Protein AF-A0A9E5K5B6-F1 (afdb_monomer_lite)

Foldseek 3Di:
DALCCQQVQPDADAPLPDACQQPAEQANPQAHDQVGARAHAHENCNYACQNYAYQARNRERHLHAYANLNYRQQNHQEHHNNHFYPDPPAFDQRYEQVSVLSNLLSHLPHNHAAAYEHERTLHAHWQWPRSVVSNVSNPPVRPYHYHYNYYDAAAFAEWADWDWDAAQQKIKIFTHDGPTRRPFDFFAKWKWKDWPPDDTDTQPPDTDPHRIDMRGRHDALTWMKMWMWTAGPNGTYDIDIDPGTDGHFAAAEEWADWEWDAEAQKTKIFTHGGPGRRNFDWFAKWKWKDFPVDDDIDTQPPDTDPHRIDMRHNHDAQTWMKMWMWTAGPNGTYDIYDIYDTDGHFHAFAEWADWDWDAAQQKIKTFTHGGPGRRNFDFFAKWKWKDFDPDDTDTQDDDTHPHRIDMRHRHDALTWMKMWMFTAGRNGTYDIYDIYPIDGHFAAFAAWADWEWDAEAQKTKIATHDGPGRRNFDFQAKWKWKDFPVDDDIDTQDDDGDPHRIDMRGRHDAQTWMKMWMWTAGPNGTYDIYDIYDIDGHWFKWKFKFQLQFDWDPEDDSQKAAFQADQPFAAFKKKDFQPRDIDTDGGSPDPVSMDGHPDGGMGMIIITDAGEAGADPDSHSLCGTQETQALINPEHDAPARRSAQSQRYEYNHQDAHADVVHPHHHRVCHNNNNHPDYHPNVPHHD

Structure (mmCIF, N/CA/C/O backbone):
data_AF-A0A9E5K5B6-F1
#
_entry.id   AF-A0A9E5K5B6-F1
#
loop_
_atom_site.group_PDB
_atom_site.id
_atom_site.type_symbol
_atom_site.label_atom_id
_atom_site.label_alt_id
_atom_site.label_comp_id
_atom_site.label_asym_id
_atom_site.label_entity_id
_atom_site.label_seq_id
_atom_site.pdbx_PDB_ins_code
_atom_site.Cartn_x
_atom_site.Cartn_y
_atom_site.Cartn_z
_atom_site.occupancy
_atom_site.B_iso_or_equiv
_atom_site.auth_seq_id
_atom_site.auth_comp_id
_atom_site.auth_asym_id
_atom_site.auth_atom_id
_atom_site.pdbx_PDB_model_num
ATOM 1 N N . MET A 1 1 ? 61.524 -23.166 -77.895 1.00 90.88 1 MET A N 1
ATOM 2 C CA . MET A 1 1 ? 60.607 -22.582 -78.893 1.00 90.88 1 MET A CA 1
ATOM 3 C C . MET A 1 1 ? 61.043 -21.149 -79.204 1.00 90.88 1 MET A C 1
ATOM 5 O O . MET A 1 1 ? 60.286 -20.213 -78.987 1.00 90.88 1 MET A O 1
ATOM 9 N N . VAL A 1 2 ? 62.275 -20.967 -79.693 1.00 94.12 2 VAL A N 1
ATOM 10 C CA . VAL A 1 2 ? 62.802 -19.634 -80.040 1.00 94.12 2 VAL A CA 1
ATOM 11 C C . VAL A 1 2 ? 62.200 -19.196 -81.372 1.00 94.12 2 VAL A C 1
ATOM 13 O O . VAL A 1 2 ? 62.172 -20.001 -82.299 1.00 94.12 2 VAL A O 1
ATOM 16 N N . ALA A 1 3 ? 61.709 -17.956 -81.452 1.00 92.81 3 ALA A N 1
ATOM 17 C CA . ALA A 1 3 ? 61.198 -17.317 -82.672 1.00 92.81 3 ALA A CA 1
ATOM 18 C C . ALA A 1 3 ? 60.108 -18.098 -83.448 1.00 92.81 3 ALA A C 1
ATOM 20 O O . ALA A 1 3 ? 59.886 -17.847 -84.629 1.00 92.81 3 ALA A O 1
ATOM 21 N N . MET A 1 4 ? 59.397 -19.031 -82.798 1.00 94.75 4 MET A N 1
ATOM 22 C CA . MET A 1 4 ? 58.500 -19.982 -83.478 1.00 94.75 4 MET A CA 1
ATOM 23 C C . MET A 1 4 ? 57.376 -19.313 -84.288 1.00 94.75 4 MET A C 1
ATOM 25 O O . MET A 1 4 ? 57.038 -19.790 -85.368 1.00 94.75 4 MET A O 1
ATOM 29 N N . PHE A 1 5 ? 56.812 -18.215 -83.782 1.00 94.50 5 PHE A N 1
ATOM 30 C CA . PHE A 1 5 ? 55.799 -17.401 -84.461 1.00 94.50 5 PHE A CA 1
ATOM 31 C C . PHE A 1 5 ? 56.280 -15.965 -84.682 1.00 94.50 5 PHE A C 1
ATOM 33 O O . PHE A 1 5 ? 55.469 -15.042 -84.811 1.00 94.50 5 PHE A O 1
ATOM 40 N N . GLN A 1 6 ? 57.598 -15.761 -84.731 1.00 91.88 6 GLN A N 1
ATOM 41 C CA . GLN A 1 6 ? 58.163 -14.454 -85.018 1.00 91.88 6 GLN A CA 1
ATOM 42 C C . GLN A 1 6 ? 57.680 -13.987 -86.400 1.00 91.88 6 GLN A C 1
ATOM 44 O O . GLN A 1 6 ? 57.729 -14.723 -87.383 1.00 91.88 6 GLN A O 1
ATOM 49 N N . TYR A 1 7 ? 57.157 -12.763 -86.460 1.00 89.25 7 TYR A N 1
ATOM 50 C CA . TYR A 1 7 ? 56.634 -12.115 -87.670 1.00 89.25 7 TYR A CA 1
ATOM 51 C C . TYR A 1 7 ? 55.419 -12.795 -88.314 1.00 89.25 7 TYR A C 1
ATOM 53 O O . TYR A 1 7 ? 55.057 -12.470 -89.448 1.00 89.25 7 TYR A O 1
ATOM 61 N N . ALA A 1 8 ? 54.740 -13.692 -87.597 1.00 91.19 8 ALA A N 1
ATOM 62 C CA . ALA A 1 8 ? 53.524 -14.339 -88.069 1.00 91.19 8 ALA A CA 1
ATOM 63 C C . ALA A 1 8 ? 52.352 -13.338 -88.131 1.00 91.19 8 ALA A C 1
ATOM 65 O O . ALA A 1 8 ? 51.579 -13.195 -87.191 1.00 91.19 8 ALA A O 1
ATOM 66 N N . ARG A 1 9 ? 52.193 -12.649 -89.268 1.00 86.88 9 ARG A N 1
ATOM 67 C CA . ARG A 1 9 ? 51.279 -11.497 -89.434 1.00 86.88 9 ARG A CA 1
ATOM 68 C C . ARG A 1 9 ? 49.778 -11.798 -89.301 1.00 86.88 9 ARG A C 1
ATOM 70 O O . ARG A 1 9 ? 48.986 -10.865 -89.277 1.00 86.88 9 ARG A O 1
ATOM 77 N N . ALA A 1 10 ? 49.383 -13.070 -89.236 1.00 90.44 10 ALA A N 1
ATOM 78 C CA . ALA A 1 10 ? 47.982 -13.494 -89.142 1.00 90.44 10 ALA A CA 1
ATOM 79 C C . ALA A 1 10 ? 47.729 -14.575 -88.072 1.00 90.44 10 ALA A C 1
ATOM 81 O O . ALA A 1 10 ? 46.595 -15.025 -87.903 1.00 90.44 10 ALA A O 1
ATOM 82 N N . PHE A 1 11 ? 48.766 -15.036 -87.364 1.00 92.62 11 PHE A N 1
ATOM 83 C CA . PHE A 1 11 ? 48.617 -16.148 -86.429 1.00 92.62 11 PHE A CA 1
ATOM 84 C C . PHE A 1 11 ? 48.059 -15.666 -85.086 1.00 92.62 11 PHE A C 1
ATOM 86 O O . PHE A 1 11 ? 48.722 -14.958 -84.339 1.00 92.62 11 PHE A O 1
ATOM 93 N N . ASN A 1 12 ? 46.834 -16.083 -84.773 1.00 93.38 12 ASN A N 1
ATOM 94 C CA . ASN A 1 12 ? 46.170 -15.821 -83.495 1.00 93.38 12 ASN A CA 1
ATOM 95 C C . ASN A 1 12 ? 45.268 -17.010 -83.114 1.00 93.38 12 ASN A C 1
ATOM 97 O O . ASN A 1 12 ? 44.077 -16.856 -82.857 1.00 93.38 12 ASN A O 1
ATOM 101 N N . LYS A 1 13 ? 45.798 -18.236 -83.213 1.00 95.00 13 LYS A N 1
ATOM 102 C CA . LYS A 1 13 ? 45.052 -19.468 -82.902 1.00 95.00 13 LYS A CA 1
ATOM 103 C C . LYS A 1 13 ? 45.319 -19.905 -81.467 1.00 95.00 13 LYS A C 1
ATOM 105 O O . LYS A 1 13 ? 46.429 -19.733 -80.973 1.00 95.00 13 LYS A O 1
ATOM 110 N N . ASN A 1 14 ? 44.302 -20.466 -80.812 1.00 94.44 14 ASN A N 1
ATOM 111 C CA . ASN A 1 14 ? 44.413 -20.931 -79.433 1.00 94.44 14 ASN A CA 1
ATOM 112 C C . ASN A 1 14 ? 45.441 -22.070 -79.330 1.00 94.44 14 ASN A C 1
ATOM 114 O O . ASN A 1 14 ? 45.299 -23.114 -79.964 1.00 94.44 14 ASN A O 1
ATOM 118 N N . ILE A 1 15 ? 46.460 -21.840 -78.509 1.00 95.56 15 ILE A N 1
ATOM 119 C CA . ILE A 1 15 ? 47.541 -22.777 -78.183 1.00 95.56 15 ILE A CA 1
ATOM 120 C C . ILE A 1 15 ? 47.703 -22.931 -76.663 1.00 95.56 15 ILE A C 1
ATOM 122 O O . ILE A 1 15 ? 48.693 -23.485 -76.192 1.00 95.56 15 ILE A O 1
ATOM 126 N N . GLY A 1 16 ? 46.732 -22.458 -75.874 1.00 92.88 16 GLY A N 1
ATOM 127 C CA . GLY A 1 16 ? 46.784 -22.483 -74.409 1.00 92.88 16 GLY A CA 1
ATOM 128 C C . GLY A 1 16 ? 46.888 -23.894 -73.817 1.00 92.88 16 GLY A C 1
ATOM 129 O O . GLY A 1 16 ? 47.361 -24.048 -72.698 1.00 92.88 16 GLY A O 1
ATOM 130 N N . ASN A 1 17 ? 46.519 -24.924 -74.589 1.00 94.94 17 ASN A N 1
ATOM 131 C CA . ASN A 1 17 ? 46.577 -26.335 -74.187 1.00 94.94 17 ASN A CA 1
ATOM 132 C C . ASN A 1 17 ? 47.879 -27.050 -74.590 1.00 94.94 17 ASN A C 1
ATOM 134 O O . ASN A 1 17 ? 47.986 -28.263 -74.425 1.00 94.94 17 ASN A O 1
ATOM 138 N N . TRP A 1 18 ? 48.846 -26.350 -75.183 1.00 95.81 18 TRP A N 1
ATOM 139 C CA . TRP A 1 18 ? 50.131 -26.958 -75.522 1.00 95.81 18 TRP A CA 1
ATOM 140 C C . TRP A 1 18 ? 50.922 -27.318 -74.262 1.00 95.81 18 TRP A C 1
ATOM 142 O O . TRP A 1 18 ? 51.060 -26.501 -73.352 1.00 95.81 18 TRP A O 1
ATOM 152 N N . ASP A 1 19 ? 51.499 -28.522 -74.235 1.00 95.12 19 ASP A N 1
ATOM 153 C CA . ASP A 1 19 ? 52.458 -28.898 -73.199 1.00 95.12 19 ASP A CA 1
ATOM 154 C C . ASP A 1 19 ? 53.817 -28.249 -73.488 1.00 95.12 19 ASP A C 1
ATOM 156 O O . ASP A 1 19 ? 54.592 -28.695 -74.338 1.00 95.12 19 ASP A O 1
ATOM 160 N N . VAL A 1 20 ? 54.097 -27.168 -72.764 1.00 95.88 20 VAL A N 1
ATOM 161 C CA . VAL A 1 20 ? 55.371 -26.443 -72.815 1.00 95.88 20 VAL A CA 1
ATOM 162 C C . VAL A 1 20 ? 56.279 -26.764 -71.625 1.00 95.88 20 VAL A C 1
ATOM 164 O O . VAL A 1 20 ? 57.318 -26.125 -71.465 1.00 95.88 20 VAL A O 1
ATOM 167 N N . SER A 1 21 ? 55.942 -27.779 -70.818 1.00 96.25 21 SER A N 1
ATOM 168 C CA . SER A 1 21 ? 56.631 -28.085 -69.555 1.00 96.25 21 SER A CA 1
ATOM 169 C C . SER A 1 21 ? 58.122 -28.373 -69.713 1.00 96.25 21 SER A C 1
ATOM 171 O O . SER A 1 21 ? 58.874 -28.177 -68.769 1.00 96.25 21 SER A O 1
ATOM 173 N N . LYS A 1 22 ? 58.584 -28.808 -70.891 1.00 96.25 22 LYS A N 1
ATOM 174 C CA . LYS A 1 22 ? 60.003 -29.096 -71.177 1.00 96.25 22 LYS A CA 1
ATOM 175 C C . LYS A 1 22 ? 60.739 -27.963 -71.900 1.00 96.25 22 LYS A C 1
ATOM 177 O O . LYS A 1 22 ? 61.910 -28.111 -72.244 1.00 96.25 22 LYS A O 1
ATOM 182 N N . VAL A 1 23 ? 60.070 -26.851 -72.197 1.00 96.94 23 VAL A N 1
ATOM 183 C CA . VAL A 1 23 ? 60.656 -25.756 -72.977 1.00 96.94 23 VAL A CA 1
ATOM 184 C C . VAL A 1 23 ? 61.538 -24.890 -72.077 1.00 96.94 23 VAL A C 1
ATOM 186 O O . VAL A 1 23 ? 61.054 -24.304 -71.119 1.00 96.94 23 VAL A O 1
ATOM 189 N N . ALA A 1 24 ? 62.823 -24.758 -72.421 1.00 95.81 24 ALA A N 1
ATOM 190 C CA . ALA A 1 24 ? 63.766 -23.922 -71.670 1.00 95.81 24 ALA A CA 1
ATOM 191 C C . ALA A 1 24 ? 63.908 -22.484 -72.207 1.00 95.81 24 ALA A C 1
ATOM 193 O O . ALA A 1 24 ? 64.281 -21.582 -71.462 1.00 95.81 24 ALA A O 1
ATOM 194 N N . ASN A 1 25 ? 63.627 -22.248 -73.494 1.00 97.38 25 ASN A N 1
ATOM 195 C CA . ASN A 1 25 ? 63.816 -20.947 -74.145 1.00 97.38 25 ASN A CA 1
ATOM 196 C C . ASN A 1 25 ? 62.621 -20.606 -75.054 1.00 97.38 25 ASN A C 1
ATOM 198 O O . ASN A 1 25 ? 62.294 -21.380 -75.965 1.00 97.38 25 ASN A O 1
ATOM 202 N N . MET A 1 26 ? 61.981 -19.465 -74.790 1.00 97.44 26 MET A N 1
ATOM 203 C CA . MET A 1 26 ? 60.819 -18.913 -75.503 1.00 97.44 26 MET A CA 1
ATOM 204 C C . MET A 1 26 ? 61.108 -17.527 -76.108 1.00 97.44 26 MET A C 1
ATOM 206 O O . MET A 1 26 ? 60.186 -16.779 -76.438 1.00 97.44 26 MET A O 1
ATOM 210 N N . ALA A 1 27 ? 62.385 -17.167 -76.260 1.00 96.25 27 ALA A N 1
ATOM 211 C CA . ALA A 1 27 ? 62.773 -15.860 -76.768 1.00 96.25 27 ALA A CA 1
ATOM 212 C C . ALA A 1 27 ? 62.158 -15.574 -78.151 1.00 96.25 27 ALA A C 1
ATOM 214 O O . ALA A 1 27 ? 62.114 -16.445 -79.025 1.00 96.25 27 ALA A O 1
ATOM 215 N N . ALA A 1 28 ? 61.671 -14.345 -78.332 1.00 94.12 28 ALA A N 1
ATOM 216 C CA . ALA A 1 28 ? 61.049 -13.829 -79.552 1.00 94.12 28 ALA A CA 1
ATOM 217 C C . ALA A 1 28 ? 59.859 -14.644 -80.105 1.00 94.12 28 ALA A C 1
ATOM 219 O O . ALA A 1 28 ? 59.491 -14.461 -81.267 1.00 94.12 28 ALA A O 1
ATOM 220 N N . MET A 1 29 ? 59.240 -15.530 -79.308 1.00 94.88 29 MET A N 1
ATOM 221 C CA . MET A 1 29 ? 58.231 -16.484 -79.795 1.00 94.88 29 MET A CA 1
ATOM 222 C C . MET A 1 29 ? 57.077 -15.822 -80.562 1.00 94.88 29 MET A C 1
ATOM 224 O O . MET A 1 29 ? 56.705 -16.346 -81.604 1.00 94.88 29 MET A O 1
ATOM 228 N N . PHE A 1 30 ? 56.566 -14.675 -80.103 1.00 94.31 30 PHE A N 1
ATOM 229 C CA . PHE A 1 30 ? 55.504 -13.887 -80.748 1.00 94.31 30 PHE A CA 1
ATOM 230 C C . PHE A 1 30 ? 55.966 -12.468 -81.097 1.00 94.31 30 PHE A C 1
ATOM 232 O O . PHE A 1 30 ? 55.172 -11.527 -81.105 1.00 94.31 30 PHE A O 1
ATOM 239 N N . SER A 1 31 ? 57.256 -12.298 -81.389 1.00 90.56 31 SER A N 1
ATOM 240 C CA . SER A 1 31 ? 57.804 -10.988 -81.734 1.00 90.56 31 SER A CA 1
ATOM 241 C C . SER A 1 31 ? 57.270 -10.495 -83.091 1.00 90.56 31 SER A C 1
ATOM 243 O O . SER A 1 31 ? 57.197 -11.254 -84.062 1.00 90.56 31 SER A O 1
ATOM 245 N N . GLY A 1 32 ? 56.861 -9.228 -83.158 1.00 86.25 32 GLY A N 1
ATOM 246 C CA . GLY A 1 32 ? 56.508 -8.510 -84.385 1.00 86.25 32 GLY A CA 1
ATOM 247 C C . GLY A 1 32 ? 57.723 -7.872 -85.068 1.00 86.25 32 GLY A C 1
ATOM 248 O O . GLY A 1 32 ? 58.812 -7.821 -84.506 1.00 86.25 32 GLY A O 1
ATOM 249 N N . ILE A 1 33 ? 57.538 -7.384 -86.298 1.00 78.44 33 ILE A N 1
ATOM 250 C CA . ILE A 1 33 ? 58.542 -6.590 -87.036 1.00 78.44 33 ILE A CA 1
ATOM 251 C C . ILE A 1 33 ? 58.163 -5.112 -87.007 1.00 78.44 33 ILE A C 1
ATOM 253 O O . ILE A 1 33 ? 56.996 -4.758 -86.861 1.00 78.44 33 ILE A O 1
ATOM 257 N N . TRP A 1 34 ? 59.140 -4.262 -87.321 1.00 71.19 34 TRP A N 1
ATOM 258 C CA . TRP A 1 34 ? 58.991 -2.813 -87.466 1.00 71.19 34 TRP A CA 1
ATOM 259 C C . TRP A 1 34 ? 57.776 -2.356 -88.305 1.00 71.19 34 TRP A C 1
ATOM 261 O O . TRP A 1 34 ? 57.177 -1.331 -87.998 1.00 71.19 34 TRP A O 1
ATOM 271 N N . VAL A 1 35 ? 57.368 -3.122 -89.329 1.00 72.94 35 VAL A N 1
ATOM 272 C CA . VAL A 1 35 ? 56.250 -2.770 -90.234 1.00 72.94 35 VAL A CA 1
ATOM 273 C C . VAL A 1 35 ? 54.903 -3.427 -89.898 1.00 72.94 35 VAL A C 1
ATOM 275 O O . VAL A 1 35 ? 53.912 -3.125 -90.558 1.00 72.94 35 VAL A O 1
ATOM 278 N N . ALA A 1 36 ? 54.838 -4.355 -88.934 1.00 77.25 36 ALA A N 1
ATOM 279 C CA . ALA A 1 36 ? 53.599 -5.058 -88.584 1.00 77.25 36 ALA A CA 1
ATOM 280 C C . ALA A 1 36 ? 53.677 -5.725 -87.201 1.00 77.25 36 ALA A C 1
ATOM 282 O O . ALA A 1 36 ? 54.579 -6.529 -86.941 1.00 77.25 36 ALA A O 1
ATOM 283 N N . ARG A 1 37 ? 52.677 -5.455 -86.350 1.00 82.88 37 ARG A N 1
ATOM 284 C CA . ARG A 1 37 ? 52.525 -6.127 -85.051 1.00 82.88 37 ARG A CA 1
ATOM 285 C C . ARG A 1 37 ? 52.160 -7.599 -85.224 1.00 82.88 37 ARG A C 1
ATOM 287 O O . ARG A 1 37 ? 51.434 -7.955 -86.151 1.00 82.88 37 ARG A O 1
ATOM 294 N N . ASN A 1 38 ? 52.611 -8.439 -84.297 1.00 89.56 38 ASN A N 1
ATOM 295 C CA . ASN A 1 38 ? 52.116 -9.808 -84.190 1.00 89.56 38 ASN A CA 1
ATOM 296 C C . ASN A 1 38 ? 50.682 -9.782 -83.615 1.00 89.56 38 ASN A C 1
ATOM 298 O O . ASN A 1 38 ? 50.494 -9.210 -82.543 1.00 89.56 38 ASN A O 1
ATOM 302 N N . PRO A 1 39 ? 49.661 -10.345 -84.288 1.00 90.62 39 PRO A N 1
ATOM 303 C CA . PRO A 1 39 ? 48.272 -10.272 -83.833 1.00 90.62 39 PRO A CA 1
ATOM 304 C C . PRO A 1 39 ? 47.939 -11.253 -82.695 1.00 90.62 39 PRO A C 1
ATOM 306 O O . PRO A 1 39 ? 46.779 -11.330 -82.291 1.00 90.62 39 PRO A O 1
ATOM 309 N N . PHE A 1 40 ? 48.905 -12.036 -82.206 1.00 93.56 40 PHE A N 1
ATOM 310 C CA . PHE A 1 40 ? 48.667 -13.060 -81.198 1.00 93.56 40 PHE A CA 1
ATOM 311 C C . PHE A 1 40 ? 48.232 -12.463 -79.850 1.00 93.56 40 PHE A C 1
ATOM 313 O O . PHE A 1 40 ? 48.976 -11.717 -79.216 1.00 93.56 40 PHE A O 1
ATOM 320 N N . ASN A 1 41 ? 47.038 -12.841 -79.395 1.00 94.25 41 ASN A N 1
ATOM 321 C CA . ASN A 1 41 ? 46.445 -12.417 -78.127 1.00 94.25 41 ASN A CA 1
ATOM 322 C C . ASN A 1 41 ? 45.546 -13.523 -77.538 1.00 94.25 41 ASN A C 1
ATOM 324 O O . ASN A 1 41 ? 44.401 -13.282 -77.164 1.00 94.25 41 ASN A O 1
ATOM 328 N N . GLN A 1 42 ? 46.015 -14.774 -77.551 1.00 95.88 42 GLN A N 1
ATOM 329 C CA . GLN A 1 42 ? 45.274 -15.897 -76.963 1.00 95.88 42 GLN A CA 1
ATOM 330 C C . GLN A 1 42 ? 45.692 -16.129 -75.515 1.00 95.88 42 GLN A C 1
ATOM 332 O O . GLN A 1 42 ? 46.852 -15.919 -75.170 1.00 95.88 42 GLN A O 1
ATOM 337 N N . ASN A 1 43 ? 44.760 -16.602 -74.684 1.00 95.38 43 ASN A N 1
ATOM 338 C CA . ASN A 1 43 ? 45.015 -16.912 -73.280 1.00 95.38 43 ASN A CA 1
ATOM 339 C C . ASN A 1 43 ? 46.060 -18.035 -73.138 1.00 95.38 43 ASN A C 1
ATOM 341 O O . ASN A 1 43 ? 45.888 -19.130 -73.679 1.00 95.38 43 ASN A O 1
ATOM 345 N N . LEU A 1 44 ? 47.124 -17.750 -72.383 1.00 96.12 44 LEU A N 1
ATOM 346 C CA . LEU A 1 44 ? 48.227 -18.669 -72.105 1.00 96.12 44 LEU A CA 1
ATOM 347 C C . LEU A 1 44 ? 48.400 -18.982 -70.609 1.00 96.12 44 LEU A C 1
ATOM 349 O O . LEU A 1 44 ? 49.422 -19.543 -70.217 1.00 96.12 44 LEU A O 1
ATOM 353 N N . ALA A 1 45 ? 47.438 -18.633 -69.754 1.00 94.62 45 ALA A N 1
ATOM 354 C CA . ALA A 1 45 ? 47.568 -18.743 -68.298 1.00 94.62 45 ALA A CA 1
ATOM 355 C C . ALA A 1 45 ? 47.864 -20.175 -67.801 1.00 94.62 45 ALA A C 1
ATOM 357 O O . ALA A 1 45 ? 48.477 -20.339 -66.748 1.00 94.62 45 ALA A O 1
ATOM 358 N N . ASN A 1 46 ? 47.465 -21.197 -68.571 1.00 94.94 46 ASN A N 1
ATOM 359 C CA . ASN A 1 46 ? 47.624 -22.619 -68.238 1.00 94.94 46 ASN A CA 1
ATOM 360 C C . ASN A 1 46 ? 48.985 -23.215 -68.633 1.00 94.94 46 ASN A C 1
ATOM 362 O O . ASN A 1 46 ? 49.241 -24.393 -68.381 1.00 94.94 46 ASN A O 1
ATOM 366 N N . TRP A 1 47 ? 49.858 -22.445 -69.280 1.00 97.31 47 TRP A N 1
ATOM 367 C CA . TRP A 1 47 ? 51.178 -22.933 -69.657 1.00 97.31 47 TRP A CA 1
ATOM 368 C C . TRP A 1 47 ? 52.058 -23.184 -68.430 1.00 97.31 47 TRP A C 1
ATOM 370 O O . TRP A 1 47 ? 52.268 -22.305 -67.597 1.00 97.31 47 TRP A O 1
ATOM 380 N N . ASN A 1 48 ? 52.642 -24.382 -68.349 1.00 96.44 48 ASN A N 1
ATOM 381 C CA . ASN A 1 48 ? 53.646 -24.699 -67.339 1.00 96.44 48 ASN A CA 1
ATOM 382 C C . ASN A 1 48 ? 55.014 -24.145 -67.764 1.00 96.44 48 ASN A C 1
ATOM 384 O O . ASN A 1 48 ? 55.772 -24.808 -68.470 1.00 96.44 48 ASN A O 1
ATOM 388 N N . THR A 1 49 ? 55.339 -22.936 -67.314 1.00 96.94 49 THR A N 1
ATOM 389 C CA . THR A 1 49 ? 56.593 -22.240 -67.645 1.00 96.94 49 THR A CA 1
ATOM 390 C C . THR A 1 49 ? 57.743 -22.537 -66.681 1.00 96.94 49 THR A C 1
ATOM 392 O O . THR A 1 49 ? 58.787 -21.899 -66.774 1.00 96.94 49 THR A O 1
ATOM 395 N N . SER A 1 50 ? 57.598 -23.505 -65.767 1.00 96.50 50 SER A N 1
ATOM 396 C CA . SER A 1 50 ? 58.561 -23.721 -64.672 1.00 96.50 50 SER A CA 1
ATOM 397 C C . SER A 1 50 ? 59.988 -24.049 -65.134 1.00 96.50 50 SER A C 1
ATOM 399 O O . SER A 1 50 ? 60.936 -23.747 -64.416 1.00 96.50 50 SER A O 1
ATOM 401 N N . ASN A 1 51 ? 60.172 -24.600 -66.338 1.00 96.75 51 ASN A N 1
ATOM 402 C CA . ASN A 1 51 ? 61.494 -24.873 -66.920 1.00 96.75 51 ASN A CA 1
ATOM 403 C C . ASN A 1 51 ? 62.043 -23.746 -67.815 1.00 96.75 51 ASN A C 1
ATOM 405 O O . ASN A 1 51 ? 63.181 -23.837 -68.279 1.00 96.75 51 ASN A O 1
ATOM 409 N N . VAL A 1 52 ? 61.274 -22.684 -68.068 1.00 97.75 52 VAL A N 1
ATOM 410 C CA . VAL A 1 52 ? 61.691 -21.595 -68.958 1.00 97.75 52 VAL A CA 1
ATOM 411 C C . VAL A 1 52 ? 62.715 -20.707 -68.253 1.00 97.75 52 VAL A C 1
ATOM 413 O O . VAL A 1 52 ? 62.492 -20.226 -67.146 1.00 97.75 52 VAL A O 1
ATOM 416 N N . THR A 1 53 ? 63.837 -20.457 -68.926 1.00 96.62 53 THR A N 1
ATOM 417 C CA . THR A 1 53 ? 64.925 -19.589 -68.449 1.00 96.62 53 THR A CA 1
ATOM 418 C C . THR A 1 53 ? 65.029 -18.282 -69.241 1.00 96.62 53 THR A C 1
ATOM 420 O O . THR A 1 53 ? 65.471 -17.277 -68.694 1.00 96.62 53 THR A O 1
ATOM 423 N N . HIS A 1 54 ? 64.588 -18.260 -70.505 1.00 97.50 54 HIS A N 1
ATOM 424 C CA . HIS A 1 54 ? 64.695 -17.095 -71.394 1.00 97.50 54 HIS A CA 1
ATOM 425 C C . HIS A 1 54 ? 63.346 -16.766 -72.049 1.00 97.50 54 HIS A C 1
ATOM 427 O O . HIS A 1 54 ? 62.778 -17.605 -72.756 1.00 97.50 54 HIS A O 1
ATOM 433 N N . MET A 1 55 ? 62.864 -15.538 -71.839 1.00 96.62 55 MET A N 1
ATOM 434 C CA . MET A 1 55 ? 61.625 -14.974 -72.403 1.00 96.62 55 MET A CA 1
ATOM 435 C C . MET A 1 55 ? 61.861 -13.611 -73.088 1.00 96.62 55 MET A C 1
ATOM 437 O O . MET A 1 55 ? 60.915 -12.868 -73.362 1.00 96.62 55 MET A O 1
ATOM 441 N N . GLY A 1 56 ? 63.120 -13.267 -73.380 1.00 94.56 56 GLY A N 1
ATOM 442 C CA . GLY A 1 56 ? 63.476 -12.016 -74.046 1.00 94.56 56 GLY A CA 1
ATOM 443 C C . GLY A 1 56 ? 62.707 -11.815 -75.357 1.00 94.56 56 GLY A C 1
ATOM 444 O O . GLY A 1 56 ? 62.552 -12.741 -76.153 1.00 94.56 56 GLY A O 1
ATOM 445 N N . TYR A 1 57 ? 62.182 -10.610 -75.573 1.00 93.19 57 TYR A N 1
ATOM 446 C CA . TYR A 1 57 ? 61.406 -10.200 -76.750 1.00 93.19 57 TYR A CA 1
ATOM 447 C C . TYR A 1 57 ? 60.166 -11.052 -77.065 1.00 93.19 57 TYR A C 1
ATOM 449 O O . TYR A 1 57 ? 59.600 -10.910 -78.149 1.00 93.19 57 TYR A O 1
ATOM 457 N N . MET A 1 58 ? 59.722 -11.928 -76.154 1.00 94.12 58 MET A N 1
ATOM 458 C CA . MET A 1 58 ? 58.677 -12.921 -76.429 1.00 94.12 58 MET A CA 1
ATOM 459 C C . MET A 1 58 ? 57.394 -12.304 -77.000 1.00 94.12 58 MET A C 1
ATOM 461 O O . MET A 1 58 ? 56.822 -12.878 -77.922 1.00 94.12 58 MET A O 1
ATOM 465 N N . PHE A 1 59 ? 56.997 -11.123 -76.520 1.00 93.19 59 PHE A N 1
ATOM 466 C CA . PHE A 1 59 ? 55.833 -10.363 -76.985 1.00 93.19 59 PHE A CA 1
ATOM 467 C C . PHE A 1 59 ? 56.206 -8.961 -77.492 1.00 93.19 59 PHE A C 1
ATOM 469 O O . PHE A 1 59 ? 55.364 -8.058 -77.540 1.00 93.19 59 PHE A O 1
ATOM 476 N N . SER A 1 60 ? 57.465 -8.762 -77.894 1.00 89.94 60 SER A N 1
ATOM 477 C CA . SER A 1 60 ? 57.906 -7.487 -78.458 1.00 89.94 60 SER A CA 1
ATOM 478 C C . SER A 1 60 ? 57.126 -7.194 -79.736 1.00 89.94 60 SER A C 1
ATOM 480 O O . SER A 1 60 ? 57.003 -8.050 -80.607 1.00 89.94 60 SER A O 1
ATOM 482 N N . ASP A 1 61 ? 56.537 -6.006 -79.836 1.00 86.94 61 ASP A N 1
ATOM 483 C CA . ASP A 1 61 ? 55.630 -5.648 -80.930 1.00 86.94 61 ASP A CA 1
ATOM 484 C C . ASP A 1 61 ? 54.478 -6.631 -81.207 1.00 86.94 61 ASP A C 1
ATOM 486 O O . ASP A 1 61 ? 53.992 -6.752 -82.331 1.00 86.94 61 ASP A O 1
ATOM 490 N N . SER A 1 62 ? 53.964 -7.263 -80.150 1.00 87.81 62 SER A N 1
ATOM 491 C CA . SER A 1 62 ? 52.742 -8.070 -80.185 1.00 87.81 62 SER A CA 1
ATOM 492 C C . SER A 1 62 ? 51.480 -7.265 -79.820 1.00 87.81 62 SER A C 1
ATOM 494 O O . SER A 1 62 ? 51.564 -6.142 -79.306 1.00 87.81 62 SER A O 1
ATOM 496 N N . ALA A 1 63 ? 50.314 -7.836 -80.130 1.00 89.75 63 ALA A N 1
ATOM 497 C CA . ALA A 1 63 ? 48.982 -7.454 -79.660 1.00 89.75 63 ALA A CA 1
ATOM 498 C C . ALA A 1 63 ? 48.586 -8.171 -78.350 1.00 89.75 63 ALA A C 1
ATOM 500 O O . ALA A 1 63 ? 47.439 -8.068 -77.924 1.00 89.75 63 ALA A O 1
ATOM 501 N N . PHE A 1 64 ? 49.514 -8.920 -77.748 1.00 92.06 64 PHE A N 1
ATOM 502 C CA . PHE A 1 64 ? 49.279 -9.703 -76.542 1.00 92.06 64 PHE A CA 1
ATOM 503 C C . PHE A 1 64 ? 48.924 -8.831 -75.332 1.00 92.06 64 PHE A C 1
ATOM 505 O O . PHE A 1 64 ? 49.726 -8.009 -74.895 1.00 92.06 64 PHE A O 1
ATOM 512 N N . ASP A 1 65 ? 47.748 -9.088 -74.773 1.00 93.25 65 ASP A N 1
ATOM 513 C CA . ASP A 1 65 ? 47.182 -8.473 -73.578 1.00 93.25 65 ASP A CA 1
ATOM 514 C C . ASP A 1 65 ? 46.349 -9.526 -72.831 1.00 93.25 65 ASP A C 1
ATOM 516 O O . ASP A 1 65 ? 45.119 -9.491 -72.823 1.00 93.25 65 ASP A O 1
ATOM 520 N N . GLN A 1 66 ? 47.028 -10.528 -72.267 1.00 94.88 66 GLN A N 1
ATOM 521 C CA . GLN A 1 66 ? 46.407 -11.574 -71.451 1.00 94.88 66 GLN A CA 1
ATOM 522 C C . GLN A 1 66 ? 47.096 -11.678 -70.093 1.00 94.88 66 GLN A C 1
ATOM 524 O O . GLN A 1 66 ? 48.294 -11.413 -69.965 1.00 94.88 66 GLN A O 1
ATOM 529 N N . ASN A 1 67 ? 46.344 -12.130 -69.091 1.00 94.94 67 ASN A N 1
ATOM 530 C CA . ASN A 1 67 ? 46.871 -12.388 -67.759 1.00 94.94 67 ASN A CA 1
ATOM 531 C C . ASN A 1 67 ? 47.834 -13.587 -67.780 1.00 94.94 67 ASN A C 1
ATOM 533 O O . ASN A 1 67 ? 47.430 -14.723 -68.032 1.00 94.94 67 ASN A O 1
ATOM 537 N N . ILE A 1 68 ? 49.102 -13.316 -67.475 1.00 95.94 68 ILE A N 1
ATOM 538 C CA . ILE A 1 68 ? 50.158 -14.322 -67.292 1.00 95.94 68 ILE A CA 1
ATOM 539 C C . ILE A 1 68 ? 50.804 -14.239 -65.902 1.00 95.94 68 ILE A C 1
ATOM 541 O O . ILE A 1 68 ? 51.890 -14.773 -65.680 1.00 95.94 68 ILE A O 1
ATOM 545 N N . GLY A 1 69 ? 50.148 -13.588 -64.939 1.00 95.75 69 GLY A N 1
ATOM 546 C CA . GLY A 1 69 ? 50.655 -13.488 -63.568 1.00 95.75 69 GLY A CA 1
ATOM 547 C C . GLY A 1 69 ? 50.776 -14.837 -62.860 1.00 95.75 69 GLY A C 1
ATOM 548 O O . GLY A 1 69 ? 51.585 -14.983 -61.949 1.00 95.75 69 GLY A O 1
ATOM 549 N N . SER A 1 70 ? 50.039 -15.851 -63.323 1.00 95.62 70 SER A N 1
ATOM 550 C CA . SER A 1 70 ? 50.137 -17.233 -62.842 1.00 95.62 70 SER A CA 1
ATOM 551 C C . SER A 1 70 ? 51.372 -17.985 -63.342 1.00 95.62 70 SER A C 1
ATOM 553 O O . SER A 1 70 ? 51.657 -19.075 -62.845 1.00 95.62 70 SER A O 1
ATOM 555 N N . TRP A 1 71 ? 52.095 -17.457 -64.334 1.00 97.25 71 TRP A N 1
ATOM 556 C CA . TRP A 1 71 ? 53.275 -18.128 -64.867 1.00 97.25 71 TRP A CA 1
ATOM 557 C C . TRP A 1 71 ? 54.355 -18.271 -63.803 1.00 97.25 71 TRP A C 1
ATOM 559 O O . TRP A 1 71 ? 54.668 -17.332 -63.070 1.00 97.25 71 TRP A O 1
ATOM 569 N N . ASN A 1 72 ? 54.969 -19.450 -63.762 1.00 96.00 72 ASN A N 1
ATOM 570 C CA . ASN A 1 72 ? 56.143 -19.682 -62.942 1.00 96.00 72 ASN A CA 1
ATOM 571 C C . ASN A 1 72 ? 57.360 -19.054 -63.634 1.00 96.00 72 ASN A C 1
ATOM 573 O O . ASN A 1 72 ? 57.746 -19.483 -64.724 1.00 96.00 72 ASN A O 1
ATOM 577 N N . VAL A 1 73 ? 57.958 -18.056 -62.987 1.00 95.62 73 VAL A N 1
ATOM 578 C CA . VAL A 1 73 ? 59.133 -17.326 -63.477 1.00 95.62 73 VAL A CA 1
ATOM 579 C C . VAL A 1 73 ? 60.360 -17.522 -62.579 1.00 95.62 73 VAL A C 1
ATOM 581 O O . VAL A 1 73 ? 61.349 -16.803 -62.712 1.00 95.62 73 VAL A O 1
ATOM 584 N N . THR A 1 74 ? 60.354 -18.518 -61.681 1.00 95.62 74 THR A N 1
ATOM 585 C CA . THR A 1 74 ? 61.438 -18.721 -60.697 1.00 95.62 74 THR A CA 1
ATOM 586 C C . THR A 1 74 ? 62.789 -19.045 -61.332 1.00 95.62 74 THR A C 1
ATOM 588 O O . THR A 1 74 ? 63.835 -18.799 -60.730 1.00 95.62 74 THR A O 1
ATOM 591 N N . ASN A 1 75 ? 62.775 -19.601 -62.546 1.00 95.69 75 ASN A N 1
ATOM 592 C CA . ASN A 1 75 ? 63.970 -19.976 -63.301 1.00 95.69 75 ASN A CA 1
ATOM 593 C C . ASN A 1 75 ? 64.347 -18.975 -64.399 1.00 95.69 75 ASN A C 1
ATOM 595 O O . ASN A 1 75 ? 65.395 -19.139 -65.025 1.00 95.69 75 ASN A O 1
ATOM 599 N N . VAL A 1 76 ? 63.540 -17.935 -64.624 1.00 96.19 76 VAL A N 1
ATOM 600 C CA . VAL A 1 76 ? 63.794 -16.963 -65.688 1.00 96.19 76 VAL A CA 1
ATOM 601 C C . VAL A 1 76 ? 64.963 -16.061 -65.307 1.00 96.19 76 VAL A C 1
ATOM 603 O O . VAL A 1 76 ? 65.015 -15.521 -64.204 1.00 96.19 76 VAL A O 1
ATOM 606 N N . VAL A 1 77 ? 65.904 -15.908 -66.236 1.00 94.69 77 VAL A N 1
ATOM 607 C CA . VAL A 1 77 ? 67.081 -15.038 -66.103 1.00 94.69 77 VAL A CA 1
ATOM 608 C C . VAL A 1 77 ? 67.053 -13.860 -67.078 1.00 94.69 77 VAL A C 1
ATOM 610 O O . VAL A 1 77 ? 67.743 -12.874 -66.844 1.00 94.69 77 VAL A O 1
ATOM 613 N N . ASP A 1 78 ? 66.239 -13.926 -68.138 1.00 94.31 78 ASP A N 1
ATOM 614 C CA . ASP A 1 78 ? 66.148 -12.877 -69.159 1.00 94.31 78 ASP A CA 1
ATOM 615 C C . ASP A 1 78 ? 64.704 -12.649 -69.639 1.00 94.31 78 ASP A C 1
ATOM 617 O O . ASP A 1 78 ? 64.083 -13.537 -70.233 1.00 94.31 78 ASP A O 1
ATOM 621 N N . MET A 1 79 ? 64.195 -11.433 -69.417 1.00 95.25 79 MET A N 1
ATOM 622 C CA . MET A 1 79 ? 62.953 -10.905 -70.001 1.00 95.25 79 MET A CA 1
ATOM 623 C C . MET A 1 79 ? 63.201 -9.562 -70.718 1.00 95.25 79 MET A C 1
ATOM 625 O O . MET A 1 79 ? 62.319 -8.695 -70.803 1.00 95.25 79 MET A O 1
ATOM 629 N N . THR A 1 80 ? 64.416 -9.364 -71.240 1.00 93.25 80 THR A N 1
ATOM 630 C CA . THR A 1 80 ? 64.791 -8.158 -71.986 1.00 93.25 80 THR A CA 1
ATOM 631 C C . THR A 1 80 ? 63.826 -7.945 -73.142 1.00 93.25 80 THR A C 1
ATOM 633 O O . THR A 1 80 ? 63.550 -8.857 -73.913 1.00 93.25 80 THR A O 1
ATOM 636 N N . GLY A 1 81 ? 63.260 -6.747 -73.255 1.00 90.56 81 GLY A N 1
ATOM 637 C CA . GLY A 1 81 ? 62.355 -6.412 -74.347 1.00 90.56 81 GLY A CA 1
ATOM 638 C C . GLY A 1 81 ? 61.034 -7.195 -74.389 1.00 90.56 81 GLY A C 1
ATOM 639 O O . GLY A 1 81 ? 60.349 -7.121 -75.405 1.00 90.56 81 GLY A O 1
ATOM 640 N N . MET A 1 82 ? 60.655 -7.938 -73.335 1.00 92.88 82 MET A N 1
ATOM 641 C CA . MET A 1 82 ? 59.518 -8.877 -73.365 1.00 92.88 82 MET A CA 1
ATOM 642 C C . MET A 1 82 ? 58.223 -8.261 -73.915 1.00 92.88 82 MET A C 1
ATOM 644 O O . MET A 1 82 ? 57.615 -8.875 -74.786 1.00 92.88 82 MET A O 1
ATOM 648 N N . PHE A 1 83 ? 57.856 -7.046 -73.491 1.00 91.56 83 PHE A N 1
ATOM 649 C CA . PHE A 1 83 ? 56.737 -6.256 -74.033 1.00 91.56 83 PHE A CA 1
ATOM 650 C C . PHE A 1 83 ? 57.197 -4.924 -74.644 1.00 91.56 83 PHE A C 1
ATOM 652 O O . PHE A 1 83 ? 56.466 -3.933 -74.664 1.00 91.56 83 PHE A O 1
ATOM 659 N N . GLN A 1 84 ? 58.433 -4.861 -75.136 1.00 86.00 84 GLN A N 1
ATOM 660 C CA . GLN A 1 84 ? 58.964 -3.637 -75.724 1.00 86.00 84 GLN A CA 1
ATOM 661 C C . GLN A 1 84 ? 58.307 -3.344 -77.077 1.00 86.00 84 GLN A C 1
ATOM 663 O O . GLN A 1 84 ? 58.135 -4.234 -77.915 1.00 86.00 84 GLN A O 1
ATOM 668 N N . ALA A 1 85 ? 57.961 -2.074 -77.286 1.00 77.69 85 ALA A N 1
ATOM 669 C CA . ALA A 1 85 ? 57.607 -1.539 -78.592 1.00 77.69 85 ALA A CA 1
ATOM 670 C C . ALA A 1 85 ? 58.864 -0.948 -79.244 1.00 77.69 85 ALA A C 1
ATOM 672 O O . ALA A 1 85 ? 59.498 -0.078 -78.647 1.00 77.69 85 ALA A O 1
ATOM 673 N N . VAL A 1 86 ? 59.217 -1.394 -80.449 1.00 70.12 86 VAL A N 1
ATOM 674 C CA . VAL A 1 86 ? 60.344 -0.856 -81.237 1.00 70.12 86 VAL A CA 1
ATOM 675 C C . VAL A 1 86 ? 59.861 0.253 -82.201 1.00 70.12 86 VAL A C 1
ATOM 677 O O . VAL A 1 86 ? 60.640 0.840 -82.948 1.00 70.12 86 VAL A O 1
ATOM 680 N N . TYR A 1 87 ? 58.562 0.578 -82.178 1.00 63.44 87 TYR A N 1
ATOM 681 C CA . TYR A 1 87 ? 57.923 1.594 -83.022 1.00 63.44 87 TYR A CA 1
ATOM 682 C C . TYR A 1 87 ? 58.023 3.033 -82.471 1.00 63.44 87 TYR A C 1
ATOM 684 O O . TYR A 1 87 ? 57.827 3.275 -81.282 1.00 63.44 87 TYR A O 1
ATOM 692 N N . ASN A 1 88 ? 58.241 3.988 -83.383 1.00 54.22 88 ASN A N 1
ATOM 693 C CA . ASN A 1 88 ? 58.134 5.445 -83.217 1.00 54.22 88 ASN A CA 1
ATOM 694 C C . ASN A 1 88 ? 57.018 5.936 -84.180 1.00 54.22 88 ASN A C 1
ATOM 696 O O . ASN A 1 88 ? 57.125 5.611 -85.366 1.00 54.22 88 ASN A O 1
ATOM 700 N N . PRO A 1 89 ? 55.977 6.689 -83.750 1.00 55.72 89 PRO A N 1
ATOM 701 C CA . PRO A 1 89 ? 55.924 7.476 -82.520 1.00 55.72 89 PRO A CA 1
ATOM 702 C C . PRO A 1 89 ? 55.332 6.783 -81.284 1.00 55.72 89 PRO A C 1
ATOM 704 O O . PRO A 1 89 ? 54.338 6.071 -81.366 1.00 55.72 89 PRO A O 1
ATOM 707 N N . ALA A 1 90 ? 55.973 7.099 -80.148 1.00 55.47 90 ALA A N 1
ATOM 708 C CA . ALA A 1 90 ? 55.694 6.776 -78.741 1.00 55.47 90 ALA A CA 1
ATOM 709 C C . ALA A 1 90 ? 55.621 5.280 -78.342 1.00 55.47 90 ALA A C 1
ATOM 711 O O . ALA A 1 90 ? 55.031 4.463 -79.051 1.00 55.47 90 ALA A O 1
ATOM 712 N N . PRO A 1 91 ? 56.168 4.894 -77.166 1.00 59.31 91 PRO A N 1
ATOM 713 C CA . PRO A 1 91 ? 56.010 3.535 -76.663 1.00 59.31 91 PRO A CA 1
ATOM 714 C C . PRO A 1 91 ? 54.518 3.268 -76.440 1.00 59.31 91 PRO A C 1
ATOM 716 O O . PRO A 1 91 ? 53.866 3.914 -75.624 1.00 59.31 91 PRO A O 1
ATOM 719 N N . ALA A 1 92 ? 53.952 2.342 -77.209 1.00 66.69 92 ALA A N 1
ATOM 720 C CA . ALA A 1 92 ? 52.550 1.983 -77.067 1.00 66.69 92 ALA A CA 1
ATOM 721 C C . ALA A 1 92 ? 52.330 1.214 -75.757 1.00 66.69 92 ALA A C 1
ATOM 723 O O . ALA A 1 92 ? 53.137 0.350 -75.406 1.00 66.69 92 ALA A O 1
ATOM 724 N N . VAL A 1 93 ? 51.216 1.485 -75.075 1.00 71.06 93 VAL A N 1
ATOM 725 C CA . VAL A 1 93 ? 50.695 0.612 -74.015 1.00 71.06 93 VAL A CA 1
ATOM 726 C C . VAL A 1 93 ? 50.428 -0.760 -74.641 1.00 71.06 93 VAL A C 1
ATOM 728 O O . VAL A 1 93 ? 49.781 -0.844 -75.689 1.00 71.06 93 VAL A O 1
ATOM 731 N N . LYS A 1 94 ? 51.013 -1.814 -74.065 1.00 78.12 94 LYS A N 1
ATOM 732 C CA . LYS A 1 94 ? 50.925 -3.182 -74.607 1.00 78.12 94 LYS A CA 1
ATOM 733 C C . LYS A 1 94 ? 50.011 -4.065 -73.780 1.00 78.12 94 LYS A C 1
ATOM 735 O O . LYS A 1 94 ? 49.252 -4.828 -74.356 1.00 78.12 94 LYS A O 1
ATOM 740 N N . LEU A 1 95 ? 50.078 -3.920 -72.464 1.00 90.44 95 LEU A N 1
ATOM 741 C CA . LEU A 1 95 ? 49.212 -4.618 -71.532 1.00 90.44 95 LEU A CA 1
ATOM 742 C C . LEU A 1 95 ? 48.174 -3.632 -70.997 1.00 90.44 95 LEU A C 1
ATOM 744 O O . LEU A 1 95 ? 48.468 -2.456 -70.775 1.00 90.44 95 LEU A O 1
ATOM 748 N N . SER A 1 96 ? 46.961 -4.107 -70.765 1.00 92.62 96 SER A N 1
ATOM 749 C CA . SER A 1 96 ? 46.013 -3.424 -69.894 1.00 92.62 96 SER A CA 1
ATOM 750 C C . SER A 1 96 ? 46.591 -3.330 -68.478 1.00 92.62 96 SER A C 1
ATOM 752 O O . SER A 1 96 ? 47.376 -4.182 -68.046 1.00 92.62 96 SER A O 1
ATOM 754 N N . ARG A 1 97 ? 46.192 -2.292 -67.732 1.00 91.81 97 ARG A N 1
ATOM 755 C CA . ARG A 1 97 ? 46.600 -2.123 -66.327 1.00 91.81 97 ARG A CA 1
ATOM 756 C C . ARG A 1 97 ? 46.261 -3.369 -65.504 1.00 91.81 97 ARG A C 1
ATOM 758 O O . ARG A 1 97 ? 47.095 -3.826 -64.743 1.00 91.81 97 ARG A O 1
ATOM 765 N N . GLU A 1 98 ? 45.080 -3.950 -65.713 1.00 93.19 98 GLU A N 1
ATOM 766 C CA . GLU A 1 98 ? 44.607 -5.150 -65.007 1.00 93.19 98 GLU A CA 1
ATOM 767 C C . GLU A 1 98 ? 45.534 -6.355 -65.213 1.00 93.19 98 GLU A C 1
ATOM 769 O O . GLU A 1 98 ? 45.946 -6.994 -64.245 1.00 93.19 98 GLU A O 1
ATOM 774 N N . ASN A 1 99 ? 45.921 -6.637 -66.461 1.00 95.19 99 ASN A N 1
ATOM 775 C CA . ASN A 1 99 ? 46.836 -7.738 -66.748 1.00 95.19 99 ASN A CA 1
ATOM 776 C C . ASN A 1 99 ? 48.247 -7.460 -66.224 1.00 95.19 99 ASN A C 1
ATOM 778 O O . ASN A 1 99 ? 48.918 -8.383 -65.766 1.00 95.19 99 ASN A O 1
ATOM 782 N N . TYR A 1 100 ? 48.701 -6.205 -66.253 1.00 95.56 100 TYR A N 1
ATOM 783 C CA . TYR A 1 100 ? 50.012 -5.861 -65.716 1.00 95.56 100 TYR A CA 1
ATOM 784 C C . TYR A 1 100 ? 50.065 -5.917 -64.186 1.00 95.56 100 TYR A C 1
ATOM 786 O O . TYR A 1 100 ? 51.004 -6.485 -63.631 1.00 95.56 100 TYR A O 1
ATOM 794 N N . ASP A 1 101 ? 49.034 -5.425 -63.503 1.00 96.50 101 ASP A N 1
ATOM 795 C CA . ASP A 1 101 ? 48.885 -5.548 -62.054 1.00 96.50 101 ASP A CA 1
ATOM 796 C C . ASP A 1 101 ? 48.890 -7.026 -61.641 1.00 96.50 101 ASP A C 1
ATOM 798 O O . ASP A 1 101 ? 49.603 -7.403 -60.712 1.00 96.50 101 ASP A O 1
ATOM 802 N N . ALA A 1 102 ? 48.173 -7.886 -62.375 1.00 96.62 102 ALA A N 1
ATOM 803 C CA . ALA A 1 102 ? 48.172 -9.328 -62.138 1.00 96.62 102 ALA A CA 1
ATOM 804 C C . ALA A 1 102 ? 49.563 -9.962 -62.317 1.00 96.62 102 ALA A C 1
ATOM 806 O O . ALA A 1 102 ? 49.945 -10.825 -61.526 1.00 96.62 102 ALA A O 1
ATOM 807 N N . ILE A 1 103 ? 50.336 -9.520 -63.318 1.00 95.69 103 ILE A N 1
ATOM 808 C CA . ILE A 1 103 ? 51.730 -9.945 -63.519 1.00 95.69 103 ILE A CA 1
ATOM 809 C C . ILE A 1 103 ? 52.592 -9.558 -62.320 1.00 95.69 103 ILE A C 1
ATOM 811 O O . ILE A 1 103 ? 53.280 -10.410 -61.760 1.00 95.69 103 ILE A O 1
ATOM 815 N N . LEU A 1 104 ? 52.528 -8.294 -61.899 1.00 96.44 104 LEU A N 1
ATOM 816 C CA . LEU A 1 104 ? 53.301 -7.802 -60.762 1.00 96.44 104 LEU A CA 1
ATOM 817 C C . LEU A 1 104 ? 52.949 -8.574 -59.485 1.00 96.44 104 LEU A C 1
ATOM 819 O O . LEU A 1 104 ? 53.853 -9.092 -58.834 1.00 96.44 104 LEU A O 1
ATOM 823 N N . LEU A 1 105 ? 51.656 -8.708 -59.170 1.00 96.75 105 LEU A N 1
ATOM 824 C CA . LEU A 1 105 ? 51.152 -9.418 -57.989 1.00 96.75 105 LEU A CA 1
ATOM 825 C C . LEU A 1 105 ? 51.539 -10.904 -57.986 1.00 96.75 105 LEU A C 1
ATOM 827 O O . LEU A 1 105 ? 51.977 -11.436 -56.966 1.00 96.75 105 LEU A O 1
ATOM 831 N N . GLY A 1 106 ? 51.373 -11.586 -59.121 1.00 96.06 106 GLY A N 1
ATOM 832 C CA . GLY A 1 106 ? 51.621 -13.022 -59.229 1.00 96.06 106 GLY A CA 1
ATOM 833 C C . GLY A 1 106 ? 53.105 -13.388 -59.229 1.00 96.06 106 GLY A C 1
ATOM 834 O O . GLY A 1 106 ? 53.490 -14.430 -58.695 1.00 96.06 106 GLY A O 1
ATOM 835 N N . TRP A 1 107 ? 53.965 -12.538 -59.791 1.00 95.50 107 TRP A N 1
ATOM 836 C CA . TRP A 1 107 ? 55.404 -12.805 -59.852 1.00 95.50 107 TRP A CA 1
ATOM 837 C C . TRP A 1 107 ? 56.149 -12.337 -58.602 1.00 95.50 107 TRP A C 1
ATOM 839 O O . TRP A 1 107 ? 57.119 -12.984 -58.206 1.00 95.50 107 TRP A O 1
ATOM 849 N N . SER A 1 108 ? 55.694 -11.272 -57.932 1.00 94.81 108 SER A N 1
ATOM 850 C CA . SER A 1 108 ? 56.370 -10.727 -56.744 1.00 94.81 108 SER A CA 1
ATOM 851 C C . SER A 1 108 ? 56.450 -11.698 -55.569 1.00 94.81 108 SER A C 1
ATOM 853 O O . SER A 1 108 ? 57.336 -11.576 -54.726 1.00 94.81 108 SER A O 1
ATOM 855 N N . ILE A 1 109 ? 55.521 -12.652 -55.499 1.00 94.00 109 ILE A N 1
ATOM 856 C CA . ILE A 1 109 ? 55.444 -13.647 -54.420 1.00 94.00 109 ILE A CA 1
ATOM 857 C C . ILE A 1 109 ? 56.309 -14.889 -54.679 1.00 94.00 109 ILE A C 1
ATOM 859 O O . ILE A 1 109 ? 56.461 -15.734 -53.799 1.00 94.00 109 ILE A O 1
ATOM 863 N N . GLN A 1 110 ? 56.860 -15.033 -55.885 1.00 93.56 110 GLN A N 1
ATOM 864 C CA . GLN A 1 110 ? 57.651 -16.197 -56.258 1.00 93.56 110 GLN A CA 1
ATOM 865 C C . GLN A 1 110 ? 59.107 -16.043 -55.796 1.00 93.56 110 GLN A C 1
ATOM 867 O O . GLN A 1 110 ? 59.645 -14.940 -55.677 1.00 93.56 110 GLN A O 1
ATOM 872 N N . ASN A 1 111 ? 59.801 -17.165 -55.589 1.00 91.44 111 ASN A N 1
ATOM 873 C CA . ASN A 1 111 ? 61.236 -17.150 -55.297 1.00 91.44 111 ASN A CA 1
ATOM 874 C C . ASN A 1 111 ? 62.065 -16.981 -56.583 1.00 91.44 111 ASN A C 1
ATOM 876 O O . ASN A 1 111 ? 62.708 -17.914 -57.065 1.00 91.44 111 ASN A O 1
ATOM 880 N N . ILE A 1 112 ? 61.978 -15.792 -57.170 1.00 91.44 112 ILE A N 1
ATOM 881 C CA . ILE A 1 112 ? 62.583 -15.436 -58.456 1.00 91.44 112 ILE A CA 1
ATOM 882 C C . ILE A 1 112 ? 64.080 -15.128 -58.354 1.00 91.44 112 ILE A C 1
ATOM 884 O O . ILE A 1 112 ? 64.590 -14.758 -57.291 1.00 91.44 112 ILE A O 1
ATOM 888 N N . LYS A 1 113 ? 64.777 -15.241 -59.492 1.00 91.50 113 LYS A N 1
ATOM 889 C CA . LYS A 1 113 ? 66.172 -14.803 -59.649 1.00 91.50 113 LYS A CA 1
ATOM 890 C C . LYS A 1 113 ? 66.298 -13.288 -59.479 1.00 91.50 113 LYS A C 1
ATOM 892 O O . LYS A 1 113 ? 65.357 -12.545 -59.749 1.00 91.50 113 LYS A O 1
ATOM 897 N N . THR A 1 114 ? 67.466 -12.831 -59.039 1.00 90.50 114 THR A N 1
ATOM 898 C CA . THR A 1 114 ? 67.778 -11.402 -58.918 1.00 90.50 114 THR A CA 1
ATOM 899 C C . THR A 1 114 ? 68.260 -10.825 -60.245 1.00 90.50 114 THR A C 1
ATOM 901 O O . THR A 1 114 ? 68.774 -11.561 -61.085 1.00 90.50 114 THR A O 1
ATOM 904 N N . SER A 1 115 ? 68.142 -9.507 -60.417 1.00 90.25 115 SER A N 1
ATOM 905 C CA . SER A 1 115 ? 68.722 -8.785 -61.567 1.00 90.25 115 SER A CA 1
ATOM 906 C C . SER A 1 115 ? 68.173 -9.177 -62.942 1.00 90.25 115 SER A C 1
ATOM 908 O O . SER A 1 115 ? 68.848 -8.990 -63.952 1.00 90.25 115 SER A O 1
ATOM 910 N N . VAL A 1 116 ? 66.938 -9.679 -63.001 1.00 93.19 116 VAL A N 1
ATOM 911 C CA . VAL A 1 116 ? 66.270 -9.976 -64.273 1.00 93.19 116 VAL A CA 1
ATOM 912 C C . VAL A 1 116 ? 65.779 -8.662 -64.902 1.00 93.19 116 VAL A C 1
ATOM 914 O O . VAL A 1 116 ? 65.056 -7.905 -64.245 1.00 93.19 116 VAL A O 1
ATOM 917 N N . PRO A 1 117 ? 66.154 -8.348 -66.155 1.00 93.12 117 PRO A N 1
ATOM 918 C CA . PRO A 1 117 ? 65.606 -7.203 -66.872 1.00 93.12 117 PRO A CA 1
ATOM 919 C C . PRO A 1 117 ? 64.192 -7.526 -67.355 1.00 93.12 117 PRO A C 1
ATOM 921 O O . PRO A 1 117 ? 63.990 -8.531 -68.031 1.00 93.12 117 PRO A O 1
ATOM 924 N N . PHE A 1 118 ? 63.224 -6.657 -67.071 1.00 93.69 118 PHE A N 1
ATOM 925 C CA . PHE A 1 118 ? 61.839 -6.814 -67.510 1.00 93.69 118 PHE A CA 1
ATOM 926 C C . PHE A 1 118 ? 61.309 -5.509 -68.116 1.00 93.69 118 PHE A C 1
ATOM 928 O O . PHE A 1 118 ? 61.398 -4.436 -67.522 1.00 93.69 118 PHE A O 1
ATOM 935 N N . HIS A 1 119 ? 60.764 -5.593 -69.329 1.00 92.38 119 HIS A N 1
ATOM 936 C CA . HIS A 1 119 ? 60.285 -4.429 -70.077 1.00 92.38 119 HIS A CA 1
ATOM 937 C C . HIS A 1 119 ? 58.784 -4.563 -70.339 1.00 92.38 119 HIS A C 1
ATOM 939 O O . HIS A 1 119 ? 58.392 -5.345 -71.204 1.00 92.38 119 HIS A O 1
ATOM 945 N N . ALA A 1 120 ? 57.966 -3.778 -69.631 1.00 90.44 120 ALA A N 1
ATOM 946 C CA . ALA A 1 120 ? 56.511 -3.686 -69.806 1.00 90.44 120 ALA A CA 1
ATOM 947 C C . ALA A 1 120 ? 56.079 -2.572 -70.789 1.00 90.44 120 ALA A C 1
ATOM 949 O O . ALA A 1 120 ? 54.887 -2.386 -71.050 1.00 90.44 120 ALA A O 1
ATOM 950 N N . GLY A 1 121 ? 57.033 -1.807 -71.330 1.00 85.75 121 GLY A N 1
ATOM 951 C CA . GLY A 1 121 ? 56.767 -0.704 -72.260 1.00 85.75 121 GLY A CA 1
ATOM 952 C C . GLY A 1 121 ? 56.173 0.521 -71.558 1.00 85.75 121 GLY A C 1
ATOM 953 O O . GLY A 1 121 ? 56.576 0.847 -70.452 1.00 85.75 121 GLY A O 1
ATOM 954 N N . ALA A 1 122 ? 55.208 1.210 -72.177 1.00 86.56 122 ALA A N 1
ATOM 955 C CA . ALA A 1 122 ? 54.507 2.346 -71.552 1.00 86.56 122 ALA A CA 1
ATOM 956 C C . ALA A 1 122 ? 53.335 1.931 -70.647 1.00 86.56 122 ALA A C 1
ATOM 958 O O . ALA A 1 122 ? 52.519 2.769 -70.261 1.00 86.56 122 ALA A O 1
ATOM 959 N N . THR A 1 123 ? 53.210 0.637 -70.349 1.00 91.00 123 THR A N 1
ATOM 960 C CA . THR A 1 123 ? 52.124 0.119 -69.521 1.00 91.00 123 THR A CA 1
ATOM 961 C C . THR A 1 123 ? 52.217 0.683 -68.110 1.00 91.00 123 THR A C 1
ATOM 963 O O . THR A 1 123 ? 53.272 0.608 -67.481 1.00 91.00 123 THR A O 1
ATOM 966 N N . LYS A 1 124 ? 51.107 1.224 -67.607 1.00 92.62 124 LYS A N 1
ATOM 967 C CA . LYS A 1 124 ? 51.010 1.727 -66.238 1.00 92.62 124 LYS A CA 1
ATOM 968 C C . LYS A 1 124 ? 50.458 0.663 -65.304 1.00 92.62 124 LYS A C 1
ATOM 970 O O . LYS A 1 124 ? 49.576 -0.093 -65.704 1.00 92.62 124 LYS A O 1
ATOM 975 N N . TYR A 1 125 ? 50.956 0.645 -64.076 1.00 94.44 125 TYR A N 1
ATOM 976 C CA . TYR A 1 125 ? 50.438 -0.194 -62.995 1.00 94.44 125 TYR A CA 1
ATOM 977 C C . TYR A 1 125 ? 49.577 0.637 -62.037 1.00 94.44 125 TYR A C 1
ATOM 979 O O . TYR A 1 125 ? 49.735 1.857 -61.943 1.00 94.44 125 TYR A O 1
ATOM 987 N N . SER A 1 126 ? 48.654 -0.005 -61.332 1.00 94.94 126 SER A N 1
ATOM 988 C CA . SER A 1 126 ? 47.846 0.632 -60.293 1.00 94.94 126 SER A CA 1
ATOM 989 C C . SER A 1 126 ? 48.705 1.102 -59.120 1.00 94.94 126 SER A C 1
ATOM 991 O O . SER A 1 126 ? 49.543 0.364 -58.607 1.00 94.94 126 SER A O 1
ATOM 993 N N . LEU A 1 127 ? 48.446 2.315 -58.632 1.00 95.44 127 LEU A N 1
ATOM 994 C CA . LEU A 1 127 ? 49.026 2.819 -57.386 1.00 95.44 127 LEU A CA 1
ATOM 995 C C . LEU A 1 127 ? 48.306 2.319 -56.119 1.00 95.44 127 LEU A C 1
ATOM 997 O O . LEU A 1 127 ? 48.530 2.868 -55.043 1.00 95.44 127 LEU A O 1
ATOM 1001 N N . SER A 1 128 ? 47.477 1.273 -56.220 1.00 93.06 128 SER A N 1
ATOM 1002 C CA . SER A 1 128 ? 46.992 0.536 -55.044 1.00 93.06 128 SER A CA 1
ATOM 1003 C C . SER A 1 128 ? 48.156 0.002 -54.206 1.00 93.06 128 SER A C 1
ATOM 1005 O O . SER A 1 128 ? 49.189 -0.417 -54.745 1.00 93.06 128 SER A O 1
ATOM 1007 N N . ALA A 1 129 ? 47.981 -0.035 -52.888 1.00 90.81 129 ALA A N 1
ATOM 1008 C CA . ALA A 1 129 ? 49.019 -0.444 -51.945 1.00 90.81 129 ALA A CA 1
ATOM 1009 C C . ALA A 1 129 ? 49.596 -1.835 -52.273 1.00 90.81 129 ALA A C 1
ATOM 1011 O O . ALA A 1 129 ? 50.812 -2.032 -52.227 1.00 90.81 129 ALA A O 1
ATOM 1012 N N . ALA A 1 130 ? 48.739 -2.784 -52.669 1.00 91.81 130 ALA A N 1
ATOM 1013 C CA . ALA A 1 130 ? 49.146 -4.145 -53.017 1.00 91.81 130 ALA A CA 1
ATOM 1014 C C . ALA A 1 130 ? 50.049 -4.196 -54.261 1.00 91.81 130 ALA A C 1
ATOM 1016 O O . ALA A 1 130 ? 51.086 -4.859 -54.245 1.00 91.81 130 ALA A O 1
ATOM 1017 N N . VAL A 1 131 ? 49.694 -3.472 -55.327 1.00 95.00 131 VAL A N 1
ATOM 1018 C CA . VAL A 1 131 ? 50.463 -3.467 -56.582 1.00 95.00 131 VAL A CA 1
ATOM 1019 C C . VAL A 1 131 ? 51.768 -2.685 -56.424 1.00 95.00 131 VAL A C 1
ATOM 1021 O O . VAL A 1 131 ? 52.808 -3.119 -56.919 1.00 95.00 131 VAL A O 1
ATOM 1024 N N . VAL A 1 132 ? 51.757 -1.577 -55.675 1.00 93.56 132 VAL A N 1
ATOM 1025 C CA . VAL A 1 132 ? 52.979 -0.831 -55.337 1.00 93.56 132 VAL A CA 1
ATOM 1026 C C . VAL A 1 132 ? 53.946 -1.711 -54.546 1.00 93.56 132 VAL A C 1
ATOM 1028 O O . VAL A 1 132 ? 55.130 -1.761 -54.882 1.00 93.56 132 VAL A O 1
ATOM 1031 N N . ALA A 1 133 ? 53.456 -2.449 -53.544 1.00 92.31 133 ALA A N 1
ATOM 1032 C CA . ALA A 1 133 ? 54.271 -3.387 -52.775 1.00 92.31 133 ALA A CA 1
ATOM 1033 C C . ALA A 1 133 ? 54.806 -4.538 -53.643 1.00 92.31 133 ALA A C 1
ATOM 1035 O O . ALA A 1 133 ? 55.990 -4.866 -53.561 1.00 92.31 133 ALA A O 1
ATOM 1036 N N . ALA A 1 134 ? 53.975 -5.107 -54.520 1.00 94.31 134 ALA A N 1
ATOM 1037 C CA . ALA A 1 134 ? 54.379 -6.156 -55.454 1.00 94.31 134 ALA A CA 1
ATOM 1038 C C . ALA A 1 134 ? 55.484 -5.681 -56.410 1.00 94.31 134 ALA A C 1
ATOM 1040 O O . ALA A 1 134 ? 56.522 -6.331 -56.555 1.00 94.31 134 ALA A O 1
ATOM 1041 N N . ARG A 1 135 ? 55.322 -4.491 -57.000 1.00 94.50 135 ARG A N 1
ATOM 1042 C CA . ARG A 1 135 ? 56.351 -3.884 -57.848 1.00 94.50 135 ARG A CA 1
ATOM 1043 C C . ARG A 1 135 ? 57.631 -3.597 -57.064 1.00 94.50 135 ARG A C 1
ATOM 1045 O O . ARG A 1 135 ? 58.711 -3.875 -57.579 1.00 94.50 135 ARG A O 1
ATOM 1052 N N . ALA A 1 136 ? 57.523 -3.091 -55.832 1.00 90.94 136 ALA A N 1
ATOM 1053 C CA . ALA A 1 136 ? 58.664 -2.830 -54.953 1.00 90.94 136 ALA A CA 1
ATOM 1054 C C . ALA A 1 136 ? 59.425 -4.113 -54.572 1.00 90.94 136 ALA A C 1
ATOM 1056 O O . ALA A 1 136 ? 60.655 -4.103 -54.494 1.00 90.94 136 ALA A O 1
ATOM 1057 N N . ALA A 1 137 ? 58.717 -5.230 -54.383 1.00 92.25 137 ALA A N 1
ATOM 1058 C CA . ALA A 1 137 ? 59.317 -6.533 -54.109 1.00 92.25 137 ALA A CA 1
ATOM 1059 C C . ALA A 1 137 ? 60.145 -7.051 -55.298 1.00 92.25 137 ALA A C 1
ATOM 1061 O O . ALA A 1 137 ? 61.214 -7.621 -55.091 1.00 92.25 137 ALA A O 1
ATOM 1062 N N . LEU A 1 138 ? 59.710 -6.794 -56.537 1.00 91.62 138 LEU A N 1
ATOM 1063 C CA . LEU A 1 138 ? 60.498 -7.085 -57.741 1.00 91.62 138 LEU A CA 1
ATOM 1064 C C . LEU A 1 138 ? 61.669 -6.092 -57.899 1.00 91.62 138 LEU A C 1
ATOM 1066 O O . LEU A 1 138 ? 62.824 -6.492 -58.061 1.00 91.62 138 LEU A O 1
ATOM 1070 N N . SER A 1 139 ? 61.387 -4.792 -57.783 1.00 85.94 139 SER A N 1
ATOM 1071 C CA . SER A 1 139 ? 62.343 -3.686 -57.913 1.00 85.94 139 SER A CA 1
ATOM 1072 C C . SER A 1 139 ? 62.023 -2.580 -56.895 1.00 85.94 139 SER A C 1
ATOM 1074 O O . SER A 1 139 ? 61.019 -1.887 -57.079 1.00 85.94 139 SER A O 1
ATOM 1076 N N . PRO A 1 140 ? 62.865 -2.333 -55.868 1.00 75.12 140 PRO A N 1
ATOM 1077 C CA . PRO A 1 140 ? 64.265 -2.758 -55.734 1.00 75.12 140 PRO A CA 1
ATOM 1078 C C . PRO A 1 140 ? 64.498 -4.102 -55.014 1.00 75.12 140 PRO A C 1
ATOM 1080 O O . PRO A 1 140 ? 65.641 -4.554 -54.973 1.00 75.12 140 PRO A O 1
ATOM 1083 N N . GLY A 1 141 ? 63.470 -4.753 -54.457 1.00 74.75 141 GLY A N 1
ATOM 1084 C CA . GLY A 1 141 ? 63.624 -5.886 -53.528 1.00 74.75 141 GLY A CA 1
ATOM 1085 C C . GLY A 1 141 ? 64.416 -7.090 -54.063 1.00 74.75 141 GLY A C 1
ATOM 1086 O O . GLY A 1 141 ? 65.229 -7.660 -53.339 1.00 74.75 141 GLY A O 1
ATOM 1087 N N . LYS A 1 142 ? 64.232 -7.453 -55.339 1.00 84.75 142 LYS A N 1
ATOM 1088 C CA . LYS A 1 142 ? 64.993 -8.507 -56.044 1.00 84.75 142 LYS A CA 1
ATOM 1089 C C . LYS A 1 142 ? 65.961 -7.932 -57.087 1.00 84.75 142 LYS A C 1
ATOM 1091 O O . LYS A 1 142 ? 66.478 -8.662 -57.934 1.00 84.75 142 LYS A O 1
ATOM 1096 N N . SER A 1 143 ? 66.204 -6.622 -57.034 1.00 87.56 143 SER A N 1
ATOM 1097 C CA . SER A 1 143 ? 67.079 -5.883 -57.953 1.00 87.56 143 SER A CA 1
ATOM 1098 C C . SER A 1 143 ? 66.740 -6.064 -59.438 1.00 87.56 143 SER A C 1
ATOM 1100 O O . SER A 1 143 ? 67.633 -5.962 -60.274 1.00 87.56 143 SER A O 1
ATOM 1102 N N . TRP A 1 144 ? 65.483 -6.366 -59.786 1.00 93.00 144 TRP A N 1
ATOM 1103 C CA . TRP A 1 144 ? 65.056 -6.373 -61.186 1.00 93.00 144 TRP A CA 1
ATOM 1104 C C . TRP A 1 144 ? 65.174 -4.973 -61.786 1.00 93.00 144 TRP A C 1
ATOM 1106 O O . TRP A 1 144 ? 64.920 -3.977 -61.111 1.00 93.00 144 TRP A O 1
ATOM 1116 N N . THR A 1 145 ? 65.486 -4.900 -63.077 1.00 90.31 145 THR A N 1
ATOM 1117 C CA . THR A 1 145 ? 65.420 -3.644 -63.833 1.00 90.31 145 THR A CA 1
ATOM 1118 C C . THR A 1 145 ? 64.095 -3.620 -64.580 1.00 90.31 145 THR A C 1
ATOM 1120 O O . THR A 1 145 ? 63.969 -4.253 -65.629 1.00 90.31 145 THR A O 1
ATOM 1123 N N . ILE A 1 146 ? 63.098 -2.921 -64.029 1.00 92.38 146 ILE A N 1
ATOM 1124 C CA . ILE A 1 146 ? 61.760 -2.806 -64.627 1.00 92.38 146 ILE A CA 1
ATOM 1125 C C . ILE A 1 146 ? 61.645 -1.493 -65.403 1.00 92.38 146 ILE A C 1
ATOM 1127 O O . ILE A 1 146 ? 61.776 -0.417 -64.824 1.00 92.38 146 ILE A O 1
ATOM 1131 N N . THR A 1 147 ? 61.356 -1.585 -66.702 1.00 90.38 147 THR A N 1
ATOM 1132 C CA . THR A 1 147 ? 60.975 -0.434 -67.539 1.00 90.38 147 THR A CA 1
ATOM 1133 C C . THR A 1 147 ? 59.482 -0.495 -67.838 1.00 90.38 147 THR A C 1
ATOM 1135 O O . THR A 1 147 ? 59.036 -1.365 -68.591 1.00 90.38 147 THR A O 1
ATOM 1138 N N . ASP A 1 148 ? 58.721 0.422 -67.245 1.00 91.81 148 ASP A N 1
ATOM 1139 C CA . ASP A 1 148 ? 57.272 0.547 -67.397 1.00 91.81 148 ASP A CA 1
ATOM 1140 C C . ASP A 1 148 ? 56.826 2.023 -67.491 1.00 91.81 148 ASP A C 1
ATOM 1142 O O . ASP A 1 148 ? 57.639 2.944 -67.412 1.00 91.81 148 ASP A O 1
ATOM 1146 N N . GLY A 1 149 ? 55.527 2.263 -67.693 1.00 89.19 149 GLY A N 1
ATOM 1147 C CA . GLY A 1 149 ? 54.930 3.599 -67.825 1.00 89.19 149 GLY A CA 1
ATOM 1148 C C . GLY A 1 149 ? 54.701 4.342 -66.504 1.00 89.19 149 GLY A C 1
ATOM 1149 O O . GLY A 1 149 ? 54.064 5.400 -66.512 1.00 89.19 149 GLY A O 1
ATOM 1150 N N . GLY A 1 150 ? 55.181 3.796 -65.382 1.00 91.44 150 GLY A N 1
ATOM 1151 C CA . GLY A 1 150 ? 54.949 4.325 -64.040 1.00 91.44 150 GLY A CA 1
ATOM 1152 C C . GLY A 1 150 ? 53.561 4.007 -63.473 1.00 91.44 150 GLY A C 1
ATOM 1153 O O . GLY A 1 150 ? 52.750 3.304 -64.077 1.00 91.44 150 GLY A O 1
ATOM 1154 N N . GLY A 1 151 ? 53.298 4.520 -62.273 1.00 92.12 151 GLY A N 1
ATOM 1155 C CA . GLY A 1 151 ? 52.037 4.296 -61.574 1.00 92.12 151 GLY A CA 1
ATOM 1156 C C . GLY A 1 151 ? 50.891 5.182 -62.075 1.00 92.12 151 GLY A C 1
ATOM 1157 O O . GLY A 1 151 ? 51.097 6.325 -62.489 1.00 92.12 151 GLY A O 1
ATOM 1158 N N . GLN A 1 152 ? 49.668 4.664 -61.997 1.00 92.81 152 GLN A N 1
ATOM 1159 C CA . GLN A 1 152 ? 48.421 5.386 -62.231 1.00 92.81 152 GLN A CA 1
ATOM 1160 C C . GLN A 1 152 ? 47.519 5.295 -60.996 1.00 92.81 152 GLN A C 1
ATOM 1162 O O . GLN A 1 152 ? 47.303 4.203 -60.470 1.00 92.81 152 GLN A O 1
ATOM 1167 N N . ALA A 1 153 ? 46.964 6.431 -60.563 1.00 93.62 153 ALA A N 1
ATOM 1168 C CA . ALA A 1 153 ? 46.003 6.453 -59.467 1.00 93.62 153 ALA A CA 1
ATOM 1169 C C . ALA A 1 153 ? 44.727 5.668 -59.822 1.00 93.62 153 ALA A C 1
ATOM 1171 O O . ALA A 1 153 ? 44.243 5.729 -60.956 1.00 93.62 153 ALA A O 1
ATOM 1172 N N . VAL A 1 154 ? 44.192 4.944 -58.845 1.00 94.25 154 VAL A N 1
ATOM 1173 C CA . VAL A 1 154 ? 42.941 4.177 -58.924 1.00 94.25 154 VAL A CA 1
ATOM 1174 C C . VAL A 1 154 ? 42.020 4.574 -57.778 1.00 94.25 154 VAL A C 1
ATOM 1176 O O . VAL A 1 154 ? 42.447 5.279 -56.866 1.00 94.25 154 VAL A O 1
ATOM 1179 N N . ALA A 1 155 ? 40.759 4.146 -57.821 1.00 94.81 155 ALA A N 1
ATOM 1180 C CA . ALA A 1 155 ? 39.834 4.386 -56.722 1.00 94.81 155 ALA A CA 1
ATOM 1181 C C . ALA A 1 155 ? 40.392 3.819 -55.392 1.00 94.81 155 ALA A C 1
ATOM 1183 O O . ALA A 1 155 ? 41.078 2.791 -55.419 1.00 94.81 155 ALA A O 1
ATOM 1184 N N . PRO A 1 156 ? 40.129 4.465 -54.243 1.00 96.06 156 PRO A N 1
ATOM 1185 C CA . PRO A 1 156 ? 40.653 4.022 -52.953 1.00 96.06 156 PRO A CA 1
ATOM 1186 C C . PRO A 1 156 ? 40.119 2.653 -52.512 1.00 96.06 156 PRO A C 1
ATOM 1188 O O . PRO A 1 156 ? 39.082 2.178 -52.983 1.00 96.06 156 PRO A O 1
ATOM 1191 N N . GLY A 1 157 ? 40.788 2.056 -51.525 1.00 93.69 157 GLY A N 1
ATOM 1192 C CA . GLY A 1 157 ? 40.247 0.943 -50.753 1.00 93.69 157 GLY A CA 1
ATOM 1193 C C . GLY A 1 157 ? 39.015 1.344 -49.931 1.00 93.69 157 GLY A C 1
ATOM 1194 O O . GLY A 1 157 ? 38.700 2.525 -49.767 1.00 93.69 157 GLY A O 1
ATOM 1195 N N . ALA A 1 158 ? 38.314 0.347 -49.393 1.00 94.62 158 ALA A N 1
ATOM 1196 C CA . ALA A 1 158 ? 37.164 0.589 -48.530 1.00 94.62 158 ALA A CA 1
ATOM 1197 C C . ALA A 1 158 ? 37.612 1.159 -47.165 1.00 94.62 158 ALA A C 1
ATOM 1199 O O . ALA A 1 158 ? 38.612 0.685 -46.612 1.00 94.62 158 ALA A O 1
ATOM 1200 N N . PRO A 1 159 ? 36.889 2.143 -46.597 1.00 95.44 159 PRO A N 1
ATOM 1201 C CA . PRO A 1 159 ? 37.041 2.535 -45.196 1.00 95.44 159 PRO A CA 1
ATOM 1202 C C . PRO A 1 159 ? 36.914 1.337 -44.241 1.00 95.44 159 PRO A C 1
ATOM 1204 O O . PRO A 1 159 ? 36.399 0.280 -44.597 1.00 95.44 159 PRO A O 1
ATOM 1207 N N . THR A 1 160 ? 37.354 1.484 -42.996 1.00 93.88 160 THR A N 1
ATOM 1208 C CA . THR A 1 160 ? 37.206 0.430 -41.975 1.00 93.88 160 THR A CA 1
ATOM 1209 C C . THR A 1 160 ? 36.610 0.991 -40.690 1.00 93.88 160 THR A C 1
ATOM 1211 O O . THR A 1 160 ? 36.521 2.202 -40.514 1.00 93.88 160 THR A O 1
ATOM 1214 N N . GLY A 1 161 ? 36.140 0.124 -39.788 1.00 92.12 161 GLY A N 1
ATOM 1215 C CA . GLY A 1 161 ? 35.626 0.553 -38.482 1.00 92.12 161 GLY A CA 1
ATOM 1216 C C . GLY A 1 161 ? 34.382 1.448 -38.544 1.00 92.12 161 GLY A C 1
ATOM 1217 O O . GLY A 1 161 ? 34.245 2.338 -37.710 1.00 92.12 161 GLY A O 1
ATOM 1218 N N . VAL A 1 162 ? 33.497 1.240 -39.528 1.00 93.06 162 VAL A N 1
ATOM 1219 C CA . VAL A 1 162 ? 32.236 1.991 -39.645 1.00 93.06 162 VAL A CA 1
ATOM 1220 C C . VAL A 1 162 ? 31.339 1.673 -38.447 1.00 93.06 162 VAL A C 1
ATOM 1222 O O . VAL A 1 162 ? 30.876 0.543 -38.278 1.00 93.06 162 VAL A O 1
ATOM 1225 N N . SER A 1 163 ? 31.080 2.680 -37.623 1.00 92.94 163 SER A N 1
ATOM 1226 C CA . SER A 1 163 ? 30.251 2.600 -36.420 1.00 92.94 163 SER A CA 1
ATOM 1227 C C . SER A 1 163 ? 29.332 3.813 -36.330 1.00 92.94 163 SER A C 1
ATOM 1229 O O . SER A 1 163 ? 29.570 4.823 -36.997 1.00 92.94 163 SER A O 1
ATOM 1231 N N . GLY A 1 164 ? 28.288 3.739 -35.507 1.00 92.69 164 GLY A N 1
ATOM 1232 C CA . GLY A 1 164 ? 27.435 4.894 -35.278 1.00 92.69 164 GLY A CA 1
ATOM 1233 C C . GLY A 1 164 ? 26.694 4.870 -33.953 1.00 92.69 164 GLY A C 1
ATOM 1234 O O . GLY A 1 164 ? 26.532 3.822 -33.329 1.00 92.69 164 GLY A O 1
ATOM 1235 N N . THR A 1 165 ? 26.245 6.049 -33.538 1.00 92.62 165 THR A N 1
ATOM 1236 C CA . THR A 1 165 ? 25.407 6.253 -32.356 1.00 92.62 165 THR A CA 1
ATOM 1237 C C . THR A 1 165 ? 24.043 6.794 -32.773 1.00 92.62 165 THR A C 1
ATOM 1239 O O . THR A 1 165 ? 23.935 7.706 -33.598 1.00 92.62 165 THR A O 1
ATOM 1242 N N . SER A 1 166 ? 22.980 6.199 -32.229 1.00 93.00 166 SER A N 1
ATOM 1243 C CA . SER A 1 166 ? 21.598 6.601 -32.498 1.00 93.00 166 SER A CA 1
ATOM 1244 C C . SER A 1 166 ? 21.280 7.959 -31.872 1.00 93.00 166 SER A C 1
ATOM 1246 O O . SER A 1 166 ? 21.652 8.219 -30.728 1.00 93.00 166 SER A O 1
ATOM 1248 N N . GLY A 1 167 ? 20.526 8.789 -32.587 1.00 93.88 167 GLY A N 1
ATOM 1249 C CA . GLY A 1 167 ? 19.896 9.998 -32.063 1.00 93.88 167 GLY A CA 1
ATOM 1250 C C . GLY A 1 167 ? 18.454 10.137 -32.552 1.00 93.88 167 GLY A C 1
ATOM 1251 O O . GLY A 1 167 ? 17.927 9.255 -33.230 1.00 93.88 167 GLY A O 1
ATOM 1252 N N . ASN A 1 168 ? 17.817 11.265 -32.232 1.00 94.81 168 ASN A N 1
ATOM 1253 C CA . ASN A 1 168 ? 16.452 11.548 -32.670 1.00 94.81 168 ASN A CA 1
ATOM 1254 C C . ASN A 1 168 ? 16.417 11.819 -34.181 1.00 94.81 168 ASN A C 1
ATOM 1256 O O . ASN A 1 168 ? 16.937 12.838 -34.634 1.00 94.81 168 ASN A O 1
ATOM 1260 N N . THR A 1 169 ? 15.797 10.933 -34.960 1.00 95.38 169 THR A N 1
ATOM 1261 C CA . THR A 1 169 ? 15.700 11.006 -36.434 1.00 95.38 169 THR A CA 1
ATOM 1262 C C . THR A 1 169 ? 17.049 11.052 -37.161 1.00 95.38 169 THR A C 1
ATOM 1264 O O . THR A 1 169 ? 17.138 11.483 -38.315 1.00 95.38 169 THR A O 1
ATOM 1267 N N . GLN A 1 170 ? 18.120 10.609 -36.496 1.00 95.56 170 GLN A N 1
ATOM 1268 C CA . GLN A 1 170 ? 19.475 10.683 -37.032 1.00 95.56 170 GLN A CA 1
ATOM 1269 C C . GLN A 1 170 ? 20.400 9.587 -36.491 1.00 95.56 170 GLN A C 1
ATOM 1271 O O . GLN A 1 170 ? 20.156 9.020 -35.426 1.00 95.56 170 GLN A O 1
ATOM 1276 N N . VAL A 1 171 ? 21.501 9.341 -37.201 1.00 95.56 171 VAL A N 1
ATOM 1277 C CA . VAL A 1 171 ? 22.628 8.514 -36.742 1.00 95.56 171 VAL A CA 1
ATOM 1278 C C . VAL A 1 171 ? 23.932 9.270 -36.963 1.00 95.56 171 VAL A C 1
ATOM 1280 O O . VAL A 1 171 ? 24.220 9.711 -38.075 1.00 95.56 171 VAL A O 1
ATOM 1283 N N . SER A 1 172 ? 24.734 9.397 -35.908 1.00 95.12 172 SER A N 1
ATOM 1284 C CA . SER A 1 172 ? 26.089 9.943 -35.992 1.00 95.12 172 SER A CA 1
ATOM 1285 C C . SER A 1 172 ? 27.059 8.815 -36.322 1.00 95.12 172 SER A C 1
ATOM 1287 O O . SER A 1 172 ? 27.305 7.951 -35.485 1.00 95.12 172 SER A O 1
ATOM 1289 N N . LEU A 1 173 ? 27.591 8.807 -37.540 1.00 95.56 173 LEU A N 1
ATOM 1290 C CA . LEU A 1 173 ? 28.541 7.823 -38.045 1.00 95.56 173 LEU A CA 1
ATOM 1291 C C . LEU A 1 173 ? 29.991 8.262 -37.827 1.00 95.56 173 LEU A C 1
ATOM 1293 O O . LEU A 1 173 ? 30.325 9.446 -37.903 1.00 95.56 173 LEU A O 1
ATOM 1297 N N . SER A 1 174 ? 30.863 7.277 -37.636 1.00 95.12 174 SER A N 1
ATOM 1298 C CA . SER A 1 174 ? 32.316 7.435 -37.655 1.00 95.12 174 SER A CA 1
ATOM 1299 C C . SER A 1 174 ? 32.986 6.229 -38.307 1.00 95.12 174 SER A C 1
ATOM 1301 O O . SER A 1 174 ? 32.477 5.109 -38.234 1.00 95.12 174 SER A O 1
ATOM 1303 N N . TRP A 1 175 ? 34.119 6.457 -38.963 1.00 95.75 175 TRP A N 1
ATOM 1304 C CA . TRP A 1 175 ? 34.910 5.416 -39.616 1.00 95.75 175 TRP A CA 1
ATOM 1305 C C . TRP A 1 175 ? 36.401 5.759 -39.599 1.00 95.75 175 TRP A C 1
ATOM 1307 O O . TRP A 1 175 ? 36.823 6.831 -39.171 1.00 95.75 175 TRP A O 1
ATOM 1317 N N . THR A 1 176 ? 37.214 4.821 -40.068 1.00 96.00 176 THR A N 1
ATOM 1318 C CA . THR A 1 176 ? 38.646 4.987 -40.315 1.00 96.00 176 THR A CA 1
ATOM 1319 C C . THR A 1 176 ? 38.875 5.095 -41.818 1.00 96.00 176 THR A C 1
ATOM 1321 O O . THR A 1 176 ? 38.351 4.290 -42.593 1.00 96.00 176 THR A O 1
ATOM 1324 N N . ALA A 1 177 ? 39.648 6.099 -42.235 1.00 95.38 177 ALA A N 1
ATOM 1325 C CA . ALA A 1 177 ? 40.050 6.274 -43.628 1.00 95.38 177 ALA A CA 1
ATOM 1326 C C . ALA A 1 177 ? 40.751 5.007 -44.166 1.00 95.38 177 ALA A C 1
ATOM 1328 O O . ALA A 1 177 ? 41.472 4.347 -43.411 1.00 95.38 177 ALA A O 1
ATOM 1329 N N . PRO A 1 178 ? 40.579 4.654 -45.452 1.00 94.94 178 PRO A N 1
ATOM 1330 C CA . PRO A 1 178 ? 41.281 3.513 -46.027 1.00 94.94 178 PRO A CA 1
ATOM 1331 C C . PRO A 1 178 ? 42.797 3.730 -45.994 1.00 94.94 178 PRO A C 1
ATOM 1333 O O . PRO A 1 178 ? 43.291 4.807 -46.327 1.00 94.94 178 PRO A O 1
ATOM 1336 N N . SER A 1 179 ? 43.545 2.685 -45.633 1.00 91.69 179 SER A N 1
ATOM 1337 C CA . SER A 1 179 ? 45.012 2.699 -45.699 1.00 91.69 179 SER A CA 1
ATOM 1338 C C . SER A 1 179 ? 45.527 2.723 -47.141 1.00 91.69 179 SER A C 1
ATOM 1340 O O . SER A 1 179 ? 46.597 3.267 -47.405 1.00 91.69 179 SER A O 1
ATOM 1342 N N . ASP A 1 180 ? 44.759 2.158 -48.075 1.00 93.50 180 ASP A N 1
ATOM 1343 C CA . ASP A 1 180 ? 45.015 2.236 -49.507 1.00 93.50 180 ASP A CA 1
ATOM 1344 C C . ASP A 1 180 ? 44.232 3.398 -50.123 1.00 93.50 180 ASP A C 1
ATOM 1346 O O . ASP A 1 180 ? 43.025 3.308 -50.350 1.00 93.50 180 ASP A O 1
ATOM 1350 N N . THR A 1 181 ? 44.917 4.500 -50.413 1.00 93.94 181 THR A N 1
ATOM 1351 C CA . THR A 1 181 ? 44.300 5.665 -51.061 1.00 93.94 181 THR A CA 1
ATOM 1352 C C . THR A 1 181 ? 44.241 5.542 -52.585 1.00 93.94 181 THR A C 1
ATOM 1354 O O . THR A 1 181 ? 43.803 6.473 -53.262 1.00 93.94 181 THR A O 1
ATOM 1357 N N . GLY A 1 182 ? 44.723 4.429 -53.151 1.00 92.56 182 GLY A N 1
ATOM 1358 C CA . GLY A 1 182 ? 44.833 4.233 -54.594 1.00 92.56 182 GLY A CA 1
ATOM 1359 C C . GLY A 1 182 ? 45.842 5.168 -55.269 1.00 92.56 182 GLY A C 1
ATOM 1360 O O . GLY A 1 182 ? 45.806 5.325 -56.487 1.00 92.56 182 GLY A O 1
ATOM 1361 N N . GLY A 1 183 ? 46.732 5.816 -54.506 1.00 90.25 183 GLY A N 1
ATOM 1362 C CA . GLY A 1 183 ? 47.783 6.701 -55.023 1.00 90.25 183 GLY A CA 1
ATOM 1363 C C . GLY A 1 183 ? 47.390 8.165 -55.231 1.00 90.25 183 GLY A C 1
ATOM 1364 O O . GLY A 1 183 ? 48.200 8.930 -55.753 1.00 90.25 183 GLY A O 1
ATOM 1365 N N . ALA A 1 184 ? 46.185 8.570 -54.827 1.00 93.94 184 ALA A N 1
ATOM 1366 C CA . ALA A 1 184 ? 45.743 9.966 -54.808 1.00 93.94 184 ALA A CA 1
ATOM 1367 C C . ALA A 1 184 ? 45.162 10.329 -53.433 1.00 93.94 184 ALA A C 1
ATOM 1369 O O . ALA A 1 184 ? 44.799 9.450 -52.658 1.00 93.94 184 ALA A O 1
ATOM 1370 N N . LEU A 1 185 ? 45.096 11.621 -53.105 1.00 94.38 185 LEU A N 1
ATOM 1371 C CA . LEU A 1 185 ? 44.498 12.070 -51.843 1.00 94.38 185 LEU A CA 1
ATOM 1372 C C . LEU A 1 185 ? 42.994 11.772 -51.828 1.00 94.38 185 LEU A C 1
ATOM 1374 O O . LEU A 1 185 ? 42.319 11.968 -52.839 1.00 94.38 185 LEU A O 1
ATOM 1378 N N . ILE A 1 186 ? 42.478 11.335 -50.676 1.00 96.81 186 ILE A N 1
ATOM 1379 C CA . ILE A 1 186 ? 41.033 11.234 -50.448 1.00 96.81 186 ILE A CA 1
ATOM 1380 C C . ILE A 1 186 ? 40.458 12.649 -50.431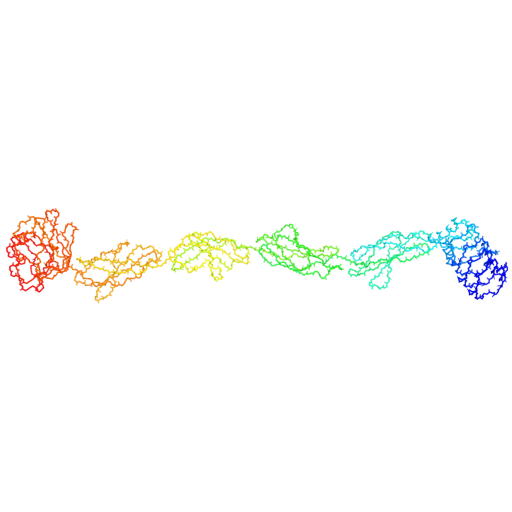 1.00 96.81 186 ILE A C 1
ATOM 1382 O O . ILE A 1 186 ? 40.935 13.505 -49.686 1.00 96.81 186 ILE A O 1
ATOM 1386 N N . THR A 1 187 ? 39.458 12.888 -51.270 1.00 96.44 187 THR A N 1
ATOM 1387 C CA . THR A 1 187 ? 38.796 14.186 -51.428 1.00 96.44 187 THR A CA 1
ATOM 1388 C C . THR A 1 187 ? 37.407 14.215 -50.810 1.00 96.44 187 THR A C 1
ATOM 1390 O O . THR A 1 187 ? 36.934 15.301 -50.495 1.00 96.44 187 THR A O 1
ATOM 1393 N N . ASP A 1 188 ? 36.757 13.056 -50.668 1.00 97.31 188 ASP A N 1
ATOM 1394 C CA . ASP A 1 188 ? 35.381 12.955 -50.175 1.00 97.31 188 ASP A CA 1
ATOM 1395 C C . ASP A 1 188 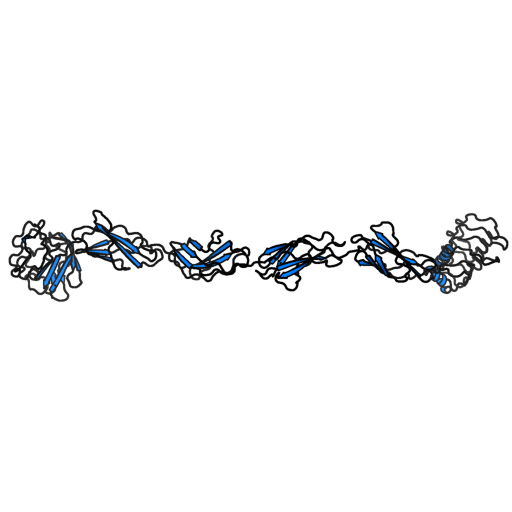? 35.045 11.540 -49.656 1.00 97.31 188 ASP A C 1
ATOM 1397 O O . ASP A 1 188 ? 35.804 10.594 -49.903 1.00 97.31 188 ASP A O 1
ATOM 1401 N N . TYR A 1 189 ? 33.896 11.378 -48.996 1.00 97.00 189 TYR A N 1
ATOM 1402 C CA . TYR A 1 189 ? 33.309 10.083 -48.643 1.00 97.00 189 TYR A CA 1
ATOM 1403 C C . TYR A 1 189 ? 31.844 9.998 -49.091 1.00 97.00 189 TYR A C 1
ATOM 1405 O O . TYR A 1 189 ? 31.012 10.793 -48.684 1.00 97.00 189 TYR A O 1
ATOM 1413 N N . ALA A 1 190 ? 31.495 8.977 -49.876 1.00 96.06 190 ALA A N 1
ATOM 1414 C CA . ALA A 1 190 ? 30.103 8.679 -50.205 1.00 96.06 190 ALA A CA 1
ATOM 1415 C C . ALA A 1 190 ? 29.456 7.843 -49.100 1.00 96.06 190 ALA A C 1
ATOM 1417 O O . ALA A 1 190 ? 29.935 6.748 -48.795 1.00 96.06 190 ALA A O 1
ATOM 1418 N N . ILE A 1 191 ? 28.326 8.312 -48.570 1.00 95.81 191 ILE A N 1
ATOM 1419 C CA . ILE A 1 191 ? 27.549 7.614 -47.543 1.00 95.81 191 ILE A CA 1
ATOM 1420 C C . ILE A 1 191 ? 26.238 7.118 -48.146 1.00 95.81 191 ILE A C 1
ATOM 1422 O O . ILE A 1 191 ? 25.505 7.860 -48.802 1.00 95.81 191 ILE A O 1
ATOM 1426 N N . GLN A 1 192 ? 25.920 5.855 -47.892 1.00 95.12 192 GLN A N 1
ATOM 1427 C CA . GLN A 1 192 ? 24.631 5.264 -48.220 1.00 95.12 192 GLN A CA 1
ATOM 1428 C C . GLN A 1 192 ? 23.992 4.640 -46.986 1.00 95.12 192 GLN A C 1
ATOM 1430 O O . GLN A 1 192 ? 24.684 4.138 -46.101 1.00 95.12 192 GLN A O 1
ATOM 1435 N N . TYR A 1 193 ? 22.664 4.644 -46.949 1.00 94.69 193 TYR A N 1
ATOM 1436 C CA . TYR A 1 193 ? 21.883 3.959 -45.925 1.00 94.69 193 TYR A CA 1
ATOM 1437 C C . TYR A 1 193 ? 20.759 3.135 -46.554 1.00 94.69 193 TYR A C 1
ATOM 1439 O O . TYR A 1 193 ? 20.324 3.405 -47.674 1.00 94.69 193 TYR A O 1
ATOM 1447 N N . SER A 1 194 ? 20.303 2.112 -45.840 1.00 93.31 194 SER A N 1
ATOM 1448 C CA . SER A 1 194 ? 19.179 1.263 -46.238 1.00 93.31 194 SER A CA 1
ATOM 1449 C C . SER A 1 194 ? 18.367 0.871 -45.006 1.00 93.31 194 SER A C 1
ATOM 1451 O O . SER A 1 194 ? 18.939 0.558 -43.962 1.00 93.31 194 SER A O 1
ATOM 1453 N N . SER A 1 195 ? 17.038 0.902 -45.118 1.00 91.19 195 SER A N 1
ATOM 1454 C CA . SER A 1 195 ? 16.120 0.367 -44.110 1.00 91.19 195 SER A CA 1
ATOM 1455 C C . SER A 1 195 ? 15.696 -1.053 -44.481 1.00 91.19 195 SER A C 1
ATOM 1457 O O . SER A 1 195 ? 15.293 -1.308 -45.616 1.00 91.19 195 SER A O 1
ATOM 1459 N N . ASN A 1 196 ? 15.758 -1.982 -43.522 1.00 71.50 196 ASN A N 1
ATOM 1460 C CA . ASN A 1 196 ? 15.220 -3.347 -43.645 1.00 71.50 196 ASN A CA 1
ATOM 1461 C C . ASN A 1 196 ? 15.640 -4.115 -44.924 1.00 71.50 196 ASN A C 1
ATOM 1463 O O . ASN A 1 196 ? 14.838 -4.843 -45.507 1.00 71.50 196 ASN A O 1
ATOM 1467 N N . GLY A 1 197 ? 16.882 -3.940 -45.394 1.00 73.62 197 GLY A N 1
ATOM 1468 C CA . GLY A 1 197 ? 17.378 -4.602 -46.611 1.00 73.62 197 GLY A CA 1
ATOM 1469 C C . GLY A 1 197 ? 16.799 -4.055 -47.925 1.00 73.62 197 GLY A C 1
ATOM 1470 O O . GLY A 1 197 ? 16.886 -4.718 -48.958 1.00 73.62 197 GLY A O 1
ATOM 1471 N N . GLY A 1 198 ? 16.199 -2.861 -47.895 1.00 84.50 198 GLY A N 1
ATOM 1472 C CA . GLY A 1 198 ? 15.737 -2.130 -49.073 1.00 84.50 198 GLY A CA 1
ATOM 1473 C C . GLY A 1 198 ? 16.878 -1.574 -49.944 1.00 84.50 198 GLY A C 1
ATOM 1474 O O . GLY A 1 198 ? 18.061 -1.812 -49.673 1.00 84.50 198 GLY A O 1
ATOM 1475 N N . PRO A 1 199 ? 16.551 -0.820 -51.010 1.00 91.38 199 PRO A N 1
ATOM 1476 C CA . PRO A 1 199 ? 17.561 -0.222 -51.878 1.00 91.38 199 PRO A CA 1
ATOM 1477 C C . PRO A 1 199 ? 18.444 0.763 -51.103 1.00 91.38 199 PRO A C 1
ATOM 1479 O O . PRO A 1 199 ? 17.973 1.471 -50.215 1.00 91.38 199 PRO A O 1
ATOM 1482 N N . TRP A 1 200 ? 19.724 0.828 -51.469 1.00 93.38 200 TRP A N 1
ATOM 1483 C CA . TRP A 1 200 ? 20.650 1.815 -50.921 1.00 93.38 200 TRP A CA 1
ATOM 1484 C C . TRP A 1 200 ? 20.283 3.226 -51.383 1.00 93.38 200 TRP A C 1
ATOM 1486 O O . TRP A 1 200 ? 20.114 3.476 -52.578 1.00 93.38 200 TRP A O 1
ATOM 1496 N N . ILE A 1 201 ? 20.193 4.150 -50.430 1.00 94.50 201 ILE A N 1
ATOM 1497 C CA . ILE A 1 201 ? 19.902 5.564 -50.657 1.00 94.50 201 ILE A CA 1
ATOM 1498 C C . ILE A 1 201 ? 21.171 6.368 -50.380 1.00 94.50 201 ILE A C 1
ATOM 1500 O O . ILE A 1 201 ? 21.782 6.214 -49.324 1.00 94.50 201 ILE A O 1
ATOM 1504 N N . ASN A 1 202 ? 21.560 7.238 -51.316 1.00 94.19 202 ASN A N 1
ATOM 1505 C CA . ASN A 1 202 ? 22.671 8.170 -51.117 1.00 94.19 202 ASN A CA 1
ATOM 1506 C C . ASN A 1 202 ? 22.278 9.253 -50.108 1.00 94.19 202 ASN A C 1
ATOM 1508 O O . ASN A 1 202 ? 21.297 9.971 -50.315 1.00 94.19 202 ASN A O 1
ATOM 1512 N N . PHE A 1 203 ? 23.072 9.406 -49.052 1.00 95.25 203 PHE A N 1
ATOM 1513 C CA . PHE A 1 203 ? 23.003 10.569 -48.180 1.00 95.25 203 PHE A CA 1
ATOM 1514 C C . PHE A 1 203 ? 23.905 11.664 -48.749 1.00 95.25 203 PHE A C 1
ATOM 1516 O O . PHE A 1 203 ? 25.065 11.415 -49.057 1.00 95.25 203 PHE A O 1
ATOM 1523 N N . THR A 1 204 ? 23.354 12.861 -48.945 1.00 92.56 204 THR A N 1
ATOM 1524 C CA . THR A 1 204 ? 24.109 14.004 -49.474 1.00 92.56 204 THR A CA 1
ATOM 1525 C C . THR A 1 204 ? 24.539 14.892 -48.310 1.00 92.56 204 THR A C 1
ATOM 1527 O O . THR A 1 204 ? 23.724 15.658 -47.802 1.00 92.56 204 THR A O 1
ATOM 1530 N N . ASP A 1 205 ? 25.800 14.793 -47.893 1.00 91.00 205 ASP A N 1
ATOM 1531 C CA . ASP A 1 205 ? 26.409 15.578 -46.805 1.00 91.00 205 ASP A CA 1
ATOM 1532 C C . ASP A 1 205 ? 27.375 16.673 -47.291 1.00 91.00 205 ASP A C 1
ATOM 1534 O O . ASP A 1 205 ? 27.913 17.438 -46.490 1.00 91.00 205 ASP A O 1
ATOM 1538 N N . GLY A 1 206 ? 27.526 16.808 -48.611 1.00 91.00 206 GLY A N 1
ATOM 1539 C CA . GLY A 1 206 ? 28.494 17.712 -49.230 1.00 91.00 206 GLY A CA 1
ATOM 1540 C C . GLY A 1 206 ? 29.884 17.080 -49.323 1.00 91.00 206 GLY A C 1
ATOM 1541 O O . GLY A 1 206 ? 30.087 15.950 -48.914 1.00 91.00 206 GLY A O 1
ATOM 1542 N N . VAL A 1 207 ? 30.848 17.810 -49.891 1.00 92.00 207 VAL A N 1
ATOM 1543 C CA . VAL A 1 207 ? 32.215 17.293 -50.068 1.00 92.00 207 VAL A CA 1
ATOM 1544 C C . VAL A 1 207 ? 33.005 17.456 -48.771 1.00 92.00 207 VAL A C 1
ATOM 1546 O O . VAL A 1 207 ? 33.189 18.586 -48.309 1.00 92.00 207 VAL A O 1
ATOM 1549 N N . SER A 1 208 ? 33.497 16.355 -48.200 1.00 94.12 208 SER A N 1
ATOM 1550 C CA . SER A 1 208 ? 34.192 16.360 -46.909 1.00 94.12 208 SER A CA 1
ATOM 1551 C C . SER A 1 208 ? 35.248 15.260 -46.779 1.00 94.12 208 SER A C 1
ATOM 1553 O O . SER A 1 208 ? 35.015 14.093 -47.076 1.00 94.12 208 SER A O 1
ATOM 1555 N N . THR A 1 209 ? 36.415 15.606 -46.230 1.00 94.81 209 THR A N 1
ATOM 1556 C CA . THR A 1 209 ? 37.461 14.631 -45.869 1.00 94.81 209 THR A CA 1
ATOM 1557 C C . THR A 1 209 ? 37.357 14.133 -44.425 1.00 94.81 209 THR A C 1
ATOM 1559 O O . THR A 1 209 ? 38.185 13.323 -43.998 1.00 94.81 209 THR A O 1
ATOM 1562 N N . ASN A 1 210 ? 36.360 14.594 -43.661 1.00 95.81 210 ASN A N 1
ATOM 1563 C CA . ASN A 1 210 ? 36.131 14.119 -42.299 1.00 95.81 210 ASN A CA 1
ATOM 1564 C C . ASN A 1 210 ? 35.713 12.649 -42.308 1.00 95.81 210 ASN A C 1
ATOM 1566 O O . ASN A 1 210 ? 34.971 12.198 -43.175 1.00 95.81 210 ASN A O 1
ATOM 1570 N N . THR A 1 211 ? 36.143 11.906 -41.293 1.00 96.06 211 THR A N 1
ATOM 1571 C CA . THR A 1 211 ? 35.763 10.499 -41.119 1.00 96.06 211 THR A CA 1
ATOM 1572 C C . THR A 1 211 ? 34.557 10.330 -40.192 1.00 96.06 211 THR A C 1
ATOM 1574 O O . THR A 1 211 ? 34.455 9.355 -39.443 1.00 96.06 211 THR A O 1
ATOM 1577 N N . THR A 1 212 ? 33.666 11.321 -40.207 1.00 95.44 212 THR A N 1
ATOM 1578 C CA . THR A 1 212 ? 32.422 11.371 -39.441 1.00 95.44 212 THR A CA 1
ATOM 1579 C C . THR A 1 212 ? 31.338 12.071 -40.252 1.00 95.44 212 THR A C 1
ATOM 1581 O O . THR A 1 212 ? 31.626 12.987 -41.022 1.00 95.44 212 THR A O 1
ATOM 1584 N N . ALA A 1 213 ? 30.085 11.667 -40.047 1.00 94.88 213 ALA A N 1
ATOM 1585 C CA . ALA A 1 213 ? 28.915 12.324 -40.626 1.00 94.88 213 ALA A CA 1
ATOM 1586 C C . ALA A 1 213 ? 27.675 12.088 -39.763 1.00 94.88 213 ALA A C 1
ATOM 1588 O O . ALA A 1 213 ? 27.594 11.097 -39.044 1.00 94.88 213 ALA A O 1
ATOM 1589 N N . VAL A 1 214 ? 26.689 12.979 -39.850 1.00 95.75 214 VAL A N 1
ATOM 1590 C CA . VAL A 1 214 ? 25.391 12.801 -39.186 1.00 95.75 214 VAL A CA 1
ATOM 1591 C C . VAL A 1 214 ? 24.336 12.591 -40.258 1.00 95.75 214 VAL A C 1
ATOM 1593 O O . VAL A 1 214 ? 23.970 13.532 -40.957 1.00 95.75 214 VAL A O 1
ATOM 1596 N N . VAL A 1 215 ? 23.848 11.358 -40.384 1.00 95.50 215 VAL A N 1
ATOM 1597 C CA . VAL A 1 215 ? 22.771 11.018 -41.318 1.00 95.50 215 VAL A CA 1
ATOM 1598 C C . VAL A 1 215 ? 21.448 11.426 -40.686 1.00 95.50 215 VAL A C 1
ATOM 1600 O O . VAL A 1 215 ? 21.066 10.862 -39.664 1.00 95.50 215 VAL A O 1
ATOM 1603 N N . THR A 1 216 ? 20.769 12.416 -41.263 1.00 95.12 216 THR A N 1
ATOM 1604 C CA . THR A 1 216 ? 19.512 12.996 -40.754 1.00 95.12 216 THR A CA 1
ATOM 1605 C C . THR A 1 216 ? 18.302 12.583 -41.598 1.00 95.12 216 THR A C 1
ATOM 1607 O O . THR A 1 216 ? 18.446 12.004 -42.675 1.00 95.12 216 THR A O 1
ATOM 1610 N N . GLY A 1 217 ? 17.091 12.877 -41.110 1.00 93.00 217 GLY A N 1
ATOM 1611 C CA . GLY A 1 217 ? 15.840 12.572 -41.818 1.00 93.00 217 GLY A CA 1
ATOM 1612 C C . GLY A 1 217 ? 15.413 11.105 -41.721 1.00 93.00 217 GLY A C 1
ATOM 1613 O O . GLY A 1 217 ? 14.598 10.641 -42.517 1.00 93.00 217 GLY A O 1
ATOM 1614 N N . LEU A 1 218 ? 15.966 10.370 -40.756 1.00 94.44 218 LEU A N 1
ATOM 1615 C CA . LEU A 1 218 ? 15.624 8.980 -40.481 1.00 94.44 218 LEU A CA 1
ATOM 1616 C C . LEU A 1 218 ? 14.359 8.890 -39.617 1.00 94.44 218 LEU A C 1
ATOM 1618 O O . LEU A 1 218 ? 14.005 9.826 -38.903 1.00 94.44 218 LEU A O 1
ATOM 1622 N N . SER A 1 219 ? 13.682 7.744 -39.645 1.00 94.19 219 SER A N 1
ATOM 1623 C CA . SER A 1 219 ? 12.508 7.493 -38.799 1.00 94.19 219 SER A CA 1
ATOM 1624 C C . SER A 1 219 ? 12.904 6.784 -37.505 1.00 94.19 219 SER A C 1
ATOM 1626 O O . SER A 1 219 ? 13.570 5.749 -37.544 1.00 94.19 219 SER A O 1
ATOM 1628 N N . ASN A 1 220 ? 12.470 7.308 -36.355 1.00 94.44 220 ASN A N 1
ATOM 1629 C CA . ASN A 1 220 ? 12.678 6.626 -35.076 1.00 94.44 220 ASN A CA 1
ATOM 1630 C C . ASN A 1 220 ? 11.963 5.266 -35.057 1.00 94.44 220 ASN A C 1
ATOM 1632 O O . ASN A 1 220 ? 10.848 5.139 -35.562 1.00 94.44 220 ASN A O 1
ATOM 1636 N N . GLY A 1 221 ? 12.601 4.251 -34.475 1.00 92.38 221 GLY A N 1
ATOM 1637 C CA . GLY A 1 221 ? 12.083 2.880 -34.422 1.00 92.38 221 GLY A CA 1
ATOM 1638 C C . GLY A 1 221 ? 12.256 2.070 -35.709 1.00 92.38 221 GLY A C 1
ATOM 1639 O O . GLY A 1 221 ? 11.869 0.906 -35.743 1.00 92.38 221 GLY A O 1
ATOM 1640 N N . THR A 1 222 ? 12.846 2.650 -36.759 1.00 92.38 222 THR A N 1
ATOM 1641 C CA . THR A 1 222 ? 13.237 1.919 -37.974 1.00 92.38 222 THR A CA 1
ATOM 1642 C C . THR A 1 222 ? 14.724 1.591 -37.919 1.00 92.38 222 THR A C 1
ATOM 1644 O O . THR A 1 222 ? 15.538 2.477 -37.681 1.00 92.38 222 THR A O 1
ATOM 1647 N N . GLU A 1 223 ? 15.086 0.330 -38.140 1.00 93.38 223 GLU A N 1
ATOM 1648 C CA . GLU A 1 223 ? 16.486 -0.092 -38.197 1.00 93.38 223 GLU A CA 1
ATOM 1649 C C . GLU A 1 223 ? 17.113 0.289 -39.548 1.00 93.38 223 GLU A C 1
ATOM 1651 O O . GLU A 1 223 ? 16.532 0.045 -40.613 1.00 93.38 223 GLU A O 1
ATOM 1656 N N . TYR A 1 224 ? 18.313 0.874 -39.505 1.00 93.38 224 TYR A N 1
ATOM 1657 C CA . TYR A 1 224 ? 19.084 1.254 -40.686 1.00 93.38 224 TYR A CA 1
ATOM 1658 C C . TYR A 1 224 ? 20.478 0.633 -40.678 1.00 93.38 224 TYR A C 1
ATOM 1660 O O . TYR A 1 224 ? 21.174 0.647 -39.664 1.00 93.38 224 TYR A O 1
ATOM 1668 N N . ILE A 1 225 ? 20.918 0.164 -41.842 1.00 93.69 225 ILE A N 1
ATOM 1669 C CA . ILE A 1 225 ? 22.319 -0.169 -42.114 1.00 93.69 225 ILE A CA 1
ATOM 1670 C C . ILE A 1 225 ? 22.957 0.938 -42.951 1.00 93.69 225 ILE A C 1
ATOM 1672 O O . ILE A 1 225 ? 22.294 1.583 -43.763 1.00 93.69 225 ILE A O 1
ATOM 1676 N N . PHE A 1 226 ? 24.255 1.148 -42.758 1.00 94.62 226 PHE A N 1
ATOM 1677 C CA . PHE A 1 226 ? 25.033 2.214 -43.385 1.00 94.62 226 PHE A CA 1
ATOM 1678 C C . PHE A 1 226 ? 26.245 1.641 -44.103 1.00 94.62 226 PHE A C 1
ATOM 1680 O O . PHE A 1 226 ? 26.848 0.676 -43.631 1.00 94.62 226 PHE A O 1
ATOM 1687 N N . GLN A 1 227 ? 26.637 2.258 -45.212 1.00 94.38 227 GLN A N 1
ATOM 1688 C CA . GLN A 1 227 ? 27.896 1.955 -45.871 1.00 94.38 227 GLN A CA 1
ATOM 1689 C C . GLN A 1 227 ? 28.598 3.210 -46.375 1.00 94.38 227 GLN A C 1
ATOM 1691 O O . GLN A 1 227 ? 27.950 4.165 -46.798 1.00 94.38 227 GLN A O 1
ATOM 1696 N N . VAL A 1 228 ? 29.929 3.202 -46.320 1.00 96.12 228 VAL A N 1
ATOM 1697 C CA . VAL A 1 228 ? 30.770 4.363 -46.634 1.00 96.12 228 VAL A CA 1
ATOM 1698 C C . VAL A 1 228 ? 31.852 3.969 -47.634 1.00 96.12 228 VAL A C 1
ATOM 1700 O O . VAL A 1 228 ? 32.506 2.946 -47.453 1.00 96.12 228 VAL A O 1
ATOM 1703 N N . ALA A 1 229 ? 32.067 4.772 -48.673 1.00 96.56 229 ALA A N 1
ATOM 1704 C CA . ALA A 1 229 ? 33.162 4.609 -49.632 1.00 96.56 229 ALA A CA 1
ATOM 1705 C C . ALA A 1 229 ? 34.000 5.886 -49.702 1.00 96.56 229 ALA A C 1
ATOM 1707 O O . ALA A 1 229 ? 33.455 6.984 -49.708 1.00 96.56 229 ALA A O 1
ATOM 1708 N N . ALA A 1 230 ? 35.322 5.757 -49.788 1.00 97.06 230 ALA A N 1
ATOM 1709 C CA . ALA A 1 230 ? 36.198 6.908 -49.986 1.00 97.06 230 ALA A CA 1
ATOM 1710 C C . ALA A 1 230 ? 36.271 7.291 -51.472 1.00 97.06 230 ALA A C 1
ATOM 1712 O O . ALA A 1 230 ? 36.214 6.429 -52.350 1.00 97.06 230 ALA A O 1
ATOM 1713 N N . ILE A 1 231 ? 36.429 8.579 -51.758 1.00 96.81 231 ILE A N 1
ATOM 1714 C CA . ILE A 1 231 ? 36.522 9.131 -53.112 1.00 96.81 231 ILE A CA 1
ATOM 1715 C C . ILE A 1 231 ? 37.868 9.835 -53.257 1.00 96.81 231 ILE A C 1
ATOM 1717 O O . ILE A 1 231 ? 38.270 10.608 -52.390 1.00 96.81 231 ILE A O 1
ATOM 1721 N N . ASN A 1 232 ? 38.557 9.591 -54.368 1.00 96.25 232 ASN A N 1
ATOM 1722 C CA . ASN A 1 232 ? 39.712 10.380 -54.794 1.00 96.25 232 ASN A CA 1
ATOM 1723 C C . ASN A 1 232 ? 39.516 10.871 -56.241 1.00 96.25 232 ASN A C 1
ATOM 1725 O O . ASN A 1 232 ? 38.468 10.662 -56.852 1.00 96.25 232 ASN A O 1
ATOM 1729 N N . SER A 1 233 ? 40.547 11.483 -56.829 1.00 94.50 233 SER A N 1
ATOM 1730 C CA . SER A 1 233 ? 40.499 11.978 -58.214 1.00 94.50 233 SER A CA 1
ATOM 1731 C C . SER A 1 233 ? 40.309 10.896 -59.289 1.00 94.50 233 SER A C 1
ATOM 1733 O O . SER A 1 233 ? 39.980 11.234 -60.425 1.00 94.50 233 SER A O 1
ATOM 1735 N N . ALA A 1 234 ? 40.512 9.616 -58.964 1.00 93.06 234 ALA A N 1
ATOM 1736 C CA . ALA A 1 234 ? 40.274 8.486 -59.860 1.00 93.06 234 ALA A CA 1
ATOM 1737 C C . ALA A 1 234 ? 38.855 7.897 -59.731 1.00 93.06 234 ALA A C 1
ATOM 1739 O O . ALA A 1 234 ? 38.431 7.168 -60.629 1.00 93.06 234 ALA A O 1
ATOM 1740 N N . GLY A 1 235 ? 38.119 8.215 -58.659 1.00 93.88 235 GLY A N 1
ATOM 1741 C CA . GLY A 1 235 ? 36.717 7.836 -58.469 1.00 93.88 235 GLY A CA 1
ATOM 1742 C C . GLY A 1 235 ? 36.388 7.312 -57.067 1.00 93.88 235 GLY A C 1
ATOM 1743 O O . GLY A 1 235 ? 37.180 7.427 -56.130 1.00 93.88 235 GLY A O 1
ATOM 1744 N N . THR A 1 236 ? 35.191 6.736 -56.937 1.00 95.81 236 THR A N 1
ATOM 1745 C CA . THR A 1 236 ? 34.664 6.142 -55.698 1.00 95.81 236 THR A CA 1
ATOM 1746 C C . THR A 1 236 ? 35.189 4.721 -55.501 1.00 95.81 236 THR A C 1
ATOM 1748 O O . THR A 1 236 ? 35.102 3.890 -56.406 1.00 95.81 236 THR A O 1
ATOM 1751 N N . GLY A 1 237 ? 35.735 4.452 -54.316 1.00 95.06 237 GLY A N 1
ATOM 1752 C CA . GLY A 1 237 ? 36.204 3.135 -53.891 1.00 95.06 237 GLY A CA 1
ATOM 1753 C C . GLY A 1 237 ? 35.077 2.159 -53.549 1.00 95.06 237 GLY A C 1
ATOM 1754 O O . GLY A 1 237 ? 33.892 2.438 -53.732 1.00 95.06 237 GLY A O 1
ATOM 1755 N N . ALA A 1 238 ? 35.449 0.995 -53.017 1.00 94.25 238 ALA A N 1
ATOM 1756 C CA . ALA A 1 238 ? 34.478 0.022 -52.519 1.00 94.25 238 ALA A CA 1
ATOM 1757 C C . ALA A 1 238 ? 33.796 0.510 -51.226 1.00 94.25 238 ALA A C 1
ATOM 1759 O O . ALA A 1 238 ? 34.421 1.160 -50.386 1.00 94.25 238 ALA A O 1
ATOM 1760 N N . TYR A 1 239 ? 32.519 0.160 -51.052 1.00 94.50 239 TYR A N 1
ATOM 1761 C CA . TYR A 1 239 ? 31.752 0.495 -49.852 1.00 94.50 239 TYR A CA 1
ATOM 1762 C C . TYR A 1 239 ? 32.077 -0.448 -48.689 1.00 94.50 239 TYR A C 1
ATOM 1764 O O . TYR A 1 239 ? 32.030 -1.671 -48.824 1.00 94.50 239 TYR A O 1
ATOM 1772 N N . ALA A 1 240 ? 32.354 0.135 -47.525 1.00 92.75 240 ALA A N 1
ATOM 1773 C CA . ALA A 1 240 ? 32.452 -0.552 -46.248 1.00 92.75 240 ALA A CA 1
ATOM 1774 C C . ALA A 1 240 ? 31.111 -0.482 -45.519 1.00 92.75 240 ALA A C 1
ATOM 1776 O O . ALA A 1 240 ? 30.635 0.613 -45.228 1.00 92.75 240 ALA A O 1
ATOM 1777 N N . GLN A 1 241 ? 30.508 -1.631 -45.221 1.00 81.62 241 GLN A N 1
ATOM 1778 C CA . GLN A 1 241 ? 29.234 -1.711 -44.504 1.00 81.62 241 GLN A CA 1
ATOM 1779 C C . GLN A 1 241 ? 29.445 -1.698 -42.986 1.00 81.62 241 GLN A C 1
ATOM 1781 O O . GLN A 1 241 ? 30.424 -2.250 -42.479 1.00 81.62 241 GLN A O 1
ATOM 1786 N N . THR A 1 242 ? 28.494 -1.123 -42.254 1.00 76.94 242 THR A N 1
ATOM 1787 C CA . THR A 1 242 ? 28.342 -1.402 -40.826 1.00 76.94 242 THR A CA 1
ATOM 1788 C C . THR A 1 242 ? 27.793 -2.816 -40.636 1.00 76.94 242 THR A C 1
ATOM 1790 O O . THR A 1 242 ? 26.910 -3.256 -41.372 1.00 76.94 242 THR A O 1
ATOM 1793 N N . ALA A 1 243 ? 28.325 -3.547 -39.659 1.00 70.88 243 ALA A N 1
ATOM 1794 C CA . ALA A 1 243 ? 27.911 -4.923 -39.389 1.00 70.88 243 ALA A CA 1
ATOM 1795 C C . ALA A 1 243 ? 26.601 -5.021 -38.579 1.00 70.88 243 ALA A C 1
ATOM 1797 O O . ALA A 1 243 ? 26.054 -6.115 -38.458 1.00 70.88 243 ALA A O 1
ATOM 1798 N N . ILE A 1 244 ? 26.122 -3.912 -37.996 1.00 78.19 244 ILE A N 1
ATOM 1799 C CA . ILE A 1 244 ? 24.986 -3.870 -37.062 1.00 78.19 244 ILE A CA 1
ATOM 1800 C C . ILE A 1 244 ? 24.018 -2.763 -37.494 1.00 78.19 244 ILE A C 1
ATOM 1802 O O . ILE A 1 244 ? 24.443 -1.635 -37.741 1.00 78.19 244 ILE A O 1
ATOM 1806 N N . GLY A 1 245 ? 22.724 -3.078 -37.568 1.00 89.06 245 GLY A N 1
ATOM 1807 C CA . GLY A 1 245 ? 21.680 -2.083 -37.792 1.00 89.06 245 GLY A CA 1
ATOM 1808 C C . GLY A 1 245 ? 21.549 -1.124 -36.606 1.00 89.06 245 GLY A C 1
ATOM 1809 O O . GLY A 1 245 ? 21.635 -1.524 -35.447 1.00 89.06 245 GLY A O 1
ATOM 1810 N N . ILE A 1 246 ? 21.375 0.166 -36.886 1.00 91.50 246 ILE A N 1
ATOM 1811 C CA . ILE A 1 246 ? 21.196 1.207 -35.871 1.00 91.50 246 ILE A CA 1
ATOM 1812 C C . ILE A 1 246 ? 19.769 1.730 -35.986 1.00 91.50 246 ILE A C 1
ATOM 1814 O O . ILE A 1 246 ? 19.345 2.160 -37.060 1.00 91.50 246 ILE A O 1
ATOM 1818 N N . THR A 1 247 ? 19.050 1.724 -34.868 1.00 93.88 247 THR A N 1
ATOM 1819 C CA . THR A 1 247 ? 17.674 2.220 -34.778 1.00 93.88 247 THR A CA 1
ATOM 1820 C C . THR A 1 247 ? 17.674 3.594 -34.108 1.00 93.88 247 THR A C 1
ATOM 1822 O O . THR A 1 247 ? 17.964 3.681 -32.912 1.00 93.88 247 THR A O 1
ATOM 1825 N N . PRO A 1 248 ? 17.377 4.685 -34.838 1.00 94.88 248 PRO A N 1
ATOM 1826 C CA . PRO A 1 248 ? 17.175 6.001 -34.248 1.00 94.88 248 PRO A CA 1
ATOM 1827 C C . PRO A 1 248 ? 16.059 5.954 -33.204 1.00 94.88 248 PRO A C 1
ATOM 1829 O O . PRO A 1 248 ? 15.048 5.268 -33.383 1.00 94.88 248 PRO A O 1
ATOM 1832 N N . ALA A 1 249 ? 16.240 6.690 -32.116 1.00 95.44 249 ALA A N 1
ATOM 1833 C CA . ALA A 1 249 ? 15.259 6.786 -31.051 1.00 95.44 249 ALA A CA 1
ATOM 1834 C C . ALA A 1 249 ? 15.335 8.159 -30.382 1.00 95.44 249 ALA A C 1
ATOM 1836 O O . ALA A 1 249 ? 16.374 8.820 -30.363 1.00 95.44 249 ALA A O 1
ATOM 1837 N N . THR A 1 250 ? 14.216 8.567 -29.804 1.00 95.81 250 THR A N 1
ATOM 1838 C CA . THR A 1 250 ? 14.092 9.723 -28.919 1.00 95.81 250 THR A CA 1
ATOM 1839 C C . THR A 1 250 ? 13.452 9.286 -27.609 1.00 95.81 250 THR A C 1
ATOM 1841 O O . THR A 1 250 ? 12.969 8.158 -27.493 1.00 95.81 250 THR A O 1
ATOM 1844 N N . THR A 1 251 ? 13.470 10.153 -26.603 1.00 96.19 251 THR A N 1
ATOM 1845 C CA . THR A 1 251 ? 12.792 9.886 -25.333 1.00 96.19 251 THR A CA 1
ATOM 1846 C C . THR A 1 251 ? 11.282 9.676 -25.545 1.00 96.19 251 THR A C 1
ATOM 1848 O O . THR A 1 251 ? 10.728 10.199 -26.516 1.00 96.19 251 THR A O 1
ATOM 1851 N N . PRO A 1 252 ? 10.600 8.892 -24.689 1.00 97.56 252 PRO A N 1
ATOM 1852 C CA . PRO A 1 252 ? 9.164 8.661 -24.830 1.00 97.56 252 PRO A CA 1
ATOM 1853 C C . PRO A 1 252 ? 8.335 9.935 -24.625 1.00 97.56 252 PRO A C 1
ATOM 1855 O O . PRO A 1 252 ? 8.755 10.855 -23.915 1.00 97.56 252 PRO A O 1
ATOM 1858 N N . ASP A 1 253 ? 7.113 9.933 -25.162 1.00 96.94 253 ASP A N 1
ATOM 1859 C CA . ASP A 1 253 ? 6.113 10.956 -24.847 1.00 96.94 253 ASP A CA 1
ATOM 1860 C C . ASP A 1 253 ? 5.654 10.871 -23.377 1.00 96.94 253 ASP A C 1
ATOM 1862 O O . ASP A 1 253 ? 6.005 9.955 -22.624 1.00 96.94 253 ASP A O 1
ATOM 1866 N N . THR A 1 254 ? 4.855 11.848 -22.945 1.00 97.00 254 THR A N 1
ATOM 1867 C CA . THR A 1 254 ? 4.360 11.923 -21.568 1.00 97.00 254 THR A CA 1
ATOM 1868 C C . THR A 1 254 ? 3.337 10.817 -21.265 1.00 97.00 254 THR A C 1
ATOM 1870 O O . THR A 1 254 ? 2.372 10.632 -22.015 1.00 97.00 254 THR A O 1
ATOM 1873 N N . PRO A 1 255 ? 3.480 10.095 -20.137 1.00 98.19 255 PRO A N 1
ATOM 1874 C CA . PRO A 1 255 ? 2.401 9.275 -19.594 1.00 98.19 255 PRO A CA 1
ATOM 1875 C C . PRO A 1 255 ? 1.152 10.117 -19.295 1.00 98.19 255 PRO A C 1
ATOM 1877 O O . PRO A 1 255 ? 1.235 11.323 -19.041 1.00 98.19 255 PRO A O 1
ATOM 1880 N N . THR A 1 256 ? -0.019 9.481 -19.275 1.00 97.88 256 THR A N 1
ATOM 1881 C CA . THR A 1 256 ? -1.304 10.160 -19.023 1.00 97.88 256 THR A CA 1
ATOM 1882 C C . THR A 1 256 ? -2.132 9.438 -17.962 1.00 97.88 256 THR A C 1
ATOM 1884 O O . THR A 1 256 ? -1.801 8.330 -17.554 1.00 97.88 256 THR A O 1
ATOM 1887 N N . GLY A 1 257 ? -3.201 10.069 -17.464 1.00 96.81 257 GLY A N 1
ATOM 1888 C CA . GLY A 1 257 ? -4.146 9.415 -16.550 1.00 96.81 257 GLY A CA 1
ATOM 1889 C C . GLY A 1 257 ? -3.569 9.028 -15.183 1.00 96.81 257 GLY A C 1
ATOM 1890 O O . GLY A 1 257 ? -4.011 8.036 -14.609 1.00 96.81 257 GLY A O 1
ATOM 1891 N N . VAL A 1 258 ? -2.587 9.778 -14.665 1.00 98.31 258 VAL A N 1
ATOM 1892 C CA . VAL A 1 258 ? -2.006 9.512 -13.340 1.00 98.31 258 VAL A CA 1
ATOM 1893 C C . VAL A 1 258 ? -3.065 9.716 -12.258 1.00 98.31 258 VAL A C 1
ATOM 1895 O O . VAL A 1 258 ? -3.565 10.823 -12.052 1.00 98.31 258 VAL A O 1
ATOM 1898 N N . SER A 1 259 ? -3.392 8.642 -11.551 1.00 97.44 259 SER A N 1
ATOM 1899 C CA . SER A 1 259 ? -4.377 8.621 -10.472 1.00 97.44 259 SER A CA 1
ATOM 1900 C C . SER A 1 259 ? -3.883 7.758 -9.316 1.00 97.44 259 SER A C 1
ATOM 1902 O O . SER A 1 259 ? -3.031 6.890 -9.503 1.00 97.44 259 SER A O 1
ATOM 1904 N N . GLY A 1 260 ? -4.393 8.012 -8.111 1.00 97.31 260 GLY A N 1
ATOM 1905 C CA . GLY A 1 260 ? -3.960 7.311 -6.908 1.00 97.31 260 GLY A CA 1
ATOM 1906 C C . GLY A 1 260 ? -5.106 6.989 -5.962 1.00 97.31 260 GLY A C 1
ATOM 1907 O O . GLY A 1 260 ? -6.027 7.786 -5.800 1.00 97.31 260 GLY A O 1
ATOM 1908 N N . THR A 1 261 ? -5.016 5.834 -5.308 1.00 97.12 261 THR A N 1
ATOM 1909 C CA . THR A 1 261 ? -5.900 5.431 -4.208 1.00 97.12 261 THR A CA 1
ATOM 1910 C C . THR A 1 261 ? -5.126 5.506 -2.894 1.00 97.12 261 THR A C 1
ATOM 1912 O O . THR A 1 261 ? -4.024 4.962 -2.789 1.00 97.12 261 THR A O 1
ATOM 1915 N N . ALA A 1 262 ? -5.680 6.207 -1.903 1.00 97.25 262 ALA A N 1
ATOM 1916 C CA . ALA A 1 262 ? -5.058 6.371 -0.590 1.00 97.25 262 ALA A CA 1
ATOM 1917 C C . ALA A 1 262 ? -4.976 5.039 0.176 1.00 97.25 262 ALA A C 1
ATOM 1919 O O . ALA A 1 262 ? -5.882 4.213 0.091 1.00 97.25 262 ALA A O 1
ATOM 1920 N N . GLY A 1 263 ? -3.901 4.859 0.942 1.00 96.62 263 GLY A N 1
ATOM 1921 C CA . GLY A 1 263 ? -3.674 3.736 1.851 1.00 96.62 263 GLY A CA 1
ATOM 1922 C C . GLY A 1 263 ? -3.010 4.184 3.159 1.00 96.62 263 GLY A C 1
ATOM 1923 O O . GLY A 1 263 ? -2.809 5.380 3.386 1.00 96.62 263 GLY A O 1
ATOM 1924 N N . ASN A 1 264 ? -2.640 3.219 4.010 1.00 96.19 264 ASN A N 1
ATOM 1925 C CA . ASN A 1 264 ? -1.960 3.482 5.282 1.00 96.19 264 ASN A CA 1
ATOM 1926 C C . ASN A 1 264 ? -0.515 3.973 5.055 1.00 96.19 264 ASN A C 1
ATOM 1928 O O . ASN A 1 264 ? 0.354 3.175 4.709 1.00 96.19 264 ASN A O 1
ATOM 1932 N N . GLY A 1 265 ? -0.264 5.278 5.199 1.00 95.12 265 GLY A N 1
ATOM 1933 C CA . GLY A 1 265 ? 1.051 5.895 4.963 1.00 95.12 265 GLY A CA 1
ATOM 1934 C C . GLY A 1 265 ? 1.563 5.760 3.521 1.00 95.12 265 GLY A C 1
ATOM 1935 O O . GLY A 1 265 ? 2.765 5.883 3.266 1.00 95.12 265 GLY A O 1
ATOM 1936 N N . GLN A 1 266 ? 0.667 5.465 2.574 1.00 97.19 266 GLN A N 1
ATOM 1937 C CA . GLN A 1 266 ? 1.019 5.151 1.191 1.00 97.19 266 GLN A CA 1
ATOM 1938 C C . GLN A 1 266 ? -0.084 5.543 0.203 1.00 97.19 266 GLN A C 1
ATOM 1940 O O . GLN A 1 266 ? -1.240 5.728 0.582 1.00 97.19 266 GLN A O 1
ATOM 1945 N N . VAL A 1 267 ? 0.260 5.612 -1.081 1.00 98.31 267 VAL A N 1
ATOM 1946 C CA . VAL A 1 267 ? -0.689 5.791 -2.188 1.00 98.31 267 VAL A CA 1
ATOM 1947 C C . VAL A 1 267 ? -0.405 4.754 -3.271 1.00 98.31 267 VAL A C 1
ATOM 1949 O O . VAL A 1 267 ? 0.726 4.632 -3.733 1.00 98.31 267 VAL A O 1
ATOM 1952 N N . SER A 1 268 ? -1.434 4.016 -3.688 1.00 97.81 268 SER A N 1
ATOM 1953 C CA . SER A 1 268 ? -1.359 3.111 -4.844 1.00 97.81 268 SER A CA 1
ATOM 1954 C C . SER A 1 268 ? -1.666 3.899 -6.114 1.00 97.81 268 SER A C 1
ATOM 1956 O O . SER A 1 268 ? -2.802 4.331 -6.301 1.00 97.81 268 SER A O 1
ATOM 1958 N N . LEU A 1 269 ? -0.657 4.122 -6.952 1.00 98.19 269 LEU A N 1
ATOM 1959 C CA . LEU A 1 269 ? -0.735 4.871 -8.201 1.00 98.19 269 LEU A CA 1
ATOM 1960 C C . LEU A 1 269 ? -0.999 3.969 -9.405 1.00 98.19 269 LEU A C 1
ATOM 1962 O O . LEU A 1 269 ? -0.519 2.838 -9.476 1.00 98.19 269 LEU A O 1
ATOM 1966 N N . SER A 1 270 ? -1.696 4.528 -10.389 1.00 98.19 270 SER A N 1
ATOM 1967 C CA . SER A 1 270 ? -1.858 3.964 -11.728 1.00 98.19 270 SER A CA 1
ATOM 1968 C C . SER A 1 270 ? -1.811 5.065 -12.784 1.00 98.19 270 SER A C 1
ATOM 1970 O O . SER A 1 270 ? -2.172 6.213 -12.511 1.00 98.19 270 SER A O 1
ATOM 1972 N N . TRP A 1 271 ? -1.342 4.728 -13.982 1.00 98.44 271 TRP A N 1
ATOM 1973 C CA . TRP A 1 271 ? -1.273 5.633 -15.128 1.00 98.44 271 TRP A CA 1
ATOM 1974 C C . TRP A 1 271 ? -1.416 4.864 -16.444 1.00 98.44 271 TRP A C 1
ATOM 1976 O O . TRP A 1 271 ? -1.510 3.640 -16.473 1.00 98.44 271 TRP A O 1
ATOM 1986 N N . THR A 1 272 ? -1.450 5.595 -17.552 1.00 98.31 272 THR A N 1
ATOM 1987 C CA . THR A 1 272 ? -1.453 5.065 -18.917 1.00 98.31 272 THR A CA 1
ATOM 1988 C C . THR A 1 272 ? -0.104 5.348 -19.569 1.00 98.31 272 THR A C 1
ATOM 1990 O O . THR A 1 272 ? 0.402 6.474 -19.504 1.00 98.31 272 THR A O 1
ATOM 1993 N N . ALA A 1 273 ? 0.480 4.322 -20.190 1.00 97.50 273 ALA A N 1
ATOM 1994 C CA . ALA A 1 273 ? 1.716 4.433 -20.960 1.00 97.50 273 ALA A CA 1
ATOM 1995 C C . ALA A 1 273 ? 1.586 5.475 -22.092 1.00 97.50 273 ALA A C 1
ATOM 1997 O O . ALA A 1 273 ? 0.491 5.647 -22.636 1.00 97.50 273 ALA A O 1
ATOM 1998 N N . PRO A 1 274 ? 2.673 6.161 -22.482 1.00 97.19 274 PRO A N 1
ATOM 1999 C CA . PRO A 1 274 ? 2.635 7.060 -23.628 1.00 97.19 274 PRO A CA 1
ATOM 2000 C C . PRO A 1 274 ? 2.330 6.298 -24.922 1.00 97.19 274 PRO A C 1
ATOM 2002 O O . PRO A 1 274 ? 2.829 5.194 -25.142 1.00 97.19 274 PRO A O 1
ATOM 2005 N N . ALA A 1 275 ? 1.527 6.908 -25.798 1.00 93.94 275 ALA A N 1
ATOM 2006 C CA . ALA A 1 275 ? 1.154 6.312 -27.083 1.00 93.94 275 ALA A CA 1
ATOM 2007 C C . ALA A 1 275 ? 2.357 6.168 -28.033 1.00 93.94 275 ALA A C 1
ATOM 2009 O O . ALA A 1 275 ? 2.413 5.228 -28.825 1.00 93.94 275 ALA A O 1
ATOM 2010 N N . VAL A 1 276 ? 3.324 7.085 -27.937 1.00 94.75 276 VAL A N 1
ATOM 2011 C CA . VAL A 1 276 ? 4.568 7.064 -28.708 1.00 94.75 276 VAL A CA 1
ATOM 2012 C C . VAL A 1 276 ? 5.737 6.857 -27.747 1.00 94.75 276 VAL A C 1
ATOM 2014 O O . VAL A 1 276 ? 6.017 7.678 -26.877 1.00 94.75 276 VAL A O 1
ATOM 2017 N N . ASN A 1 277 ? 6.449 5.744 -27.913 1.00 95.25 277 ASN A N 1
ATOM 2018 C CA . ASN A 1 277 ? 7.596 5.371 -27.078 1.00 95.25 277 ASN A CA 1
ATOM 2019 C C . ASN A 1 277 ? 8.934 5.938 -27.590 1.00 95.25 277 ASN A C 1
ATOM 2021 O O . ASN A 1 277 ? 9.993 5.517 -27.137 1.00 95.25 277 ASN A O 1
ATOM 2025 N N . GLY A 1 278 ? 8.898 6.839 -28.573 1.00 93.50 278 GLY A N 1
ATOM 2026 C CA . GLY A 1 278 ? 10.088 7.439 -29.173 1.00 93.50 278 GLY A CA 1
ATOM 2027 C C . GLY A 1 278 ? 10.923 6.495 -30.049 1.00 93.50 278 GLY A C 1
ATOM 2028 O O . GLY A 1 278 ? 12.036 6.853 -30.418 1.00 93.50 278 GLY A O 1
ATOM 2029 N N . GLY A 1 279 ? 10.416 5.310 -30.412 1.00 92.19 279 GLY A N 1
ATOM 2030 C CA . GLY A 1 279 ? 11.113 4.350 -31.281 1.00 92.19 279 GLY A CA 1
ATOM 2031 C C . GLY A 1 279 ? 11.964 3.310 -30.545 1.00 92.19 279 GLY A C 1
ATOM 2032 O O . GLY A 1 279 ? 12.597 2.479 -31.187 1.00 92.19 279 GLY A O 1
ATOM 2033 N N . SER A 1 280 ? 11.952 3.312 -29.210 1.00 94.38 280 SER A N 1
ATOM 2034 C CA . SER A 1 280 ? 12.551 2.271 -28.368 1.00 94.38 280 SER A CA 1
ATOM 2035 C C . SER A 1 280 ? 11.540 1.820 -27.318 1.00 94.38 280 SER A C 1
ATOM 2037 O O . SER A 1 280 ? 10.750 2.619 -26.821 1.00 94.38 280 SER A O 1
ATOM 2039 N N . THR A 1 281 ? 11.572 0.542 -26.940 1.00 95.56 281 THR A N 1
ATOM 2040 C CA . THR A 1 281 ? 10.700 0.009 -25.883 1.00 95.56 281 THR A CA 1
ATOM 2041 C C . THR A 1 281 ? 10.919 0.741 -24.560 1.00 95.56 281 THR A C 1
ATOM 2043 O O . THR A 1 281 ? 12.058 1.061 -24.216 1.00 95.56 281 THR A O 1
ATOM 2046 N N . ILE A 1 282 ? 9.833 0.979 -23.818 1.00 97.69 282 ILE A N 1
ATOM 2047 C CA . ILE A 1 282 ? 9.885 1.558 -22.470 1.00 97.69 282 ILE A CA 1
ATOM 2048 C C . ILE A 1 282 ? 10.545 0.548 -21.531 1.00 97.69 282 ILE A C 1
ATOM 2050 O O . ILE A 1 282 ? 10.188 -0.629 -21.533 1.00 97.69 282 ILE A O 1
ATOM 2054 N N . THR A 1 283 ? 11.504 1.019 -20.746 1.00 97.56 283 THR A N 1
ATOM 2055 C CA . THR A 1 283 ? 12.287 0.222 -19.798 1.00 97.56 283 THR A CA 1
ATOM 2056 C C . THR A 1 283 ? 11.964 0.550 -18.347 1.00 97.56 283 THR A C 1
ATOM 2058 O O . THR A 1 283 ? 12.204 -0.290 -17.486 1.00 97.56 283 THR A O 1
ATOM 2061 N N . ASP A 1 284 ? 11.456 1.755 -18.073 1.00 98.25 284 ASP A N 1
ATOM 2062 C CA . ASP A 1 284 ? 11.174 2.218 -16.713 1.00 98.25 284 ASP A CA 1
ATOM 2063 C C . ASP A 1 284 ? 10.131 3.354 -16.679 1.00 98.25 284 ASP A C 1
ATOM 2065 O O . ASP A 1 284 ? 9.870 3.996 -17.705 1.00 98.25 284 ASP A O 1
ATOM 2069 N N . TYR A 1 285 ? 9.578 3.633 -15.499 1.00 98.44 285 TYR A N 1
ATOM 2070 C CA . TYR A 1 285 ? 8.795 4.828 -15.196 1.00 98.44 285 TYR A CA 1
ATOM 2071 C C . TYR A 1 285 ? 9.337 5.527 -13.949 1.00 98.44 285 TYR A C 1
ATOM 2073 O O . TYR A 1 285 ? 9.356 4.965 -12.865 1.00 98.44 285 TYR A O 1
ATOM 2081 N N . VAL A 1 286 ? 9.695 6.804 -14.079 1.00 98.25 286 VAL A N 1
ATOM 2082 C CA . VAL A 1 286 ? 10.166 7.623 -12.958 1.00 98.25 286 VAL A CA 1
ATOM 2083 C C . VAL A 1 286 ? 8.993 8.353 -12.326 1.00 98.25 286 VAL A C 1
ATOM 2085 O O . VAL A 1 286 ? 8.307 9.137 -12.987 1.00 98.25 286 VAL A O 1
ATOM 2088 N N . ILE A 1 287 ? 8.795 8.134 -11.029 1.00 98.56 287 ILE A N 1
ATOM 2089 C CA . ILE A 1 287 ? 7.705 8.725 -10.251 1.00 98.56 287 ILE A CA 1
ATOM 2090 C C . ILE A 1 287 ? 8.248 9.869 -9.405 1.00 98.56 287 ILE A C 1
ATOM 2092 O O . ILE A 1 287 ? 9.198 9.705 -8.637 1.00 98.56 287 ILE A O 1
ATOM 2096 N N . GLN A 1 288 ? 7.606 11.030 -9.497 1.00 98.31 288 GLN A N 1
ATOM 2097 C CA . GLN A 1 288 ? 7.838 12.143 -8.589 1.00 98.31 288 GLN A CA 1
ATOM 2098 C C . GLN A 1 288 ? 6.611 12.439 -7.737 1.00 98.31 288 GLN A C 1
ATOM 2100 O O . GLN A 1 288 ? 5.471 12.353 -8.195 1.00 98.31 288 GLN A O 1
ATOM 2105 N N . VAL A 1 289 ? 6.865 12.833 -6.494 1.00 98.38 289 VAL A N 1
ATOM 2106 C CA . VAL A 1 289 ? 5.858 13.173 -5.491 1.00 98.38 289 VAL A CA 1
ATOM 2107 C C . VAL A 1 289 ? 6.222 14.489 -4.806 1.00 98.38 289 VAL A C 1
ATOM 2109 O O . VAL A 1 289 ? 7.398 14.817 -4.644 1.00 98.38 289 VAL A O 1
ATOM 2112 N N . LYS A 1 290 ? 5.212 15.266 -4.413 1.00 97.50 290 LYS A N 1
ATOM 2113 C CA . LYS A 1 290 ? 5.367 16.393 -3.482 1.00 97.50 290 LYS A CA 1
ATOM 2114 C C . LYS A 1 290 ? 4.059 16.695 -2.743 1.00 97.50 290 LYS A C 1
ATOM 2116 O O . LYS A 1 290 ? 2.992 16.315 -3.237 1.00 97.50 290 LYS A O 1
ATOM 2121 N N . PRO A 1 291 ? 4.102 17.405 -1.601 1.00 97.75 291 PRO A N 1
ATOM 2122 C CA . PRO A 1 291 ? 2.895 17.913 -0.959 1.00 97.75 291 PRO A CA 1
ATOM 2123 C C . PRO A 1 291 ? 2.105 18.835 -1.898 1.00 97.75 291 PRO A C 1
ATOM 2125 O O . PRO A 1 291 ? 2.677 19.659 -2.617 1.00 97.75 291 PRO A O 1
ATOM 2128 N N . SER A 1 292 ? 0.777 18.736 -1.879 1.00 96.81 292 SER A N 1
ATOM 2129 C CA . SER A 1 292 ? -0.098 19.589 -2.693 1.00 96.81 292 SER A CA 1
ATOM 2130 C C . SER A 1 292 ? -0.066 21.055 -2.250 1.00 96.81 292 SER A C 1
ATOM 2132 O O . SER A 1 292 ? -0.388 21.939 -3.039 1.00 96.81 292 SER A O 1
ATOM 2134 N N . SER A 1 293 ? 0.349 21.319 -1.007 1.00 95.25 293 SER A N 1
ATOM 2135 C CA . SER A 1 293 ? 0.577 22.663 -0.465 1.00 95.25 293 SER A CA 1
ATOM 2136 C C . SER A 1 293 ? 1.804 23.366 -1.061 1.00 95.25 293 SER A C 1
ATOM 2138 O O . SER A 1 293 ? 1.945 24.575 -0.890 1.00 95.25 293 SER A O 1
ATOM 2140 N N . GLY A 1 294 ? 2.677 22.643 -1.773 1.00 92.50 294 GLY A N 1
ATOM 2141 C CA . GLY A 1 294 ? 3.884 23.176 -2.404 1.00 92.50 294 GLY A CA 1
ATOM 2142 C C . GLY A 1 294 ? 5.161 22.438 -1.993 1.00 92.50 294 GLY A C 1
ATOM 2143 O O . GLY A 1 294 ? 5.128 21.440 -1.279 1.00 92.50 294 GLY A O 1
ATOM 2144 N N . GLY A 1 295 ? 6.305 22.932 -2.472 1.00 93.25 295 GLY A N 1
ATOM 2145 C CA . GLY A 1 295 ? 7.625 22.329 -2.249 1.00 93.25 295 GLY A CA 1
ATOM 2146 C C . GLY A 1 295 ? 8.281 21.795 -3.524 1.00 93.25 295 GLY A C 1
ATOM 2147 O O . GLY A 1 295 ? 7.728 21.894 -4.625 1.00 93.25 295 GLY A O 1
ATOM 2148 N N . ALA A 1 296 ? 9.492 21.259 -3.365 1.00 95.88 296 ALA A N 1
ATOM 2149 C CA . ALA A 1 296 ? 10.241 20.630 -4.446 1.00 95.88 296 ALA A CA 1
ATOM 2150 C C . ALA A 1 296 ? 9.689 19.231 -4.753 1.00 95.88 296 ALA A C 1
ATOM 2152 O O . ALA A 1 296 ? 9.234 18.524 -3.856 1.00 95.88 296 ALA A O 1
ATOM 2153 N N . TRP A 1 297 ? 9.751 18.834 -6.022 1.00 98.06 297 TRP A N 1
ATOM 2154 C CA . TRP A 1 297 ? 9.503 17.453 -6.421 1.00 98.06 297 TRP A CA 1
ATOM 2155 C C . TRP A 1 297 ? 10.629 16.552 -5.922 1.00 98.06 297 TRP A C 1
ATOM 2157 O O . TRP A 1 297 ? 11.804 16.880 -6.096 1.00 98.06 297 TRP A O 1
ATOM 2167 N N . THR A 1 298 ? 10.272 15.410 -5.346 1.00 97.50 298 THR A N 1
ATOM 2168 C CA . THR A 1 298 ? 11.220 14.351 -4.998 1.00 97.50 298 THR A CA 1
ATOM 2169 C C . THR A 1 298 ? 10.910 13.100 -5.805 1.00 97.50 298 THR A C 1
ATOM 2171 O O . THR A 1 298 ? 9.749 12.794 -6.071 1.00 97.50 298 THR A O 1
ATOM 2174 N N . THR A 1 299 ? 11.952 12.384 -6.220 1.00 97.50 299 THR A N 1
ATOM 2175 C CA . THR A 1 299 ? 11.802 11.098 -6.909 1.00 97.50 299 THR A CA 1
ATOM 2176 C C . THR A 1 299 ? 11.543 9.999 -5.885 1.00 97.50 299 THR A C 1
ATOM 2178 O O . THR A 1 299 ? 12.273 9.887 -4.899 1.00 97.50 299 THR A O 1
ATOM 2181 N N . PHE A 1 300 ? 10.506 9.196 -6.117 1.00 97.38 300 PHE A N 1
ATOM 2182 C CA . PHE A 1 300 ? 10.265 7.968 -5.372 1.00 97.38 300 PHE A CA 1
ATOM 2183 C C . PHE A 1 300 ? 11.041 6.831 -6.035 1.00 97.38 300 PHE A C 1
ATOM 2185 O O . PHE A 1 300 ? 10.845 6.558 -7.214 1.00 97.38 300 PHE A O 1
ATOM 2192 N N . SER A 1 301 ? 11.940 6.199 -5.286 1.00 93.94 301 SER A N 1
ATOM 2193 C CA . SER A 1 301 ? 12.746 5.088 -5.790 1.00 93.94 301 SER A CA 1
ATOM 2194 C C . SER A 1 301 ? 11.979 3.770 -5.659 1.00 93.94 301 SER A C 1
ATOM 2196 O O . SER A 1 301 ? 11.998 3.161 -4.591 1.00 93.94 301 SER A O 1
ATOM 2198 N N . ASP A 1 302 ? 11.337 3.317 -6.734 1.00 93.06 302 ASP A N 1
ATOM 2199 C CA . ASP A 1 302 ? 10.637 2.024 -6.833 1.00 93.06 302 ASP A CA 1
ATOM 2200 C C . ASP A 1 302 ? 11.428 0.941 -7.588 1.00 93.06 302 ASP A C 1
ATOM 2202 O O . ASP A 1 302 ? 11.014 -0.218 -7.633 1.00 93.06 302 ASP A O 1
ATOM 2206 N N . GLY A 1 303 ? 12.609 1.295 -8.103 1.00 92.56 303 GLY A N 1
ATOM 2207 C CA . GLY A 1 303 ? 13.417 0.421 -8.951 1.00 92.56 303 GLY A CA 1
ATOM 2208 C C . GLY A 1 303 ? 12.901 0.401 -10.390 1.00 92.56 303 GLY A C 1
ATOM 2209 O O . GLY A 1 303 ? 11.843 0.929 -10.692 1.00 92.56 303 GLY A O 1
ATOM 2210 N N . THR A 1 304 ? 13.658 -0.213 -11.298 1.00 94.12 304 THR A N 1
ATOM 2211 C CA . THR A 1 304 ? 13.285 -0.228 -12.719 1.00 94.12 304 THR A CA 1
ATOM 2212 C C . THR A 1 304 ? 12.064 -1.112 -12.967 1.00 94.12 304 THR A C 1
ATOM 2214 O O . THR A 1 304 ? 12.116 -2.311 -12.672 1.00 94.12 304 THR A O 1
ATOM 2217 N N . SER A 1 305 ? 11.000 -0.557 -13.549 1.00 95.81 305 SER A N 1
ATOM 2218 C CA . SER A 1 305 ? 9.738 -1.266 -13.779 1.00 95.81 305 SER A CA 1
ATOM 2219 C C . SER A 1 305 ? 9.004 -0.783 -15.031 1.00 95.81 305 SER A C 1
ATOM 2221 O O . SER A 1 305 ? 8.844 0.409 -15.271 1.00 95.81 305 SER A O 1
ATOM 2223 N N . THR A 1 306 ? 8.467 -1.719 -15.816 1.00 96.62 306 THR A N 1
ATOM 2224 C CA . THR A 1 306 ? 7.613 -1.414 -16.981 1.00 96.62 306 THR A CA 1
ATOM 2225 C C . THR A 1 306 ? 6.120 -1.395 -16.648 1.00 96.62 306 THR A C 1
ATOM 2227 O O . THR A 1 306 ? 5.299 -1.108 -17.523 1.00 96.62 306 THR A O 1
ATOM 2230 N N . ASN A 1 307 ? 5.747 -1.685 -15.397 1.00 97.44 307 ASN A N 1
ATOM 2231 C CA . ASN A 1 307 ? 4.355 -1.655 -14.961 1.00 97.44 307 ASN A CA 1
ATOM 2232 C C . ASN A 1 307 ? 3.826 -0.220 -14.947 1.00 97.44 307 ASN A C 1
ATOM 2234 O O . ASN A 1 307 ? 4.523 0.713 -14.562 1.00 97.44 307 ASN A O 1
ATOM 2238 N N . THR A 1 308 ? 2.550 -0.049 -15.280 1.00 97.88 308 THR A N 1
ATOM 2239 C CA . THR A 1 308 ? 1.874 1.255 -15.223 1.00 97.88 308 THR A CA 1
ATOM 2240 C C . THR A 1 308 ? 1.184 1.504 -13.878 1.00 97.88 308 THR A C 1
ATOM 2242 O O . THR A 1 308 ? 0.127 2.138 -13.805 1.00 97.88 308 THR A O 1
ATOM 2245 N N . THR A 1 309 ? 1.759 0.947 -12.812 1.00 97.81 309 THR A N 1
ATOM 2246 C CA . THR A 1 309 ? 1.271 1.021 -11.432 1.00 97.81 309 THR A CA 1
ATOM 2247 C C . THR A 1 309 ? 2.440 0.964 -10.457 1.00 97.81 309 THR A C 1
ATOM 2249 O O . THR A 1 309 ? 3.374 0.195 -10.688 1.00 97.81 309 THR A O 1
ATOM 2252 N N . ALA A 1 310 ? 2.343 1.674 -9.333 1.00 97.56 310 ALA A N 1
ATOM 2253 C CA . ALA A 1 310 ? 3.314 1.601 -8.239 1.00 97.56 310 ALA A CA 1
ATOM 2254 C C . ALA A 1 310 ? 2.681 1.986 -6.899 1.00 97.56 310 ALA A C 1
ATOM 2256 O O . ALA A 1 310 ? 1.705 2.732 -6.859 1.00 97.56 310 ALA A O 1
ATOM 2257 N N . THR A 1 311 ? 3.262 1.529 -5.791 1.00 97.75 311 THR A N 1
ATOM 2258 C CA . THR A 1 311 ? 2.839 1.931 -4.443 1.00 97.75 311 THR A CA 1
ATOM 2259 C C . THR A 1 311 ? 3.873 2.872 -3.849 1.00 97.75 311 THR A C 1
ATOM 2261 O O . THR A 1 311 ? 4.967 2.445 -3.492 1.00 97.75 311 THR A O 1
ATOM 2264 N N . VAL A 1 312 ? 3.519 4.150 -3.717 1.00 97.88 312 VAL A N 1
ATOM 2265 C CA . VAL A 1 312 ? 4.379 5.162 -3.096 1.00 97.88 312 VAL A CA 1
ATOM 2266 C C . VAL A 1 312 ? 4.214 5.091 -1.585 1.00 97.88 312 VAL A C 1
ATOM 2268 O O . VAL A 1 312 ? 3.158 5.443 -1.060 1.00 97.88 312 VAL A O 1
ATOM 2271 N N . THR A 1 313 ? 5.245 4.619 -0.888 1.00 96.88 313 THR A N 1
ATOM 2272 C CA . THR A 1 313 ? 5.261 4.416 0.571 1.00 96.88 313 THR A CA 1
ATOM 2273 C C . THR A 1 313 ? 5.998 5.532 1.311 1.00 96.88 313 THR A C 1
ATOM 2275 O O . THR A 1 313 ? 6.744 6.299 0.707 1.00 96.88 313 THR A O 1
ATOM 2278 N N . GLY A 1 314 ? 5.857 5.581 2.641 1.00 94.69 314 GLY A N 1
ATOM 2279 C CA . GLY A 1 314 ? 6.600 6.523 3.490 1.00 94.69 314 GLY A CA 1
ATOM 2280 C C . GLY A 1 314 ? 6.071 7.956 3.416 1.00 94.69 314 GLY A C 1
ATOM 2281 O O . GLY A 1 314 ? 6.794 8.902 3.718 1.00 94.69 314 GLY A O 1
ATOM 2282 N N . LEU A 1 315 ? 4.817 8.116 2.993 1.00 96.25 315 LEU A N 1
ATOM 2283 C CA . LEU A 1 315 ? 4.141 9.404 2.945 1.00 96.25 315 LEU A CA 1
ATOM 2284 C C . LEU A 1 315 ? 3.606 9.761 4.330 1.00 96.25 315 LEU A C 1
ATOM 2286 O O . LEU A 1 315 ? 3.109 8.896 5.053 1.00 96.25 315 LEU A O 1
ATOM 2290 N N . THR A 1 316 ? 3.652 11.045 4.682 1.00 96.12 316 THR A N 1
ATOM 2291 C CA . THR A 1 316 ? 3.087 11.530 5.941 1.00 96.12 316 THR A CA 1
ATOM 2292 C C . THR A 1 316 ? 1.559 11.431 5.879 1.00 96.12 316 THR A C 1
ATOM 2294 O O . THR A 1 316 ? 0.952 12.079 5.020 1.00 96.12 316 THR A O 1
ATOM 2297 N N . PRO A 1 317 ? 0.904 10.658 6.767 1.00 95.50 317 PRO A N 1
ATOM 2298 C CA . PRO A 1 317 ? -0.554 10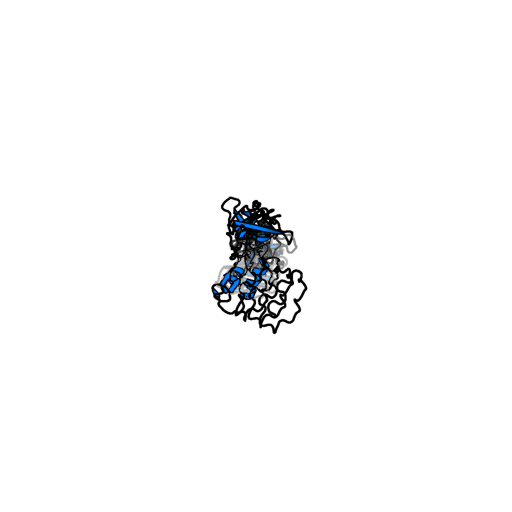.580 6.809 1.00 95.50 317 PRO A CA 1
ATOM 2299 C C . PRO A 1 317 ? -1.205 11.960 6.960 1.00 95.50 317 PRO A C 1
ATOM 2301 O O . PRO A 1 317 ? -0.610 12.879 7.524 1.00 95.50 317 PRO A O 1
ATOM 2304 N N . GLN A 1 318 ? -2.429 12.108 6.452 1.00 93.44 318 GLN A N 1
ATOM 2305 C CA . GLN A 1 318 ? -3.234 13.340 6.480 1.00 93.44 318 GLN A CA 1
ATOM 2306 C C . GLN A 1 318 ? -2.647 14.533 5.699 1.00 93.44 318 GLN A C 1
ATOM 2308 O O . GLN A 1 318 ? -3.289 15.576 5.589 1.00 93.44 318 GLN A O 1
ATOM 2313 N N . THR A 1 319 ? -1.469 14.384 5.088 1.00 96.00 319 THR A N 1
ATOM 2314 C CA . THR A 1 319 ? -0.890 15.379 4.180 1.00 96.00 319 THR A CA 1
ATOM 2315 C C . THR A 1 319 ? -1.299 15.050 2.750 1.00 96.00 319 THR A C 1
ATOM 2317 O O . THR A 1 319 ? -1.064 13.945 2.282 1.00 96.00 319 THR A O 1
ATOM 2320 N N . ALA A 1 320 ? -1.913 15.990 2.037 1.00 97.38 320 ALA A N 1
ATOM 2321 C CA . ALA A 1 320 ? -2.283 15.784 0.640 1.00 97.38 320 ALA A CA 1
ATOM 2322 C C . ALA A 1 320 ? -1.042 15.831 -0.275 1.00 97.38 320 ALA A C 1
ATOM 2324 O O . ALA A 1 320 ? -0.223 16.745 -0.168 1.00 97.38 320 ALA A O 1
ATOM 2325 N N . TYR A 1 321 ? -0.917 14.873 -1.197 1.00 98.25 321 TYR A N 1
ATOM 2326 C CA . TYR A 1 321 ? 0.189 14.759 -2.156 1.00 98.25 321 TYR A CA 1
ATOM 2327 C C . TYR A 1 321 ? -0.311 14.769 -3.598 1.00 98.25 321 TYR A C 1
ATOM 2329 O O . TYR A 1 321 ? -1.406 14.291 -3.884 1.00 98.25 321 TYR A O 1
ATOM 2337 N N . ILE A 1 322 ? 0.510 15.282 -4.510 1.00 98.44 322 ILE A N 1
ATOM 2338 C CA . ILE A 1 322 ? 0.323 15.149 -5.960 1.00 98.44 322 ILE A CA 1
ATOM 2339 C C . ILE A 1 322 ? 1.517 14.424 -6.574 1.00 98.44 322 ILE A C 1
ATOM 2341 O O . ILE A 1 322 ? 2.637 14.508 -6.063 1.00 98.44 322 ILE A O 1
ATOM 2345 N N . PHE A 1 323 ? 1.262 13.723 -7.675 1.00 98.62 323 PHE A N 1
ATOM 2346 C CA . PHE A 1 323 ? 2.217 12.828 -8.320 1.00 98.62 323 PHE A CA 1
ATOM 2347 C C . PHE A 1 323 ? 2.341 13.152 -9.806 1.00 98.62 323 PHE A C 1
ATOM 2349 O O . PHE A 1 323 ? 1.374 13.585 -10.430 1.00 98.62 323 PHE A O 1
ATOM 2356 N N . GLN A 1 324 ? 3.515 12.923 -10.381 1.00 98.38 324 GLN A N 1
ATOM 2357 C CA . GLN A 1 324 ? 3.731 12.962 -11.827 1.00 98.38 324 GLN A CA 1
ATOM 2358 C C . GLN A 1 324 ? 4.688 11.842 -12.232 1.00 98.38 324 GLN A C 1
ATOM 2360 O O . GLN A 1 324 ? 5.547 11.447 -11.443 1.00 98.38 324 GLN A O 1
ATOM 2365 N N . VAL A 1 325 ? 4.530 11.321 -13.445 1.00 98.50 325 VAL A N 1
ATOM 2366 C CA . VAL A 1 325 ? 5.270 10.144 -13.921 1.00 98.50 325 VAL A CA 1
ATOM 2367 C C . VAL A 1 325 ? 5.892 10.442 -15.282 1.00 98.50 325 VAL A C 1
ATOM 2369 O O . VAL A 1 325 ? 5.249 11.068 -16.120 1.00 98.50 325 VAL A O 1
ATOM 2372 N N . ALA A 1 326 ? 7.130 10.010 -15.513 1.00 98.31 326 ALA A N 1
ATOM 2373 C CA . ALA A 1 326 ? 7.802 10.066 -16.813 1.00 98.31 326 ALA A CA 1
ATOM 2374 C C . ALA A 1 326 ? 8.194 8.654 -17.259 1.00 98.31 326 ALA A C 1
ATOM 2376 O O . ALA A 1 326 ? 8.649 7.863 -16.442 1.00 98.31 326 ALA A O 1
ATOM 2377 N N . ALA A 1 327 ? 8.042 8.330 -18.542 1.00 98.31 327 ALA A N 1
ATOM 2378 C CA . ALA A 1 327 ? 8.523 7.062 -19.093 1.00 98.31 327 ALA A CA 1
ATOM 2379 C C . ALA A 1 327 ? 10.003 7.164 -19.494 1.00 98.31 327 ALA A C 1
ATOM 2381 O O . ALA A 1 327 ? 10.474 8.228 -19.897 1.00 98.31 327 ALA A O 1
ATOM 2382 N N . VAL A 1 328 ? 10.724 6.049 -19.429 1.00 98.00 328 VAL A N 1
ATOM 2383 C CA . VAL A 1 328 ? 12.140 5.940 -19.802 1.00 98.00 328 VAL A CA 1
ATOM 2384 C C . VAL A 1 328 ? 12.294 4.870 -20.873 1.00 98.00 328 VAL A C 1
ATOM 2386 O O . VAL A 1 328 ? 11.690 3.804 -20.778 1.00 98.00 328 VAL A O 1
ATOM 2389 N N . ASN A 1 329 ? 13.117 5.134 -21.881 1.00 96.50 329 ASN A N 1
ATOM 2390 C CA . ASN A 1 329 ? 13.590 4.129 -22.833 1.00 96.50 329 ASN A CA 1
ATOM 2391 C C . ASN A 1 329 ? 15.123 4.226 -22.980 1.00 96.50 329 ASN A C 1
ATOM 2393 O O . ASN A 1 329 ? 15.780 4.958 -22.239 1.00 96.50 329 ASN A O 1
ATOM 2397 N N . ALA A 1 330 ? 15.704 3.536 -23.966 1.00 93.19 330 ALA A N 1
ATOM 2398 C CA . ALA A 1 330 ? 17.148 3.573 -24.218 1.00 93.19 330 ALA A CA 1
ATOM 2399 C C . ALA A 1 330 ? 17.702 4.970 -24.582 1.00 93.19 330 ALA A C 1
ATOM 2401 O O . ALA A 1 330 ? 18.886 5.221 -24.371 1.00 93.19 330 ALA A O 1
ATOM 2402 N N . ALA A 1 331 ? 16.870 5.881 -25.102 1.00 93.25 331 ALA A N 1
ATOM 2403 C CA . ALA A 1 331 ? 17.245 7.271 -25.374 1.00 93.25 331 ALA A CA 1
ATOM 2404 C C . ALA A 1 331 ? 17.159 8.173 -24.124 1.00 93.25 331 ALA A C 1
ATOM 2406 O O . ALA A 1 331 ? 17.623 9.312 -24.157 1.00 93.25 331 ALA A O 1
ATOM 2407 N N . GLY A 1 332 ? 16.592 7.670 -23.022 1.00 95.06 332 GLY A N 1
ATOM 2408 C CA . GLY A 1 332 ? 16.526 8.339 -21.726 1.00 95.06 332 GLY A CA 1
ATOM 2409 C C . GLY A 1 332 ? 15.102 8.612 -21.240 1.00 95.06 332 GLY A C 1
ATOM 2410 O O . GLY A 1 332 ? 14.119 8.062 -21.743 1.00 95.06 332 GLY A O 1
ATOM 2411 N N . GLN A 1 333 ? 15.003 9.463 -20.219 1.00 97.31 333 GLN A N 1
ATOM 2412 C CA . GLN A 1 333 ? 13.738 9.841 -19.592 1.00 97.31 333 GLN A CA 1
ATOM 2413 C C . GLN A 1 333 ? 12.993 10.893 -20.429 1.00 97.31 333 GLN A C 1
ATOM 2415 O O . GLN A 1 333 ? 13.562 11.916 -20.813 1.00 97.31 333 GLN A O 1
ATOM 2420 N N . GLY A 1 334 ? 11.706 10.649 -20.679 1.00 97.25 334 GLY A N 1
ATOM 2421 C CA . GLY A 1 334 ? 10.779 11.600 -21.286 1.00 97.25 334 GLY A CA 1
ATOM 2422 C C . GLY A 1 334 ? 10.358 12.731 -20.344 1.00 97.25 334 GLY A C 1
ATOM 2423 O O . GLY A 1 334 ? 10.856 12.887 -19.227 1.00 97.25 334 GLY A O 1
ATOM 2424 N N . SER A 1 335 ? 9.398 13.536 -20.793 1.00 97.62 335 SER A N 1
ATOM 2425 C CA . SER A 1 335 ? 8.804 14.568 -19.935 1.00 97.62 335 SER A CA 1
ATOM 2426 C C . SER A 1 335 ? 7.861 13.951 -18.898 1.00 97.62 335 SER A C 1
ATOM 2428 O O . SER A 1 335 ? 7.250 12.908 -19.136 1.00 97.62 335 SER A O 1
ATOM 2430 N N . TYR A 1 336 ? 7.719 14.611 -17.748 1.00 98.25 336 TYR A N 1
ATOM 2431 C CA . TYR A 1 336 ? 6.717 14.223 -16.755 1.00 98.25 336 TYR A CA 1
ATOM 2432 C C . TYR A 1 336 ? 5.296 14.509 -17.254 1.00 98.25 336 TYR A C 1
ATOM 2434 O O . TYR A 1 336 ? 5.050 15.482 -17.969 1.00 98.25 336 TYR A O 1
ATOM 2442 N N . SER A 1 337 ? 4.359 13.657 -16.845 1.00 98.31 337 SER A N 1
ATOM 2443 C CA . SER A 1 337 ? 2.922 13.833 -17.037 1.00 98.31 337 SER A CA 1
ATOM 2444 C C . SER A 1 337 ? 2.399 15.122 -16.390 1.00 98.31 337 SER A C 1
ATOM 2446 O O . SER A 1 337 ? 3.039 15.714 -15.519 1.00 98.31 337 SER A O 1
ATOM 2448 N N . ALA A 1 338 ? 1.160 15.500 -16.721 1.00 97.50 338 ALA A N 1
ATOM 2449 C CA . ALA A 1 338 ? 0.398 16.393 -15.850 1.00 97.50 338 ALA A CA 1
ATOM 2450 C C . ALA A 1 338 ? 0.311 15.800 -14.430 1.00 97.50 338 ALA A C 1
ATOM 2452 O O . ALA A 1 338 ? 0.299 14.574 -14.262 1.00 97.50 338 ALA A O 1
ATOM 2453 N N . SER A 1 339 ? 0.257 16.665 -13.415 1.00 97.44 339 SER A N 1
ATOM 2454 C CA . SER A 1 339 ? 0.112 16.212 -12.032 1.00 97.44 339 SER A CA 1
ATOM 2455 C C . SER A 1 339 ? -1.239 15.527 -11.818 1.00 97.44 339 SER A C 1
ATOM 2457 O O . SER A 1 339 ? -2.259 15.968 -12.349 1.00 97.44 339 SER A O 1
ATOM 2459 N N . SER A 1 340 ? -1.245 14.472 -11.007 1.00 98.12 340 SER A N 1
ATOM 2460 C CA . SER A 1 340 ? -2.469 13.837 -10.524 1.00 98.12 340 SER A CA 1
ATOM 2461 C C . SER A 1 340 ? -3.332 14.819 -9.725 1.00 98.12 340 SER A C 1
ATOM 2463 O O . SER A 1 340 ? -2.861 15.854 -9.242 1.00 98.12 340 SER A O 1
ATOM 2465 N N . THR A 1 341 ? -4.586 14.444 -9.470 1.00 97.81 341 THR A N 1
ATOM 2466 C CA . THR A 1 341 ? -5.350 15.046 -8.369 1.00 97.81 341 THR A CA 1
ATOM 2467 C C . THR A 1 341 ? -4.655 14.782 -7.032 1.00 97.81 341 THR A C 1
ATOM 2469 O O . THR A 1 341 ? -3.893 13.819 -6.897 1.00 97.81 341 THR A O 1
ATOM 2472 N N . SER A 1 342 ? -4.918 15.625 -6.031 1.00 97.31 342 SER A N 1
ATOM 2473 C CA . SER A 1 342 ? -4.360 15.432 -4.693 1.00 97.31 342 SER A CA 1
ATOM 2474 C C . SER A 1 342 ? -4.922 14.175 -4.029 1.00 97.31 342 SER A C 1
ATOM 2476 O O . SER A 1 342 ? -6.140 13.995 -3.997 1.00 97.31 342 SER A O 1
ATOM 2478 N N . VAL A 1 343 ? -4.052 13.346 -3.455 1.00 97.81 343 VAL A N 1
ATOM 2479 C CA . VAL A 1 343 ? -4.415 12.146 -2.690 1.00 97.81 343 VAL A CA 1
ATOM 2480 C C . VAL A 1 343 ? -3.841 12.265 -1.284 1.00 97.81 343 VAL A C 1
ATOM 2482 O O . VAL A 1 343 ? -2.667 12.594 -1.116 1.00 97.81 343 VAL A O 1
ATOM 2485 N N . THR A 1 344 ? -4.665 11.992 -0.276 1.00 97.38 344 THR A N 1
ATOM 2486 C CA . THR A 1 344 ? -4.282 12.091 1.136 1.00 97.38 344 THR A CA 1
ATOM 2487 C C . THR A 1 344 ? -4.200 10.686 1.740 1.00 97.38 344 THR A C 1
ATOM 2489 O O . THR A 1 344 ? -5.249 10.079 1.957 1.00 97.38 344 THR A O 1
ATOM 2492 N N . PRO A 1 345 ? -2.998 10.129 1.987 1.00 97.25 345 PRO A N 1
ATOM 2493 C CA . PRO A 1 345 ? -2.846 8.869 2.707 1.00 97.25 345 PRO A CA 1
ATOM 2494 C C . PRO A 1 345 ? -3.374 9.001 4.137 1.00 97.25 345 PRO A C 1
ATOM 2496 O O . PRO A 1 345 ? -3.333 10.079 4.734 1.00 97.25 345 PRO A O 1
ATOM 2499 N N . TYR A 1 346 ? -3.845 7.896 4.698 1.00 97.12 346 TYR A N 1
ATOM 2500 C CA . TYR A 1 346 ? -4.386 7.832 6.054 1.00 97.12 346 TYR A CA 1
ATOM 2501 C C . TYR A 1 346 ? -3.494 6.960 6.947 1.00 97.12 346 TYR A C 1
ATOM 2503 O O . TYR A 1 346 ? -2.491 6.417 6.498 1.00 97.12 346 TYR A O 1
ATOM 2511 N N . THR A 1 347 ? -3.815 6.863 8.228 1.00 97.25 347 THR A N 1
ATOM 2512 C CA . THR A 1 347 ? -3.185 5.971 9.208 1.00 97.25 347 THR A CA 1
ATOM 2513 C C . THR A 1 347 ? -4.242 5.464 10.181 1.00 97.25 347 THR A C 1
ATOM 2515 O O . THR A 1 347 ? -5.410 5.840 10.076 1.00 97.25 347 THR A O 1
ATOM 2518 N N . THR A 1 348 ? -3.874 4.579 11.101 1.00 97.00 348 THR A N 1
ATOM 2519 C CA . THR A 1 348 ? -4.781 4.103 12.150 1.00 97.00 348 THR A CA 1
ATOM 2520 C C . THR A 1 348 ? -5.252 5.263 13.040 1.00 97.00 348 THR A C 1
ATOM 2522 O O . THR A 1 348 ? -4.479 6.203 13.247 1.00 97.00 348 THR A O 1
ATOM 2525 N N . PRO A 1 349 ? -6.469 5.220 13.611 1.00 97.88 349 PRO A N 1
ATOM 2526 C CA . PRO A 1 349 ? -6.968 6.294 14.466 1.00 97.88 349 PRO A CA 1
ATOM 2527 C C . PRO A 1 349 ? -6.154 6.466 15.755 1.00 97.88 349 PRO A C 1
ATOM 2529 O O . PRO A 1 349 ? -5.475 5.543 16.215 1.00 97.88 349 PRO A O 1
ATOM 2532 N N . GLY A 1 350 ? -6.293 7.632 16.386 1.00 97.44 350 GLY A N 1
ATOM 2533 C CA . GLY A 1 350 ? -5.844 7.850 17.758 1.00 97.44 350 GLY A CA 1
ATOM 2534 C C . GLY A 1 350 ? -6.689 7.097 18.795 1.00 97.44 350 GLY A C 1
ATOM 2535 O O . GLY A 1 350 ? -7.703 6.468 18.478 1.00 97.44 350 GLY A O 1
ATOM 2536 N N . ALA A 1 351 ? -6.283 7.196 20.061 1.00 97.62 351 ALA A N 1
ATOM 2537 C CA . ALA A 1 351 ? -6.959 6.527 21.166 1.00 97.62 351 ALA A CA 1
ATOM 2538 C C . ALA A 1 351 ? -8.295 7.210 21.532 1.00 97.62 351 ALA A C 1
ATOM 2540 O O . ALA A 1 351 ? -8.324 8.433 21.720 1.00 97.62 351 ALA A O 1
ATOM 2541 N N . PRO A 1 352 ? -9.395 6.450 21.691 1.00 98.25 352 PRO A N 1
ATOM 2542 C CA . PRO A 1 352 ? -10.611 6.929 22.343 1.00 98.25 352 PRO A CA 1
ATOM 2543 C C . PRO A 1 352 ? -10.340 7.443 23.764 1.00 98.25 352 PRO A C 1
ATOM 2545 O O . PRO A 1 352 ? -9.351 7.079 24.407 1.00 98.25 352 PRO A O 1
ATOM 2548 N N . SER A 1 353 ? -11.247 8.266 24.287 1.00 97.38 353 SER A N 1
ATOM 2549 C CA . SER A 1 353 ? -11.132 8.851 25.630 1.00 97.38 353 SER A CA 1
ATOM 2550 C C . SER A 1 353 ? -12.421 8.688 26.435 1.00 97.38 353 SER A C 1
ATOM 2552 O O . SER A 1 353 ? -13.446 8.281 25.897 1.00 97.38 353 SER A O 1
ATOM 2554 N N . GLY A 1 354 ? -12.377 8.970 27.740 1.00 96.12 354 GLY A N 1
ATOM 2555 C CA . GLY A 1 354 ? -13.581 8.986 28.579 1.00 96.12 354 GLY A CA 1
ATOM 2556 C C . GLY A 1 354 ? -14.292 7.635 28.704 1.00 96.12 354 GLY A C 1
ATOM 2557 O O . GLY A 1 354 ? -15.518 7.610 28.755 1.00 96.12 354 GLY A O 1
ATOM 2558 N N . VAL A 1 355 ? -13.547 6.522 28.731 1.00 97.81 355 VAL A N 1
ATOM 2559 C CA . VAL A 1 355 ? -14.133 5.182 28.889 1.00 97.81 355 VAL A CA 1
ATOM 2560 C C . VAL A 1 355 ? -14.794 5.063 30.263 1.00 97.81 355 VAL A C 1
ATOM 2562 O O . VAL A 1 355 ? -14.123 5.032 31.295 1.00 97.81 355 VAL A O 1
ATOM 2565 N N . SER A 1 356 ? -16.120 4.991 30.258 1.00 95.81 356 SER A N 1
ATOM 2566 C CA . SER A 1 356 ? -16.985 4.851 31.426 1.00 95.81 356 SER A CA 1
ATOM 2567 C C . SER A 1 356 ? -17.709 3.511 31.380 1.00 95.81 356 SER A C 1
ATOM 2569 O O . SER A 1 356 ? -18.122 3.062 30.309 1.00 95.81 356 SER A O 1
ATOM 2571 N N . ALA A 1 357 ? -17.860 2.885 32.543 1.00 96.75 357 ALA A N 1
ATOM 2572 C CA . ALA A 1 357 ? -18.408 1.548 32.692 1.00 96.75 357 ALA A CA 1
ATOM 2573 C C . ALA A 1 357 ? -19.478 1.529 33.793 1.00 96.75 357 ALA A C 1
ATOM 2575 O O . ALA A 1 357 ? -19.201 1.880 34.939 1.00 96.75 357 ALA A O 1
ATOM 2576 N N . ALA A 1 358 ? -20.692 1.103 33.450 1.00 94.56 358 ALA A N 1
ATOM 2577 C CA . ALA A 1 358 ? -21.795 0.922 34.389 1.00 94.56 358 ALA A CA 1
ATOM 2578 C C . ALA A 1 358 ? -22.090 -0.573 34.575 1.00 94.56 358 ALA A C 1
ATOM 2580 O O . ALA A 1 358 ? -22.252 -1.310 33.598 1.00 94.56 358 ALA A O 1
ATOM 2581 N N . SER A 1 359 ? -22.145 -1.031 35.828 1.00 93.94 359 SER A N 1
ATOM 2582 C CA . SER A 1 359 ? -22.370 -2.440 36.153 1.00 93.94 359 SER A CA 1
ATOM 2583 C C . SER A 1 359 ? -23.808 -2.880 35.871 1.00 93.94 359 SER A C 1
ATOM 2585 O O . SER A 1 359 ? -24.768 -2.133 36.056 1.00 93.94 359 SER A O 1
ATOM 2587 N N . GLY A 1 360 ? -23.955 -4.134 35.452 1.00 94.31 360 GLY A N 1
ATOM 2588 C CA . GLY A 1 360 ? -25.224 -4.845 35.365 1.00 94.31 360 GLY A CA 1
ATOM 2589 C C . GLY A 1 360 ? -25.061 -6.308 35.780 1.00 94.31 360 GLY A C 1
ATOM 2590 O O . GLY A 1 360 ? -24.002 -6.721 36.254 1.00 94.31 360 GLY A O 1
ATOM 2591 N N . ASN A 1 361 ? -26.109 -7.109 35.581 1.00 94.81 361 ASN A N 1
ATOM 2592 C CA . ASN A 1 361 ? -26.069 -8.542 35.864 1.00 94.81 361 ASN A CA 1
ATOM 2593 C C . ASN A 1 361 ? -25.294 -9.281 34.765 1.00 94.81 361 ASN A C 1
ATOM 2595 O O . ASN A 1 361 ? -25.764 -9.357 33.631 1.00 94.81 361 ASN A O 1
ATOM 2599 N N . THR A 1 362 ? -24.130 -9.844 35.093 1.00 95.62 362 THR A N 1
ATOM 2600 C CA . THR A 1 362 ? -23.2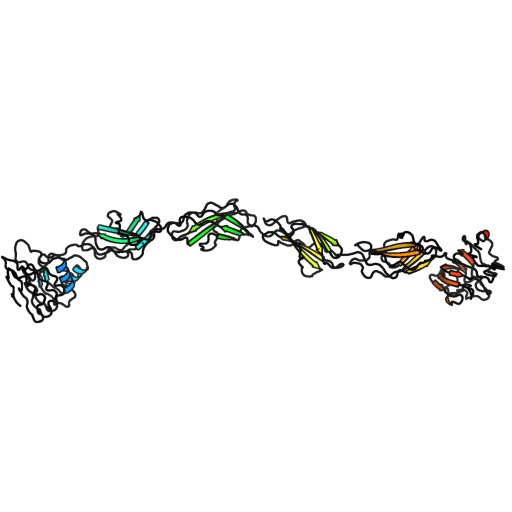35 -10.559 34.159 1.00 95.62 362 THR A CA 1
ATOM 2601 C C . THR A 1 362 ? -22.779 -9.742 32.944 1.00 95.62 362 THR A C 1
ATOM 2603 O O . THR A 1 362 ? -22.336 -10.288 31.931 1.00 95.62 362 THR A O 1
ATOM 2606 N N . GLN A 1 363 ? -22.891 -8.416 33.028 1.00 96.62 363 GLN A N 1
ATOM 2607 C CA . GLN A 1 363 ? -22.601 -7.509 31.926 1.00 96.62 363 GLN A CA 1
ATOM 2608 C C . GLN A 1 363 ? -22.175 -6.126 32.424 1.00 96.62 363 GLN A C 1
ATOM 2610 O O . GLN A 1 363 ? -22.437 -5.757 33.570 1.00 96.62 363 GLN A O 1
ATOM 2615 N N . VAL A 1 364 ? -21.557 -5.351 31.538 1.00 97.69 364 VAL A N 1
ATOM 2616 C CA . VAL A 1 364 ? -21.183 -3.949 31.750 1.00 97.69 364 VAL A CA 1
ATOM 2617 C C . VAL A 1 364 ? -21.638 -3.135 30.547 1.00 97.69 364 VAL A C 1
ATOM 2619 O O . VAL A 1 364 ? -21.310 -3.474 29.412 1.00 97.69 364 VAL A O 1
ATOM 2622 N N . LEU A 1 365 ? -22.368 -2.045 30.788 1.00 97.25 365 LEU A N 1
ATOM 2623 C CA . LEU A 1 365 ? -22.618 -1.028 29.769 1.00 97.25 365 LEU A CA 1
ATOM 2624 C C . LEU A 1 365 ? -21.391 -0.116 29.696 1.00 97.25 365 LEU A C 1
ATOM 2626 O O . LEU A 1 365 ? -21.100 0.616 30.644 1.00 97.25 365 LEU A O 1
ATOM 2630 N N . LEU A 1 366 ? -20.674 -0.181 28.581 1.00 97.94 366 LEU A N 1
ATOM 2631 C CA . LEU A 1 366 ? -19.473 0.595 28.311 1.00 97.94 366 LEU A CA 1
ATOM 2632 C C . LEU A 1 366 ? -19.812 1.762 27.375 1.00 97.94 366 LEU A C 1
ATOM 2634 O O . LEU A 1 366 ? -20.548 1.596 26.405 1.00 97.94 366 LEU A O 1
ATOM 2638 N N . SER A 1 367 ? -19.260 2.940 27.646 1.00 97.88 367 SER A N 1
ATOM 2639 C CA . SER A 1 367 ? -19.390 4.127 26.791 1.00 97.88 367 SER A CA 1
ATOM 2640 C C . SER A 1 367 ? -18.083 4.908 26.752 1.00 97.88 367 SER A C 1
ATOM 2642 O O . SER A 1 367 ? -17.354 4.916 27.742 1.00 97.88 367 SER A O 1
ATOM 2644 N N . TRP A 1 368 ? -17.785 5.564 25.637 1.00 98.31 368 TRP A N 1
ATOM 2645 C CA . TRP A 1 368 ? -16.558 6.337 25.442 1.00 98.31 368 TRP A CA 1
ATOM 2646 C C . TRP A 1 368 ? -16.792 7.526 24.507 1.00 98.31 368 TRP A C 1
ATOM 2648 O O . TRP A 1 368 ? -17.855 7.684 23.911 1.00 98.31 368 TRP A O 1
ATOM 2658 N N . THR A 1 369 ? -15.769 8.361 24.362 1.00 98.25 369 THR A N 1
ATOM 2659 C CA . THR A 1 369 ? -15.698 9.446 23.383 1.00 98.25 369 THR A CA 1
ATOM 2660 C C . THR A 1 369 ? -14.763 9.031 22.250 1.00 98.25 369 THR A C 1
ATOM 2662 O O . THR A 1 369 ? -13.654 8.543 22.494 1.00 98.25 369 THR A O 1
ATOM 2665 N N . ALA A 1 370 ? -15.200 9.230 21.004 1.00 97.56 370 ALA A N 1
ATOM 2666 C CA . ALA A 1 370 ? -14.388 8.987 19.812 1.00 97.56 370 ALA A CA 1
ATOM 2667 C C . ALA A 1 370 ? -13.052 9.767 19.854 1.00 97.56 370 ALA A C 1
ATOM 2669 O O . ALA A 1 370 ? -12.995 10.846 20.450 1.00 97.56 370 ALA A O 1
ATOM 2670 N N . PRO A 1 371 ? -11.972 9.253 19.236 1.00 97.69 371 PRO A N 1
ATOM 2671 C CA . PRO A 1 371 ? -10.707 9.978 19.171 1.00 97.69 371 PRO A CA 1
ATOM 2672 C C . PRO A 1 371 ? -10.852 11.270 18.359 1.00 97.69 371 PRO A C 1
ATOM 2674 O O . PRO A 1 371 ? -11.598 11.325 17.383 1.00 97.69 371 PRO A O 1
ATOM 2677 N N . THR A 1 372 ? -10.099 12.304 18.739 1.00 95.56 372 THR A N 1
ATOM 2678 C CA . THR A 1 372 ? -10.060 13.582 18.004 1.00 95.56 372 THR A CA 1
ATOM 2679 C C . THR A 1 372 ? -9.371 13.456 16.648 1.00 95.56 372 THR A C 1
ATOM 2681 O O . THR A 1 372 ? -9.682 14.208 15.732 1.00 95.56 372 THR A O 1
ATOM 2684 N N . ASP A 1 373 ? -8.432 12.515 16.532 1.00 96.12 373 ASP A N 1
ATOM 2685 C CA . ASP A 1 373 ? -7.734 12.180 15.296 1.00 96.12 373 ASP A CA 1
ATOM 2686 C C . ASP A 1 373 ? -8.206 10.807 14.801 1.00 96.12 373 ASP A C 1
ATOM 2688 O O . ASP A 1 373 ? -7.957 9.779 15.435 1.00 96.12 373 ASP A O 1
ATOM 2692 N N . ASN A 1 374 ? -8.904 10.787 13.666 1.00 95.81 374 ASN A N 1
ATOM 2693 C CA . ASN A 1 374 ? -9.362 9.558 13.016 1.00 95.81 374 ASN A CA 1
ATOM 2694 C C . ASN A 1 374 ? -8.313 8.964 12.057 1.00 95.81 374 ASN A C 1
ATOM 2696 O O . ASN A 1 374 ? -8.617 8.024 11.323 1.00 95.81 374 ASN A O 1
ATOM 2700 N N . GLY A 1 375 ? -7.099 9.519 12.025 1.00 95.12 375 GLY A N 1
ATOM 2701 C CA . GLY A 1 375 ? -6.018 9.096 11.142 1.00 95.12 375 GLY A CA 1
ATOM 2702 C C . GLY A 1 375 ? -6.238 9.465 9.672 1.00 95.12 375 GLY A C 1
ATOM 2703 O O . GLY A 1 375 ? -5.491 9.001 8.817 1.00 95.12 375 GLY A O 1
ATOM 2704 N N . GLY A 1 376 ? -7.245 10.280 9.343 1.00 93.94 376 GLY A N 1
ATOM 2705 C CA . GLY A 1 376 ? -7.581 10.672 7.970 1.00 93.94 376 GLY A CA 1
ATOM 2706 C C . GLY A 1 376 ? -8.547 9.734 7.239 1.00 93.94 376 GLY A C 1
ATOM 2707 O O . GLY A 1 376 ? -8.827 9.962 6.064 1.00 93.94 376 GLY A O 1
ATOM 2708 N N . ALA A 1 377 ? -9.081 8.706 7.907 1.00 95.94 377 ALA A N 1
ATOM 2709 C CA . ALA A 1 377 ? -10.125 7.829 7.372 1.00 95.94 377 ALA A CA 1
ATOM 2710 C C . ALA A 1 377 ? -11.295 7.693 8.359 1.00 95.94 377 ALA A C 1
ATOM 2712 O O . ALA A 1 377 ? -11.137 7.870 9.565 1.00 95.94 377 ALA A O 1
ATOM 2713 N N . LEU A 1 378 ? -12.489 7.384 7.844 1.00 95.81 378 LEU A N 1
ATOM 2714 C CA . LEU A 1 378 ? -13.688 7.220 8.670 1.00 95.81 378 LEU A CA 1
ATOM 2715 C C . LEU A 1 378 ? -13.518 6.060 9.659 1.00 95.81 378 LEU A C 1
ATOM 2717 O O . LEU A 1 378 ? -13.072 4.979 9.278 1.00 95.81 378 LEU A O 1
ATOM 2721 N N . ILE A 1 379 ? -13.911 6.289 10.913 1.00 97.69 379 ILE A N 1
ATOM 2722 C CA . ILE A 1 379 ? -13.994 5.236 11.927 1.00 97.69 379 ILE A CA 1
ATOM 2723 C C . ILE A 1 379 ? -15.215 4.382 11.605 1.00 97.69 379 ILE A C 1
ATOM 2725 O O . ILE A 1 379 ? -16.327 4.898 11.493 1.00 97.69 379 ILE A O 1
ATOM 2729 N N . THR A 1 380 ? -14.992 3.086 11.440 1.00 97.44 380 THR A N 1
ATOM 2730 C CA . THR A 1 380 ? -16.029 2.111 11.089 1.00 97.44 380 THR A CA 1
ATOM 2731 C C . THR A 1 380 ? -16.361 1.174 12.240 1.00 97.44 380 THR A C 1
ATOM 2733 O O . THR A 1 380 ? -17.433 0.579 12.222 1.00 97.44 380 THR A O 1
ATOM 2736 N N . ASP A 1 381 ? -15.451 1.028 13.208 1.00 98.00 381 ASP A N 1
ATOM 2737 C CA . ASP A 1 381 ? -15.590 0.084 14.316 1.00 98.00 381 ASP A CA 1
ATOM 2738 C C . ASP A 1 381 ? -14.830 0.528 15.574 1.00 98.00 381 ASP A C 1
ATOM 2740 O O . ASP A 1 381 ? -13.976 1.424 15.516 1.00 98.00 381 ASP A O 1
ATOM 2744 N N . TYR A 1 382 ? -15.081 -0.156 16.689 1.00 98.12 382 TYR A N 1
ATOM 2745 C CA . TYR A 1 382 ? -14.278 -0.086 17.904 1.00 98.12 382 TYR A CA 1
ATOM 2746 C C . TYR A 1 382 ? -13.893 -1.495 18.377 1.00 98.12 382 TYR A C 1
ATOM 2748 O O . TYR A 1 382 ? -14.717 -2.391 18.454 1.00 98.12 382 TYR A O 1
ATOM 2756 N N . SER A 1 383 ? -12.622 -1.689 18.735 1.00 97.44 383 SER A N 1
ATOM 2757 C CA . SER A 1 383 ? -12.130 -2.913 19.373 1.00 97.44 383 SER A CA 1
ATOM 2758 C C . SER A 1 383 ? -12.141 -2.736 20.886 1.00 97.44 383 SER A C 1
ATOM 2760 O O . SER A 1 383 ? -11.457 -1.851 21.409 1.00 97.44 383 SER A O 1
ATOM 2762 N N . ILE A 1 384 ? -12.886 -3.583 21.596 1.00 98.25 384 ILE A N 1
ATOM 2763 C CA . ILE A 1 384 ? -12.993 -3.552 23.055 1.00 98.25 384 ILE A CA 1
ATOM 2764 C C . ILE A 1 384 ? -12.183 -4.699 23.640 1.00 98.25 384 ILE A C 1
ATOM 2766 O O . ILE A 1 384 ? -12.325 -5.858 23.251 1.00 98.25 384 ILE A O 1
ATOM 2770 N N . GLN A 1 385 ? -11.360 -4.376 24.631 1.00 97.88 385 GLN A N 1
ATOM 2771 C CA . GLN A 1 385 ? -10.673 -5.358 25.452 1.00 97.88 385 GLN A CA 1
ATOM 2772 C C . GLN A 1 385 ? -11.037 -5.194 26.919 1.00 97.88 385 GLN A C 1
ATOM 2774 O O . GLN A 1 385 ? -11.251 -4.083 27.402 1.00 97.88 385 GLN A O 1
ATOM 2779 N N . TYR A 1 386 ? -11.061 -6.310 27.637 1.00 97.69 386 TYR A N 1
ATOM 2780 C CA . TYR A 1 386 ? -11.298 -6.348 29.072 1.00 97.69 386 TYR A CA 1
ATOM 2781 C C . TYR A 1 386 ? -10.348 -7.324 29.764 1.00 97.69 386 TYR A C 1
ATOM 2783 O O . TYR A 1 386 ? -9.819 -8.247 29.145 1.00 97.69 386 TYR A O 1
ATOM 2791 N N . LYS A 1 387 ? -10.114 -7.121 31.058 1.00 96.75 387 LYS A N 1
ATOM 2792 C CA . LYS A 1 387 ? -9.358 -8.051 31.909 1.00 96.75 387 LYS A CA 1
ATOM 2793 C C . LYS A 1 387 ? -9.880 -8.023 33.339 1.00 96.75 387 LYS A C 1
ATOM 2795 O O . LYS A 1 387 ? -10.403 -7.001 33.784 1.00 96.75 387 LYS A O 1
ATOM 2800 N N . SER A 1 388 ? -9.679 -9.117 34.065 1.00 94.94 388 SER A N 1
ATOM 2801 C CA . SER A 1 388 ? -9.894 -9.200 35.513 1.00 94.94 388 SER A CA 1
ATOM 2802 C C . SER A 1 388 ? -8.553 -9.141 36.251 1.00 94.94 388 SER A C 1
ATOM 2804 O O . SER A 1 388 ? -7.655 -9.942 35.969 1.00 94.94 388 SER A O 1
ATOM 2806 N N . GLY A 1 389 ? -8.405 -8.213 37.199 1.00 87.69 389 GLY A N 1
ATOM 2807 C CA . GLY A 1 389 ? -7.167 -8.032 37.966 1.00 87.69 389 GLY A CA 1
ATOM 2808 C C . GLY A 1 389 ? -5.927 -7.795 37.089 1.00 87.69 389 GLY A C 1
ATOM 2809 O O . GLY A 1 389 ? -5.932 -6.964 36.179 1.00 87.69 389 GLY A O 1
ATOM 2810 N N . SER A 1 390 ? -4.848 -8.535 37.358 1.00 84.25 390 SER A N 1
ATOM 2811 C CA . SER A 1 390 ? -3.588 -8.486 36.597 1.00 84.25 390 SER A CA 1
ATOM 2812 C C . SER A 1 390 ? -3.527 -9.463 35.413 1.00 84.25 390 SER A C 1
ATOM 2814 O O . SER A 1 390 ? -2.451 -9.680 34.857 1.00 84.25 390 SER A O 1
ATOM 2816 N N . GLY A 1 391 ? -4.659 -10.063 35.027 1.00 88.50 391 GLY A N 1
ATOM 2817 C CA . GLY A 1 391 ? -4.736 -10.994 33.903 1.00 88.50 391 GLY A CA 1
ATOM 2818 C C . GLY A 1 391 ? -4.430 -10.359 32.540 1.00 88.50 391 GLY A C 1
ATOM 2819 O O . GLY A 1 391 ? -4.287 -9.141 32.401 1.00 88.50 391 GLY A O 1
ATOM 2820 N N . ALA A 1 392 ? -4.349 -11.207 31.514 1.00 94.06 392 ALA A N 1
ATOM 2821 C CA . ALA A 1 392 ? -4.199 -10.767 30.131 1.00 94.06 392 ALA A CA 1
ATOM 2822 C C . ALA A 1 392 ? -5.466 -10.056 29.624 1.00 94.06 392 ALA A C 1
ATOM 2824 O O . ALA A 1 392 ? -6.576 -10.342 30.073 1.00 94.06 392 ALA A O 1
ATOM 2825 N N . TRP A 1 393 ? -5.287 -9.152 28.661 1.00 97.19 393 TRP A N 1
ATOM 2826 C CA . TRP A 1 393 ? -6.396 -8.539 27.936 1.00 97.19 393 TRP A CA 1
ATOM 2827 C C . TRP A 1 393 ? -7.087 -9.566 27.038 1.00 97.19 393 TRP A C 1
ATOM 2829 O O . TRP A 1 393 ? -6.432 -10.281 26.279 1.00 97.19 393 TRP A O 1
ATOM 2839 N N . ILE A 1 394 ? -8.412 -9.605 27.113 1.00 96.75 394 ILE A N 1
ATOM 2840 C CA . ILE A 1 394 ? -9.287 -10.435 26.290 1.00 96.75 394 ILE A CA 1
ATOM 2841 C C . ILE A 1 394 ? -10.075 -9.504 25.374 1.00 96.75 394 ILE A C 1
ATOM 2843 O O . ILE A 1 394 ? -10.667 -8.535 25.846 1.00 96.75 394 ILE A O 1
ATOM 2847 N N . THR A 1 395 ? -10.090 -9.789 24.074 1.00 96.62 395 THR A N 1
ATOM 2848 C CA . THR A 1 395 ? -10.913 -9.045 23.113 1.00 96.62 395 THR A CA 1
ATOM 2849 C C . THR A 1 395 ? -12.363 -9.504 23.203 1.00 96.62 395 THR A C 1
ATOM 2851 O O . THR A 1 395 ? -12.659 -10.688 23.032 1.00 96.62 395 THR A O 1
ATOM 2854 N N . PHE A 1 396 ? -13.270 -8.563 23.449 1.00 96.81 396 PHE A N 1
ATOM 2855 C CA . PHE A 1 396 ? -14.701 -8.803 23.351 1.00 96.81 396 PHE A CA 1
ATOM 2856 C C . PHE A 1 396 ? -15.085 -8.864 21.872 1.00 96.81 396 PHE A C 1
ATOM 2858 O O . PHE A 1 396 ? -14.857 -7.918 21.124 1.00 96.81 396 PHE A O 1
ATOM 2865 N N . SER A 1 397 ? -15.608 -10.009 21.438 1.00 93.38 397 SER A N 1
ATOM 2866 C CA . SER A 1 397 ? -16.043 -10.190 20.054 1.00 93.38 397 SER A CA 1
ATOM 2867 C C . SER A 1 397 ? -17.462 -9.658 19.891 1.00 93.38 397 SER A C 1
ATOM 2869 O O . SER A 1 397 ? -18.403 -10.247 20.421 1.00 93.38 397 SER A O 1
ATOM 2871 N N . GLU A 1 398 ? -17.609 -8.575 19.135 1.00 90.50 398 GLU A N 1
ATOM 2872 C CA . GLU A 1 398 ? -18.897 -8.020 18.722 1.00 90.50 398 GLU A CA 1
ATOM 2873 C C . GLU A 1 398 ? -18.948 -7.778 17.207 1.00 90.50 398 GLU A C 1
ATOM 2875 O O . GLU A 1 398 ? -17.977 -8.020 16.487 1.00 90.50 398 GLU A O 1
ATOM 2880 N N . GLY A 1 399 ? -20.115 -7.377 16.701 1.00 90.25 399 GLY A N 1
ATOM 2881 C CA . GLY A 1 399 ? -20.254 -6.963 15.307 1.00 90.25 399 GLY A CA 1
ATOM 2882 C C . GLY A 1 399 ? -19.668 -5.570 15.074 1.00 90.25 399 GLY A C 1
ATOM 2883 O O . GLY A 1 399 ? -19.654 -4.749 15.983 1.00 90.25 399 GLY A O 1
ATOM 2884 N N . VAL A 1 400 ? -19.256 -5.300 13.832 1.00 93.88 400 VAL A N 1
ATOM 2885 C CA . VAL A 1 400 ? -18.694 -4.006 13.415 1.00 93.88 400 VAL A CA 1
ATOM 2886 C C . VAL A 1 400 ? -19.688 -2.871 13.681 1.00 93.88 400 VAL A C 1
ATOM 2888 O O . VAL A 1 400 ? -20.804 -2.900 13.152 1.00 93.88 400 VAL A O 1
ATOM 2891 N N . SER A 1 401 ? -19.287 -1.865 14.463 1.00 94.75 401 SER A N 1
ATOM 2892 C CA . SER A 1 401 ? -20.147 -0.732 14.816 1.00 94.75 401 SER A CA 1
ATOM 2893 C C . SER A 1 401 ? -19.376 0.574 15.069 1.00 94.75 401 SER A C 1
ATOM 2895 O O . SER A 1 401 ? -18.472 0.612 15.902 1.00 94.75 401 SER A O 1
ATOM 2897 N N . PRO A 1 402 ? -19.782 1.708 14.460 1.00 95.62 402 PRO A N 1
ATOM 2898 C CA . PRO A 1 402 ? -19.199 3.018 14.757 1.00 95.62 402 PRO A CA 1
ATOM 2899 C C . PRO A 1 402 ? -19.781 3.663 16.031 1.00 95.62 402 PRO A C 1
ATOM 2901 O O . PRO A 1 402 ? -19.474 4.818 16.329 1.00 95.62 402 PRO A O 1
ATOM 2904 N N . SER A 1 403 ? -20.674 2.980 16.758 1.00 96.81 403 SER A N 1
ATOM 2905 C CA . SER A 1 403 ? -21.262 3.502 17.995 1.00 96.81 403 SER A CA 1
ATOM 2906 C C . SER A 1 403 ? -20.218 3.627 19.104 1.00 96.81 403 SER A C 1
ATOM 2908 O O . SER A 1 403 ? -19.342 2.784 19.255 1.00 96.81 403 SER A O 1
ATOM 2910 N N . THR A 1 404 ? -20.339 4.664 19.932 1.00 97.56 404 THR A N 1
ATOM 2911 C CA . THR A 1 404 ? -19.416 4.917 21.051 1.00 97.56 404 THR A CA 1
ATOM 2912 C C . THR A 1 404 ? -19.909 4.337 22.381 1.00 97.56 404 THR A C 1
ATOM 2914 O O . THR A 1 404 ? -19.634 4.873 23.459 1.00 97.56 404 THR A O 1
ATOM 2917 N N . SER A 1 405 ? -20.691 3.264 22.306 1.00 96.81 405 SER A N 1
ATOM 2918 C CA . SER A 1 405 ? -21.147 2.487 23.451 1.00 96.81 405 SER A CA 1
ATOM 2919 C C . SER A 1 405 ? -21.467 1.054 23.042 1.00 96.81 405 SER A C 1
ATOM 2921 O O . SER A 1 405 ? -21.905 0.802 21.920 1.00 96.81 405 SER A O 1
ATOM 2923 N N . THR A 1 406 ? -21.269 0.120 23.971 1.00 97.44 406 THR A N 1
ATOM 2924 C CA . THR A 1 406 ? -21.656 -1.287 23.812 1.00 97.44 406 THR A CA 1
ATOM 2925 C C . THR A 1 406 ? -21.950 -1.933 25.166 1.00 97.44 406 THR A C 1
ATOM 2927 O O . THR A 1 406 ? -21.587 -1.403 26.218 1.00 97.44 406 THR A O 1
ATOM 2930 N N . VAL A 1 407 ? -22.621 -3.084 25.156 1.00 97.38 407 VAL A N 1
ATOM 2931 C CA . VAL A 1 407 ? -22.844 -3.908 26.348 1.00 97.38 407 VAL A CA 1
ATOM 2932 C C . VAL A 1 407 ? -21.924 -5.120 26.279 1.00 97.38 407 VAL A C 1
ATOM 2934 O O . VAL A 1 407 ? -22.153 -6.043 25.499 1.00 97.38 407 VAL A O 1
ATOM 2937 N N . VAL A 1 408 ? -20.905 -5.144 27.136 1.00 97.56 408 VAL A N 1
ATOM 2938 C CA . VAL A 1 408 ? -20.015 -6.300 27.273 1.00 97.56 408 VAL A CA 1
ATOM 2939 C C . VAL A 1 408 ? -20.705 -7.341 28.146 1.00 97.56 408 VAL A C 1
ATOM 2941 O O . VAL A 1 408 ? -20.966 -7.087 29.321 1.00 97.56 408 VAL A O 1
ATOM 2944 N N . THR A 1 409 ? -21.022 -8.501 27.575 1.00 96.25 409 THR A N 1
ATOM 2945 C CA . THR A 1 409 ? -21.780 -9.587 28.227 1.00 96.25 409 THR A CA 1
ATOM 2946 C C . THR A 1 409 ? -20.884 -10.773 28.603 1.00 96.25 409 THR A C 1
ATOM 2948 O O . THR A 1 409 ? -19.710 -10.819 28.240 1.00 96.25 409 THR A O 1
ATOM 2951 N N . GLY A 1 410 ? -21.428 -11.741 29.350 1.00 94.38 410 GLY A N 1
ATOM 2952 C CA . GLY A 1 410 ? -20.714 -12.972 29.720 1.00 94.38 410 GLY A CA 1
ATOM 2953 C C . GLY A 1 410 ? -19.694 -12.794 30.850 1.00 94.38 410 GLY A C 1
ATOM 2954 O O . GLY A 1 410 ? -18.800 -13.622 31.015 1.00 94.38 410 GLY A O 1
ATOM 2955 N N . LEU A 1 411 ? -19.815 -11.717 31.625 1.00 95.88 411 LEU A N 1
ATOM 2956 C CA . LEU A 1 411 ? -18.948 -11.413 32.760 1.00 95.88 411 LEU A CA 1
ATOM 2957 C C . LEU A 1 411 ? -19.450 -12.109 34.033 1.00 95.88 411 LEU A C 1
ATOM 2959 O O . LEU A 1 411 ? -20.645 -12.352 34.197 1.00 95.88 411 LEU A O 1
ATOM 2963 N N . ALA A 1 412 ? -18.551 -12.401 34.972 1.00 94.94 412 ALA A N 1
ATOM 2964 C CA . ALA A 1 412 ? -18.919 -12.995 36.254 1.00 94.94 412 ALA A CA 1
ATOM 2965 C C . ALA A 1 412 ? -19.292 -11.913 37.280 1.00 94.94 412 ALA A C 1
ATOM 2967 O O . ALA A 1 412 ? -18.524 -10.979 37.521 1.00 94.94 412 ALA A O 1
ATOM 2968 N N . ASN A 1 413 ? -20.447 -12.061 37.936 1.00 95.12 413 ASN A N 1
ATOM 2969 C CA . ASN A 1 413 ? -20.804 -11.192 39.058 1.00 95.12 413 ASN A CA 1
ATOM 2970 C C . ASN A 1 413 ? -19.804 -11.360 40.215 1.00 95.12 413 ASN A C 1
ATOM 2972 O O . ASN A 1 413 ? -19.382 -12.475 40.520 1.00 95.12 413 ASN A O 1
ATOM 2976 N N . GLY A 1 414 ? -19.438 -10.257 40.871 1.00 93.00 414 GLY A N 1
ATOM 2977 C CA . GLY A 1 414 ? -18.463 -10.240 41.969 1.00 93.00 414 GLY A CA 1
ATOM 2978 C C . GLY A 1 414 ? -16.994 -10.241 41.537 1.00 93.00 414 GLY A C 1
ATOM 2979 O O . GLY A 1 414 ? -16.118 -10.165 42.394 1.00 93.00 414 GLY A O 1
ATOM 2980 N N . THR A 1 415 ? -16.711 -10.290 40.231 1.00 94.19 415 THR A N 1
ATOM 2981 C CA . THR A 1 415 ? -15.354 -10.130 39.687 1.00 94.19 415 THR A CA 1
ATOM 2982 C C . THR A 1 415 ? -15.174 -8.714 39.154 1.00 94.19 415 THR A C 1
ATOM 2984 O O . THR A 1 415 ? -15.992 -8.243 38.370 1.00 94.19 415 THR A O 1
ATOM 2987 N N . GLU A 1 416 ? -14.110 -8.029 39.570 1.00 95.56 416 GLU A N 1
ATOM 2988 C CA . GLU A 1 416 ? -13.785 -6.697 39.054 1.00 95.56 416 GLU A CA 1
ATOM 2989 C C . GLU A 1 416 ? -13.130 -6.794 37.667 1.00 95.56 416 GLU A C 1
ATOM 2991 O O . GLU A 1 416 ? -12.184 -7.563 37.461 1.00 95.56 416 GLU A O 1
ATOM 2996 N N . TYR A 1 417 ? -13.616 -5.983 36.727 1.00 96.94 417 TYR A N 1
ATOM 2997 C CA . TYR A 1 417 ? -13.103 -5.875 35.365 1.00 96.94 417 TYR A CA 1
ATOM 2998 C C . TYR A 1 417 ? -12.641 -4.453 35.048 1.00 96.94 417 TYR A C 1
ATOM 3000 O O . TYR A 1 417 ? -13.223 -3.472 35.504 1.00 96.94 417 TYR A O 1
ATOM 3008 N N . THR A 1 418 ? -11.611 -4.354 34.211 1.00 97.69 418 THR A N 1
ATOM 3009 C CA . THR A 1 418 ? -11.149 -3.099 33.596 1.00 97.69 418 THR A CA 1
ATOM 3010 C C . THR A 1 418 ? -11.216 -3.225 32.081 1.00 97.69 418 THR A C 1
ATOM 3012 O O . THR A 1 418 ? -10.998 -4.316 31.550 1.00 97.69 418 THR A O 1
ATOM 3015 N N . PHE A 1 419 ? -11.520 -2.123 31.393 1.00 98.31 419 PHE A N 1
ATOM 3016 C CA . PHE A 1 419 ? -11.780 -2.089 29.953 1.00 98.31 419 PHE A CA 1
ATOM 3017 C C . PHE A 1 419 ? -10.859 -1.097 29.249 1.00 98.31 419 PHE A C 1
ATOM 3019 O O . PHE A 1 419 ? -10.481 -0.082 29.826 1.00 98.31 419 PHE A O 1
ATOM 3026 N N . GLN A 1 420 ? -10.532 -1.357 27.990 1.00 97.94 420 GLN A N 1
ATOM 3027 C CA . GLN A 1 420 ? -9.907 -0.388 27.094 1.00 97.94 420 GLN A CA 1
ATOM 3028 C C . GLN A 1 420 ? -10.505 -0.523 25.697 1.00 97.94 420 GLN A C 1
ATOM 3030 O O . GLN A 1 420 ? -10.925 -1.609 25.296 1.00 97.94 420 GLN A O 1
ATOM 3035 N N . VAL A 1 421 ? -10.554 0.583 24.962 1.00 98.31 421 VAL A N 1
ATOM 3036 C CA . VAL A 1 421 ? -11.212 0.656 23.654 1.00 98.31 421 VAL A CA 1
ATOM 3037 C C . VAL A 1 421 ? -10.254 1.273 22.642 1.00 98.31 421 VAL A C 1
ATOM 3039 O O . VAL A 1 421 ? -9.589 2.253 22.961 1.00 98.31 421 VAL A O 1
ATOM 3042 N N . ALA A 1 422 ? -10.177 0.729 21.431 1.00 98.25 422 ALA A N 1
ATOM 3043 C CA . ALA A 1 422 ? -9.438 1.304 20.307 1.00 98.25 422 ALA A CA 1
ATOM 3044 C C . ALA A 1 422 ? -10.390 1.559 19.136 1.00 98.25 422 ALA A C 1
ATOM 3046 O O . ALA A 1 422 ? -11.226 0.716 18.832 1.00 98.25 422 ALA A O 1
ATOM 3047 N N . ALA A 1 423 ? -10.270 2.701 18.462 1.00 98.25 423 ALA A N 1
ATOM 3048 C CA . ALA A 1 423 ? -11.027 2.961 17.238 1.00 98.25 423 ALA A CA 1
ATOM 3049 C C . ALA A 1 423 ? -10.409 2.218 16.044 1.00 98.25 423 ALA A C 1
ATOM 3051 O O . ALA A 1 423 ? -9.197 2.006 15.995 1.00 98.25 423 ALA A O 1
ATOM 3052 N N . VAL A 1 424 ? -11.229 1.859 15.061 1.00 97.81 424 VAL A N 1
ATOM 3053 C CA . VAL A 1 424 ? -10.813 1.132 13.856 1.00 97.81 424 VAL A CA 1
ATOM 3054 C C . VAL A 1 424 ? -11.274 1.897 12.618 1.00 97.81 424 VAL A C 1
ATOM 3056 O O . VAL A 1 424 ? -12.438 2.287 12.513 1.00 97.81 424 VAL A O 1
ATOM 3059 N N . ASN A 1 425 ? -10.364 2.101 11.670 1.00 97.06 425 ASN A N 1
ATOM 3060 C CA . ASN A 1 425 ? -10.667 2.642 10.343 1.00 97.06 425 ASN A CA 1
ATOM 3061 C C . ASN A 1 425 ? -10.092 1.720 9.249 1.00 97.06 425 ASN A C 1
ATOM 3063 O O . ASN A 1 425 ? -9.636 0.612 9.529 1.00 97.06 425 ASN A O 1
ATOM 3067 N N . ALA A 1 426 ? -10.056 2.186 7.998 1.00 95.69 426 ALA A N 1
ATOM 3068 C CA . ALA A 1 426 ? -9.510 1.430 6.867 1.00 95.69 426 ALA A CA 1
ATOM 3069 C C . ALA A 1 426 ? -8.008 1.060 6.976 1.00 95.69 426 ALA A C 1
ATOM 3071 O O . ALA A 1 426 ? -7.548 0.207 6.220 1.00 95.69 426 ALA A O 1
ATOM 3072 N N . ALA A 1 427 ? -7.227 1.681 7.872 1.00 95.50 427 ALA A N 1
ATOM 3073 C CA . ALA A 1 427 ? -5.847 1.276 8.180 1.00 95.50 427 ALA A CA 1
ATOM 3074 C C . ALA A 1 427 ? -5.755 0.198 9.274 1.00 95.50 427 ALA A C 1
ATOM 3076 O O . ALA A 1 427 ? -4.679 -0.364 9.470 1.00 95.50 427 ALA A O 1
ATOM 3077 N N . GLY A 1 428 ? -6.859 -0.102 9.962 1.00 96.25 428 GLY A N 1
ATOM 3078 C CA . GLY A 1 428 ? -6.935 -1.084 11.040 1.00 96.25 428 GLY A CA 1
ATOM 3079 C C . GLY A 1 428 ? -7.158 -0.458 12.416 1.00 96.25 428 GLY A C 1
ATOM 3080 O O . GLY A 1 428 ? -7.633 0.674 12.544 1.00 96.25 428 GLY A O 1
ATOM 3081 N N . THR A 1 429 ? -6.854 -1.234 13.458 1.00 97.38 429 THR A N 1
ATOM 3082 C CA . THR A 1 429 ? -7.054 -0.856 14.863 1.00 97.38 429 THR A CA 1
ATOM 3083 C C . THR A 1 429 ? -6.006 0.156 15.317 1.00 97.38 429 THR A C 1
ATOM 3085 O O . THR A 1 429 ? -4.806 -0.079 15.188 1.00 97.38 429 THR A O 1
ATOM 3088 N N . GLY A 1 430 ? -6.475 1.278 15.861 1.00 97.56 430 GLY A N 1
ATOM 3089 C CA . GLY A 1 430 ? -5.655 2.314 16.474 1.00 97.56 430 GLY A CA 1
ATOM 3090 C C . GLY A 1 430 ? -5.103 1.931 17.841 1.00 97.56 430 GLY A C 1
ATOM 3091 O O . GLY A 1 430 ? -5.155 0.781 18.281 1.00 97.56 430 GLY A O 1
ATOM 3092 N N . THR A 1 431 ? -4.570 2.927 18.539 1.00 97.81 431 THR A N 1
ATOM 3093 C CA . THR A 1 431 ? -4.100 2.739 19.911 1.00 97.81 431 THR A CA 1
ATOM 3094 C C . THR A 1 431 ? -5.275 2.594 20.877 1.00 97.81 431 THR A C 1
ATOM 3096 O O . THR A 1 431 ? -6.322 3.226 20.724 1.00 97.81 431 THR A O 1
ATOM 3099 N N . TYR A 1 432 ? -5.109 1.738 21.886 1.00 98.06 432 TYR A N 1
ATOM 3100 C CA . TYR A 1 432 ? -6.100 1.590 22.947 1.00 98.06 432 TYR A CA 1
ATOM 3101 C C . TYR A 1 432 ? -6.115 2.818 23.859 1.00 98.06 432 TYR A C 1
ATOM 3103 O O . TYR A 1 432 ? -5.081 3.435 24.126 1.00 98.06 432 TYR A O 1
ATOM 3111 N N . SER A 1 433 ? -7.308 3.153 24.346 1.00 98.31 433 SER A N 1
ATOM 3112 C CA . SER A 1 433 ? -7.539 4.153 25.383 1.00 98.31 433 SER A CA 1
ATOM 3113 C C . SER A 1 433 ? -6.771 3.833 26.667 1.00 98.31 433 SER A C 1
ATOM 3115 O O . SER A 1 433 ? -6.371 2.694 26.916 1.00 98.31 433 SER A O 1
ATOM 3117 N N . ALA A 1 434 ? -6.670 4.819 27.561 1.00 97.00 434 ALA A N 1
ATOM 3118 C CA . ALA A 1 434 ? -6.414 4.515 28.965 1.00 97.00 434 ALA A CA 1
ATOM 3119 C C . ALA A 1 434 ? -7.471 3.521 29.488 1.00 97.00 434 ALA A C 1
ATOM 3121 O O . ALA A 1 434 ? -8.619 3.524 29.024 1.00 97.00 434 ALA A O 1
ATOM 3122 N N . SER A 1 435 ? -7.082 2.670 30.440 1.00 96.00 435 SER A N 1
ATOM 3123 C CA . SER A 1 435 ? -8.017 1.724 31.049 1.00 96.00 435 SER A CA 1
ATOM 3124 C C . SER A 1 435 ? -9.125 2.465 31.802 1.00 96.00 435 SER A C 1
ATOM 3126 O O . SER A 1 435 ? -8.869 3.477 32.456 1.00 96.00 435 SER A O 1
ATOM 3128 N N . SER A 1 436 ? -10.349 1.943 31.734 1.00 96.75 436 SER A N 1
ATOM 3129 C CA . SER A 1 436 ? -11.454 2.371 32.587 1.00 96.75 436 SER A CA 1
ATOM 3130 C C . SER A 1 436 ? -11.111 2.164 34.064 1.00 96.75 436 SER A C 1
ATOM 3132 O O . SER A 1 436 ? -10.223 1.379 34.414 1.00 96.75 436 SER A O 1
ATOM 3134 N N . LEU A 1 437 ? -11.886 2.793 34.947 1.00 95.44 437 LEU A N 1
ATOM 3135 C CA . LEU A 1 437 ? -11.932 2.366 36.345 1.00 95.44 437 LEU A CA 1
ATOM 3136 C C . LEU A 1 437 ? -12.428 0.912 36.446 1.00 95.44 437 LEU A C 1
ATOM 3138 O O . LEU A 1 437 ? -13.108 0.414 35.540 1.00 95.44 437 LEU A O 1
ATOM 3142 N N . GLY A 1 438 ? -12.068 0.247 37.546 1.00 94.88 438 GLY A N 1
ATOM 3143 C CA . GLY A 1 438 ? -12.569 -1.084 37.878 1.00 94.88 438 GLY A CA 1
ATOM 3144 C C . GLY A 1 438 ? -14.081 -1.063 38.090 1.00 94.88 438 GLY A C 1
ATOM 3145 O O . GLY A 1 438 ? -14.614 -0.166 38.744 1.00 94.88 438 GLY A O 1
ATOM 3146 N N . VAL A 1 439 ? -14.780 -2.036 37.512 1.00 95.81 439 VAL A N 1
ATOM 3147 C CA . VAL A 1 439 ? -16.224 -2.218 37.682 1.00 95.81 439 VAL A CA 1
ATOM 3148 C C . VAL A 1 439 ? -16.528 -3.677 37.988 1.00 95.81 439 VAL A C 1
ATOM 3150 O O . VAL A 1 439 ? -16.008 -4.586 37.343 1.00 95.81 439 VAL A O 1
ATOM 3153 N N . THR A 1 440 ? -17.401 -3.902 38.964 1.00 95.62 440 THR A N 1
ATOM 3154 C CA . THR A 1 440 ? -17.807 -5.241 39.396 1.00 95.62 440 THR A CA 1
ATOM 3155 C C . THR A 1 440 ? -19.270 -5.461 39.022 1.00 95.62 440 THR A C 1
ATOM 3157 O O . THR A 1 440 ? -20.147 -4.833 39.627 1.00 95.62 440 THR A O 1
ATOM 3160 N N . PRO A 1 441 ? -19.568 -6.314 38.024 1.00 96.25 441 PRO A N 1
ATOM 3161 C CA . PRO A 1 441 ? -20.926 -6.753 37.734 1.00 96.25 441 PRO A CA 1
ATOM 3162 C C . PRO A 1 441 ? -21.569 -7.359 38.980 1.00 96.25 441 PRO A C 1
ATOM 3164 O O . PRO A 1 441 ? -20.915 -8.056 39.762 1.00 96.25 441 PRO A O 1
ATOM 3167 N N . ALA A 1 442 ? -22.850 -7.081 39.176 1.00 95.19 442 ALA A N 1
ATOM 3168 C CA . ALA A 1 442 ? -23.605 -7.596 40.303 1.00 95.19 442 ALA A CA 1
ATOM 3169 C C . ALA A 1 442 ? -25.080 -7.737 39.931 1.00 95.19 442 ALA A C 1
ATOM 3171 O O . ALA A 1 442 ? -25.609 -7.034 39.071 1.00 95.19 442 ALA A O 1
ATOM 3172 N N . THR A 1 443 ? -25.754 -8.637 40.631 1.00 95.38 443 THR A N 1
ATOM 3173 C CA . THR A 1 443 ? -27.206 -8.795 40.614 1.00 95.38 443 THR A CA 1
ATOM 3174 C C . THR A 1 443 ? -27.742 -8.726 42.035 1.00 95.38 443 THR A C 1
ATOM 3176 O O . THR A 1 443 ? -26.973 -8.721 43.000 1.00 95.38 443 THR A O 1
ATOM 3179 N N . THR A 1 444 ? -29.057 -8.641 42.189 1.00 95.00 444 THR A N 1
ATOM 3180 C CA . THR A 1 444 ? -29.679 -8.653 43.513 1.00 95.00 444 THR A CA 1
ATOM 3181 C C . THR A 1 444 ? -29.414 -9.985 44.235 1.00 95.00 444 THR A C 1
ATOM 3183 O O . THR A 1 444 ? -29.213 -11.016 43.583 1.00 95.00 444 THR A O 1
ATOM 3186 N N . PRO A 1 445 ? -29.376 -10.000 45.579 1.00 96.81 445 PRO A N 1
ATOM 3187 C CA . PRO A 1 445 ? -29.125 -11.226 46.328 1.00 96.81 445 PRO A CA 1
ATOM 3188 C C . PRO A 1 445 ? -30.222 -12.273 46.120 1.00 96.81 445 PRO A C 1
ATOM 3190 O O . PRO A 1 445 ? -31.365 -11.952 45.778 1.00 96.81 445 PRO A O 1
ATOM 3193 N N . ASN A 1 446 ? -29.904 -13.536 46.404 1.00 96.12 446 ASN A N 1
ATOM 3194 C CA . ASN A 1 446 ? -30.943 -14.552 46.555 1.00 96.12 446 ASN A CA 1
ATOM 3195 C C . ASN A 1 446 ? -31.800 -14.296 47.804 1.00 96.12 446 ASN A C 1
ATOM 3197 O O . ASN A 1 446 ? -31.500 -13.430 48.629 1.00 96.12 446 ASN A O 1
ATOM 3201 N N . ALA A 1 447 ? -32.884 -15.057 47.927 1.00 96.69 447 ALA A N 1
ATOM 3202 C CA . ALA A 1 447 ? -33.739 -14.999 49.096 1.00 96.69 447 ALA A CA 1
ATOM 3203 C C . ALA A 1 447 ? -33.014 -15.551 50.344 1.00 96.69 447 ALA A C 1
ATOM 3205 O O . ALA A 1 447 ? -32.352 -16.592 50.259 1.00 96.69 447 ALA A O 1
ATOM 3206 N N . PRO A 1 448 ? -33.129 -14.880 51.504 1.00 97.50 448 PRO A N 1
ATOM 3207 C CA . PRO A 1 448 ? -32.857 -15.478 52.808 1.00 97.50 448 PRO A CA 1
ATOM 3208 C C . PRO A 1 448 ? -33.672 -16.758 53.028 1.00 97.50 448 PRO A C 1
ATOM 3210 O O . PRO A 1 448 ? -34.706 -16.972 52.394 1.00 97.50 448 PRO A O 1
ATOM 3213 N N . THR A 1 449 ? -33.229 -17.604 53.954 1.00 96.81 449 THR A N 1
ATOM 3214 C CA . THR A 1 449 ? -33.898 -18.881 54.262 1.00 96.81 449 THR A CA 1
ATOM 3215 C C . THR A 1 449 ? -34.109 -19.053 55.763 1.00 96.81 449 THR A C 1
ATOM 3217 O O . THR A 1 449 ? -33.569 -18.285 56.558 1.00 96.81 449 THR A O 1
ATOM 3220 N N . SER A 1 450 ? -34.906 -20.048 56.163 1.00 95.38 450 SER A N 1
ATOM 3221 C CA . SER A 1 450 ? -35.120 -20.412 57.574 1.00 95.38 450 SER A CA 1
ATOM 3222 C C . SER A 1 450 ? -35.622 -19.252 58.443 1.00 95.38 450 SER A C 1
ATOM 3224 O O . SER A 1 450 ? -35.113 -19.039 59.540 1.00 95.38 450 SER A O 1
ATOM 3226 N N . VAL A 1 451 ? -36.595 -18.479 57.944 1.00 97.25 451 VAL A N 1
ATOM 3227 C CA . VAL A 1 451 ? -37.204 -17.385 58.714 1.00 97.25 451 VAL A CA 1
ATOM 3228 C C . VAL A 1 451 ? -38.050 -17.970 59.842 1.00 97.25 451 VAL A C 1
ATOM 3230 O O . VAL A 1 451 ? -39.057 -18.637 59.602 1.00 97.25 451 VAL A O 1
ATOM 3233 N N . THR A 1 452 ? -37.646 -17.698 61.076 1.00 94.50 452 THR A N 1
ATOM 3234 C CA . THR A 1 452 ? -38.348 -18.110 62.294 1.00 94.50 452 THR A CA 1
ATOM 3235 C C . THR A 1 452 ? -38.588 -16.912 63.198 1.00 94.50 452 THR A C 1
ATOM 3237 O O . THR A 1 452 ? -37.859 -15.925 63.120 1.00 94.50 452 THR A O 1
ATOM 3240 N N . GLY A 1 453 ? -39.619 -16.980 64.038 1.00 93.00 453 GLY A N 1
ATOM 3241 C CA . GLY A 1 453 ? -39.969 -15.903 64.956 1.00 93.00 453 GLY A CA 1
ATOM 3242 C C . GLY A 1 453 ? -40.370 -16.422 66.328 1.00 93.00 453 GLY A C 1
ATOM 3243 O O . GLY A 1 453 ? -41.114 -17.396 66.429 1.00 93.00 453 GLY A O 1
ATOM 3244 N N . THR A 1 454 ? -39.903 -15.740 67.369 1.00 89.69 454 THR A N 1
ATOM 3245 C CA . THR A 1 454 ? -40.311 -15.964 68.758 1.00 89.69 454 THR A CA 1
ATOM 3246 C C . THR A 1 454 ? -41.270 -14.854 69.174 1.00 89.69 454 THR A C 1
ATOM 3248 O O . THR A 1 454 ? -40.937 -13.671 69.063 1.00 89.69 454 THR A O 1
ATOM 3251 N N . ALA A 1 455 ? -42.468 -15.233 69.623 1.00 89.38 455 ALA A N 1
ATOM 3252 C CA . ALA A 1 455 ? -43.498 -14.300 70.071 1.00 89.38 455 ALA A CA 1
ATOM 3253 C C . ALA A 1 455 ? -43.088 -13.573 71.363 1.00 89.38 455 ALA A C 1
ATOM 3255 O O . ALA A 1 455 ? -42.515 -14.178 72.268 1.00 89.38 455 ALA A O 1
ATOM 3256 N N . GLY A 1 456 ? -43.434 -12.292 71.458 1.00 89.00 456 GLY A N 1
ATOM 3257 C CA . GLY A 1 456 ? -43.420 -11.503 72.688 1.00 89.00 456 GLY A CA 1
ATOM 3258 C C . GLY A 1 456 ? -44.657 -10.608 72.770 1.00 89.00 456 GLY A C 1
ATOM 3259 O O . GLY A 1 456 ? -45.566 -10.727 71.946 1.00 89.00 456 GLY A O 1
ATOM 3260 N N . ASP A 1 457 ? -44.679 -9.708 73.747 1.00 90.19 457 ASP A N 1
ATOM 3261 C CA . ASP A 1 457 ? -45.753 -8.723 73.921 1.00 90.19 457 ASP A CA 1
ATOM 3262 C C . ASP A 1 457 ? -45.715 -7.657 72.816 1.00 90.19 457 ASP A C 1
ATOM 3264 O O . ASP A 1 457 ? -44.748 -6.905 72.711 1.00 90.19 457 ASP A O 1
ATOM 3268 N N . GLU A 1 458 ? -46.741 -7.630 71.958 1.00 93.19 458 GLU A N 1
ATOM 3269 C CA . GLU A 1 458 ? -46.875 -6.714 70.808 1.00 93.19 458 GLU A CA 1
ATOM 3270 C C . GLU A 1 458 ? -45.701 -6.763 69.810 1.00 93.19 458 GLU A C 1
ATOM 3272 O O . GLU A 1 458 ? -45.485 -5.844 69.010 1.00 93.19 458 GLU A O 1
ATOM 3277 N N . GLN A 1 459 ? -44.923 -7.849 69.829 1.00 94.25 459 GLN A N 1
ATOM 3278 C CA . GLN A 1 459 ? -43.723 -7.979 69.012 1.00 94.25 459 GLN A CA 1
ATOM 3279 C C . GLN A 1 459 ? -43.385 -9.429 68.649 1.00 94.25 459 GLN A C 1
ATOM 3281 O O . GLN A 1 459 ? -43.801 -10.379 69.311 1.00 94.25 459 GLN A O 1
ATOM 3286 N N . VAL A 1 460 ? -42.573 -9.600 67.605 1.00 95.12 460 VAL A N 1
ATOM 3287 C CA . VAL A 1 460 ? -41.954 -10.880 67.232 1.00 95.12 460 VAL A CA 1
ATOM 3288 C C . VAL A 1 460 ? -40.468 -10.668 66.986 1.00 95.12 460 VAL A C 1
ATOM 3290 O O . VAL A 1 460 ? -40.080 -9.864 66.139 1.00 95.12 460 VAL A O 1
ATOM 3293 N N . SER A 1 461 ? -39.629 -11.424 67.691 1.00 93.81 461 SER A N 1
ATOM 3294 C CA . SER A 1 461 ? -38.187 -11.475 67.443 1.00 93.81 461 SER A CA 1
ATOM 3295 C C . SER A 1 461 ? -37.894 -12.489 66.343 1.00 93.81 461 SER A C 1
ATOM 3297 O O . SER A 1 461 ? -38.032 -13.692 66.560 1.00 93.81 461 SER A O 1
ATOM 3299 N N . LEU A 1 462 ? -37.513 -12.005 65.163 1.00 96.75 462 LEU A N 1
ATOM 3300 C CA . LEU A 1 462 ? -37.196 -12.814 63.991 1.00 96.75 462 LEU A CA 1
ATOM 3301 C C . LEU A 1 462 ? -35.714 -13.184 63.928 1.00 96.75 462 LEU A C 1
ATOM 3303 O O . LEU A 1 462 ? -34.838 -12.391 64.281 1.00 96.75 462 LEU A O 1
ATOM 3307 N N . SER A 1 463 ? -35.446 -14.364 63.381 1.00 96.69 463 SER A N 1
ATOM 3308 C CA . SER A 1 463 ? -34.125 -14.824 62.957 1.00 96.69 463 SER A CA 1
ATOM 3309 C C . SER A 1 463 ? -34.221 -15.549 61.613 1.00 96.69 463 SER A C 1
ATOM 3311 O O . SER A 1 463 ? -35.239 -16.168 61.296 1.00 96.69 463 SER A O 1
ATOM 3313 N N . TRP A 1 464 ? -33.174 -15.449 60.797 1.00 97.75 464 TRP A N 1
ATOM 3314 C CA . TRP A 1 464 ? -33.088 -16.120 59.498 1.00 97.75 464 TRP A CA 1
ATOM 3315 C C . TRP A 1 464 ? -31.645 -16.488 59.145 1.00 97.75 464 TRP A C 1
ATOM 3317 O O . TRP A 1 464 ? -30.691 -16.098 59.814 1.00 97.75 464 TRP A O 1
ATOM 3327 N N . THR A 1 465 ? -31.478 -17.244 58.063 1.00 97.25 465 THR A N 1
ATOM 3328 C CA . THR A 1 465 ? -30.183 -17.547 57.446 1.00 97.25 465 THR A CA 1
ATOM 3329 C C . THR A 1 465 ? -29.951 -16.620 56.253 1.00 97.25 465 THR A C 1
ATOM 3331 O O . THR A 1 465 ? -30.848 -16.415 55.429 1.00 97.25 465 THR A O 1
ATOM 3334 N N . ALA A 1 466 ? -28.746 -16.049 56.161 1.00 95.81 466 ALA A N 1
ATOM 3335 C CA . ALA A 1 466 ? -28.326 -15.207 55.040 1.00 95.81 466 ALA A CA 1
ATOM 3336 C C . ALA A 1 466 ? -28.473 -15.943 53.686 1.00 95.81 466 ALA A C 1
ATOM 3338 O O . ALA A 1 466 ? -28.403 -17.174 53.643 1.00 95.81 466 ALA A O 1
ATOM 3339 N N . PRO A 1 467 ? -28.682 -15.222 52.571 1.00 96.44 467 PRO A N 1
ATOM 3340 C CA . PRO A 1 467 ? -28.854 -15.855 51.267 1.00 96.44 467 PRO A CA 1
ATOM 3341 C C . PRO A 1 467 ? -27.589 -16.587 50.804 1.00 96.44 467 PRO A C 1
ATOM 3343 O O . PRO A 1 467 ? -26.474 -16.127 51.045 1.00 96.44 467 PRO A O 1
ATOM 3346 N N . LEU A 1 468 ? -27.771 -17.692 50.068 1.00 93.56 468 LEU A N 1
ATOM 3347 C CA . LEU A 1 468 ? -26.670 -18.512 49.537 1.00 93.56 468 LEU A CA 1
ATOM 3348 C C . LEU A 1 468 ? -25.722 -17.714 48.628 1.00 93.56 468 LEU A C 1
ATOM 3350 O O . LEU A 1 468 ? -24.511 -17.917 48.654 1.00 93.56 468 LEU A O 1
ATOM 3354 N N . SER A 1 469 ? -26.277 -16.801 47.829 1.00 94.25 469 SER A N 1
ATOM 3355 C CA . SER A 1 469 ? -25.518 -15.862 47.009 1.00 94.25 469 SER A CA 1
ATOM 3356 C C . SER A 1 469 ? -25.923 -14.431 47.331 1.00 94.25 469 SER A C 1
ATOM 3358 O O . SER A 1 469 ? -27.106 -14.078 47.322 1.00 94.25 469 SER A O 1
ATOM 3360 N N . ASN A 1 470 ? -24.917 -13.587 47.550 1.00 94.50 470 ASN A N 1
ATOM 3361 C CA . ASN A 1 470 ? -25.076 -12.143 47.690 1.00 94.50 470 ASN A CA 1
ATOM 3362 C C . ASN A 1 470 ? -25.159 -11.421 46.331 1.00 94.50 470 ASN A C 1
ATOM 3364 O O . ASN A 1 470 ? -25.164 -10.196 46.295 1.00 94.50 470 ASN A O 1
ATOM 3368 N N . GLY A 1 471 ? -25.188 -12.156 45.213 1.00 92.69 471 GLY A N 1
ATOM 3369 C CA . GLY A 1 471 ? -25.295 -11.587 43.870 1.00 92.69 471 GLY A CA 1
ATOM 3370 C C . GLY A 1 471 ? -24.034 -10.869 43.370 1.00 92.69 471 GLY A C 1
ATOM 3371 O O . GLY A 1 471 ? -24.103 -10.168 42.366 1.00 92.69 471 GLY A O 1
ATOM 3372 N N . GLY A 1 472 ? -22.883 -11.032 44.033 1.00 92.00 472 GLY A N 1
ATOM 3373 C CA . GLY A 1 472 ? -21.617 -10.400 43.638 1.00 92.00 472 GLY A CA 1
ATOM 3374 C C . GLY A 1 472 ? -21.369 -9.021 44.258 1.00 92.00 472 GLY A C 1
ATOM 3375 O O . GLY A 1 472 ? -20.385 -8.367 43.931 1.00 92.00 472 GLY A O 1
ATOM 3376 N N . SER A 1 473 ? -22.231 -8.575 45.175 1.00 94.06 473 SER A N 1
ATOM 3377 C CA . SER A 1 473 ? -22.030 -7.363 45.973 1.00 94.06 473 SER A CA 1
ATOM 3378 C C . SER A 1 473 ? -22.388 -7.639 47.433 1.00 94.06 473 SER A C 1
ATOM 3380 O O . SER A 1 473 ? -23.265 -8.453 47.716 1.00 94.06 473 SER A O 1
ATOM 3382 N N . ALA A 1 474 ? -21.701 -6.989 48.373 1.00 94.12 474 ALA A N 1
ATOM 3383 C CA . ALA A 1 474 ? -21.941 -7.195 49.797 1.00 94.12 474 ALA A CA 1
ATOM 3384 C C . ALA A 1 474 ? -23.393 -6.857 50.179 1.00 94.12 474 ALA A C 1
ATOM 3386 O O . ALA A 1 474 ? -23.970 -5.886 49.683 1.00 94.12 474 ALA A O 1
ATOM 3387 N N . ILE A 1 475 ? -23.975 -7.652 51.082 1.00 95.31 475 ILE A N 1
ATOM 3388 C CA . ILE A 1 475 ? -25.294 -7.357 51.645 1.00 95.31 475 ILE A CA 1
ATOM 3389 C C . ILE A 1 475 ? -25.193 -6.065 52.458 1.00 95.31 475 ILE A C 1
ATOM 3391 O O . ILE A 1 475 ? -24.366 -5.957 53.359 1.00 95.31 475 ILE A O 1
ATOM 3395 N N . THR A 1 476 ? -26.033 -5.090 52.127 1.00 95.25 476 THR A N 1
ATOM 3396 C CA . THR A 1 476 ? -26.120 -3.784 52.792 1.00 95.25 476 THR A CA 1
ATOM 3397 C C . THR A 1 476 ? -27.295 -3.699 53.760 1.00 95.25 476 THR A C 1
ATOM 3399 O O . THR A 1 476 ? -27.340 -2.793 54.586 1.00 95.25 476 THR A O 1
ATOM 3402 N N . GLY A 1 477 ? -28.233 -4.644 53.686 1.00 95.81 477 GLY A N 1
ATOM 3403 C CA . GLY A 1 477 ? -29.261 -4.821 54.700 1.00 95.81 477 GLY A CA 1
ATOM 3404 C C . GLY A 1 477 ? -30.304 -5.862 54.324 1.00 95.81 477 GLY A C 1
ATOM 3405 O O . GLY A 1 477 ? -30.171 -6.552 53.310 1.00 95.81 477 GLY A O 1
ATOM 3406 N N . TYR A 1 478 ? -31.363 -5.941 55.121 1.00 96.69 478 TYR A N 1
ATOM 3407 C CA . TYR A 1 478 ? -32.538 -6.762 54.849 1.00 96.69 478 TYR A CA 1
ATOM 3408 C C . TYR A 1 478 ? -33.795 -5.891 54.803 1.00 96.69 478 TYR A C 1
ATOM 3410 O O . TYR A 1 478 ? -33.815 -4.785 55.329 1.00 96.69 478 TYR A O 1
ATOM 3418 N N . LYS A 1 479 ? -34.830 -6.376 54.121 1.00 96.00 479 LYS A N 1
ATOM 3419 C CA . LYS A 1 479 ? -36.168 -5.792 54.103 1.00 96.00 479 LYS A CA 1
ATOM 3420 C C . LYS A 1 479 ? -37.139 -6.832 54.640 1.00 96.00 479 LYS A C 1
ATOM 3422 O O . LYS A 1 479 ? -37.246 -7.914 54.061 1.00 96.00 479 LYS A O 1
ATOM 3427 N N . VAL A 1 480 ? -37.834 -6.501 55.723 1.00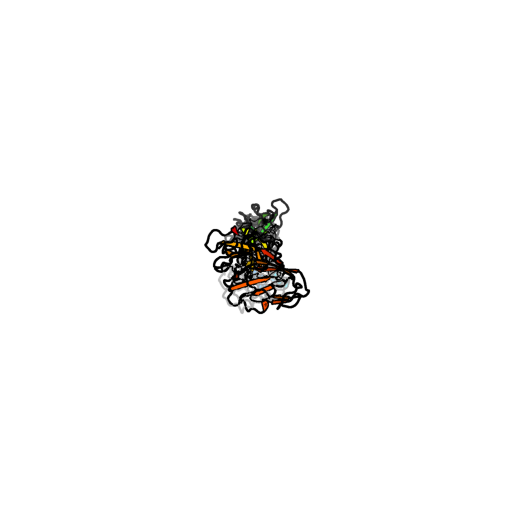 97.06 480 VAL A N 1
ATOM 3428 C CA . VAL A 1 480 ? -38.799 -7.391 56.375 1.00 97.06 480 VAL A CA 1
ATOM 3429 C C . VAL A 1 480 ? -40.217 -6.951 56.037 1.00 97.06 480 VAL A C 1
ATOM 3431 O O . VAL A 1 480 ? -40.559 -5.770 56.108 1.00 97.06 480 VAL A O 1
ATOM 3434 N N . GLU A 1 481 ? -41.050 -7.915 55.666 1.00 97.12 481 GLU A N 1
ATOM 3435 C CA . GLU A 1 481 ? -42.486 -7.727 55.504 1.00 97.12 481 GLU A CA 1
ATOM 3436 C C . GLU A 1 481 ? -43.251 -8.710 56.384 1.00 97.12 481 GLU A C 1
ATOM 3438 O O . GLU A 1 481 ? -42.809 -9.838 56.611 1.00 97.12 481 GLU A O 1
ATOM 3443 N N . TYR A 1 482 ? -44.418 -8.280 56.851 1.00 97.12 482 TYR A N 1
ATOM 3444 C CA . TYR A 1 482 ? -45.334 -9.100 57.629 1.00 97.12 482 TYR A CA 1
ATOM 3445 C C . TYR A 1 482 ? -46.762 -8.971 57.106 1.00 97.12 482 TYR A C 1
ATOM 3447 O O . TYR A 1 482 ? -47.132 -7.983 56.469 1.00 97.12 482 TYR A O 1
ATOM 3455 N N . GLN A 1 483 ? -47.564 -9.994 57.360 1.00 96.88 483 GLN A N 1
ATOM 3456 C CA . GLN A 1 483 ? -48.957 -10.087 56.938 1.00 96.88 483 GLN A CA 1
ATOM 3457 C C . GLN A 1 483 ? -49.742 -10.864 57.996 1.00 96.88 483 GLN A C 1
ATOM 3459 O O . GLN A 1 483 ? -49.170 -11.684 58.715 1.00 96.88 483 GLN A O 1
ATOM 3464 N N . LEU A 1 484 ? -51.054 -10.637 58.091 1.00 95.88 484 LEU A N 1
ATOM 3465 C CA . LEU A 1 484 ? -51.936 -11.504 58.875 1.00 95.88 484 LEU A CA 1
ATOM 3466 C C . LEU A 1 484 ? -51.892 -12.936 58.322 1.00 95.88 484 LEU A C 1
ATOM 3468 O O . LEU A 1 484 ? -51.966 -13.142 57.110 1.00 95.88 484 LEU A O 1
ATOM 3472 N N . ALA A 1 485 ? -51.840 -13.934 59.204 1.00 94.00 485 ALA A N 1
ATOM 3473 C CA . ALA A 1 485 ? -51.825 -15.345 58.809 1.00 94.00 485 ALA A CA 1
ATOM 3474 C C . ALA A 1 485 ? -53.118 -15.780 58.088 1.00 94.00 485 ALA A C 1
ATOM 3476 O O . ALA A 1 485 ? -53.125 -16.773 57.366 1.00 94.00 485 ALA A O 1
ATOM 3477 N N . THR A 1 486 ? -54.206 -15.025 58.255 1.00 91.69 486 THR A N 1
ATOM 3478 C CA . THR A 1 486 ? -55.487 -15.213 57.557 1.00 91.69 486 THR A CA 1
ATOM 3479 C C . THR A 1 486 ? -55.505 -14.627 56.138 1.00 91.69 486 THR A C 1
ATOM 3481 O O . THR A 1 486 ? -56.487 -14.814 55.420 1.00 91.69 486 THR A O 1
ATOM 3484 N N . GLY A 1 487 ? -54.436 -13.943 55.713 1.00 87.81 487 GLY A N 1
ATOM 3485 C CA . GLY A 1 487 ? -54.326 -13.263 54.420 1.00 87.81 487 GLY A CA 1
ATOM 3486 C C . GLY A 1 487 ? -54.483 -11.738 54.512 1.00 87.81 487 GLY A C 1
ATOM 3487 O O . GLY A 1 487 ? -54.732 -11.178 55.574 1.00 87.81 487 GLY A O 1
ATOM 3488 N N . GLY A 1 488 ? -54.301 -11.032 53.391 1.00 89.62 488 GLY A N 1
ATOM 3489 C CA . GLY A 1 488 ? -54.318 -9.559 53.328 1.00 89.62 488 GLY A CA 1
ATOM 3490 C C . GLY A 1 488 ? -53.228 -8.982 52.418 1.00 89.62 488 GLY A C 1
ATOM 3491 O O . GLY A 1 488 ? -52.721 -9.683 51.549 1.00 89.62 488 GLY A O 1
ATOM 3492 N N . GLY A 1 489 ? -52.841 -7.721 52.610 1.00 92.94 489 GLY A N 1
ATOM 3493 C CA . GLY A 1 489 ? -51.648 -7.144 51.974 1.00 92.94 489 GLY A CA 1
ATOM 3494 C C . GLY A 1 489 ? -50.402 -7.326 52.844 1.00 92.94 489 GLY A C 1
ATOM 3495 O O . GLY A 1 489 ? -50.511 -7.350 54.067 1.00 92.94 489 GLY A O 1
ATOM 3496 N N . TRP A 1 490 ? -49.227 -7.441 52.222 1.00 97.06 490 TRP A N 1
ATOM 3497 C CA . TRP A 1 490 ? -47.951 -7.396 52.941 1.00 97.06 490 TRP A CA 1
ATOM 3498 C C . TRP A 1 490 ? -47.641 -5.967 53.385 1.00 97.06 490 TRP A C 1
ATOM 3500 O O . TRP A 1 490 ? -47.710 -5.035 52.581 1.00 97.06 490 TRP A O 1
ATOM 3510 N N . THR A 1 491 ? -47.246 -5.813 54.642 1.00 96.31 491 THR A N 1
ATOM 3511 C CA . THR A 1 491 ? -46.802 -4.546 55.222 1.00 96.31 491 THR A CA 1
ATOM 3512 C C . THR A 1 491 ? -45.293 -4.577 55.397 1.00 96.31 491 THR A C 1
ATOM 3514 O O . THR A 1 491 ? -44.748 -5.529 55.950 1.00 96.31 491 THR A O 1
ATOM 3517 N N . VAL A 1 492 ? -44.606 -3.528 54.942 1.00 96.19 492 VAL A N 1
ATOM 3518 C CA . VAL A 1 492 ? -43.166 -3.358 55.176 1.00 96.19 492 VAL A CA 1
ATOM 3519 C C . VAL A 1 492 ? -42.952 -2.902 56.611 1.00 96.19 492 VAL A C 1
ATOM 3521 O O . VAL A 1 492 ? -43.522 -1.895 57.030 1.00 96.19 492 VAL A O 1
ATOM 3524 N N . PHE A 1 493 ? -42.118 -3.623 57.353 1.00 95.81 493 PHE A N 1
ATOM 3525 C CA . PHE A 1 493 ? -41.629 -3.139 58.632 1.00 95.81 493 PHE A CA 1
ATOM 3526 C C . PHE A 1 493 ? -40.480 -2.163 58.380 1.00 95.81 493 PHE A C 1
ATOM 3528 O O . PHE A 1 493 ? -39.491 -2.513 57.739 1.00 95.81 493 PHE A O 1
ATOM 3535 N N . SER A 1 494 ? -40.643 -0.925 58.838 1.00 92.00 494 SER A N 1
ATOM 3536 C CA . SER A 1 494 ? -39.616 0.105 58.707 1.00 92.00 494 SER A CA 1
ATOM 3537 C C . SER A 1 494 ? -38.553 -0.089 59.782 1.00 92.00 494 SER A C 1
ATOM 3539 O O . SER A 1 494 ? -38.788 0.228 60.946 1.00 92.00 494 SER A O 1
ATOM 3541 N N . ASP A 1 495 ? -37.381 -0.568 59.385 1.00 87.25 495 ASP A N 1
ATOM 3542 C CA . ASP A 1 495 ? -36.199 -0.686 60.230 1.00 87.25 495 ASP A CA 1
ATOM 3543 C C . ASP A 1 495 ? -35.024 0.150 59.699 1.00 87.25 495 ASP A C 1
ATOM 3545 O O . ASP A 1 495 ? -35.010 0.636 58.564 1.00 87.25 495 ASP A O 1
ATOM 3549 N N . ASN A 1 496 ? -34.020 0.349 60.553 1.00 85.00 496 ASN A N 1
ATOM 3550 C CA . ASN A 1 496 ? -32.751 0.916 60.116 1.00 85.00 496 ASN A CA 1
ATOM 3551 C C . ASN A 1 496 ? -31.962 -0.150 59.357 1.00 85.00 496 ASN A C 1
ATOM 3553 O O . ASN A 1 496 ? -31.912 -1.301 59.784 1.00 85.00 496 ASN A O 1
ATOM 3557 N N . ALA A 1 497 ? -31.283 0.250 58.279 1.00 81.38 497 ALA A N 1
ATOM 3558 C CA . ALA A 1 497 ? -30.454 -0.664 57.503 1.00 81.38 497 ALA A CA 1
ATOM 3559 C C . ALA A 1 497 ? -29.439 -1.388 58.406 1.00 81.38 497 ALA A C 1
ATOM 3561 O O . ALA A 1 497 ? -28.571 -0.761 59.015 1.00 81.38 497 ALA A O 1
ATOM 3562 N N . SER A 1 498 ? -29.565 -2.712 58.477 1.00 89.12 498 SER A N 1
ATOM 3563 C CA . SER A 1 498 ? -28.741 -3.588 59.305 1.00 89.12 498 SER A CA 1
ATOM 3564 C C . SER A 1 498 ? -28.375 -4.850 58.535 1.00 89.12 498 SER A C 1
ATOM 3566 O O . SER A 1 498 ? -29.206 -5.421 57.829 1.00 89.12 498 SER A O 1
ATOM 3568 N N . THR A 1 499 ? -27.129 -5.303 58.679 1.00 93.25 499 THR A N 1
ATOM 3569 C CA . THR A 1 499 ? -26.636 -6.560 58.096 1.00 93.25 499 THR A CA 1
ATOM 3570 C C . THR A 1 499 ? -26.847 -7.769 59.011 1.00 93.25 499 THR A C 1
ATOM 3572 O O . THR A 1 499 ? -26.520 -8.890 58.615 1.00 93.25 499 THR A O 1
ATOM 3575 N N . SER A 1 500 ? -27.403 -7.569 60.212 1.00 93.75 500 SER A N 1
ATOM 3576 C CA . SER A 1 500 ? -27.768 -8.654 61.127 1.00 93.75 500 SER A CA 1
ATOM 3577 C C . SER A 1 500 ? -28.848 -9.550 60.526 1.00 93.75 500 SER A C 1
ATOM 3579 O O . SER A 1 500 ? -29.748 -9.086 59.830 1.00 93.75 500 SER A O 1
ATOM 3581 N N . THR A 1 501 ? -28.793 -10.844 60.838 1.00 96.12 501 THR A N 1
ATOM 3582 C CA . THR A 1 501 ? -29.809 -11.829 60.430 1.00 96.12 501 THR A CA 1
ATOM 3583 C C . THR A 1 501 ? -30.893 -12.034 61.492 1.00 96.12 501 THR A C 1
AT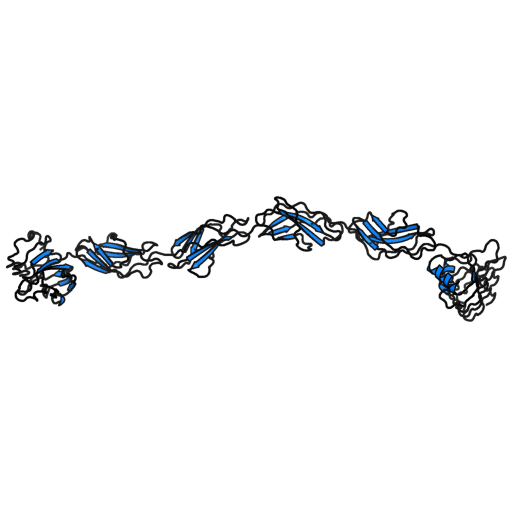OM 3585 O O . THR A 1 501 ? -31.462 -13.120 61.623 1.00 96.12 501 THR A O 1
ATOM 3588 N N . THR A 1 502 ? -31.134 -10.994 62.288 1.00 94.75 502 THR A N 1
ATOM 3589 C CA . THR A 1 502 ? -32.152 -10.933 63.334 1.00 94.75 502 THR A CA 1
ATOM 3590 C C . THR A 1 502 ? -32.778 -9.543 63.359 1.00 94.75 502 THR A C 1
ATOM 3592 O O . THR A 1 502 ? -32.103 -8.548 63.084 1.00 94.75 502 THR A O 1
ATOM 3595 N N . LEU A 1 503 ? -34.070 -9.473 63.684 1.00 95.38 503 LEU A N 1
ATOM 3596 C CA . LEU A 1 503 ? -34.810 -8.217 63.829 1.00 95.38 503 LEU A CA 1
ATOM 3597 C C . LEU A 1 503 ? -36.054 -8.429 64.691 1.00 95.38 503 LEU A C 1
ATOM 3599 O O . LEU A 1 503 ? -36.763 -9.413 64.508 1.00 95.38 503 LEU A O 1
ATOM 3603 N N . THR A 1 504 ? -36.360 -7.493 65.585 1.00 94.81 504 THR A N 1
ATOM 3604 C CA . THR A 1 504 ? -37.625 -7.503 66.332 1.00 94.81 504 THR A CA 1
ATOM 3605 C C . THR A 1 504 ? -38.644 -6.613 65.632 1.00 94.81 504 THR A C 1
ATOM 3607 O O . THR A 1 504 ? -38.450 -5.403 65.531 1.00 94.81 504 THR A O 1
ATOM 3610 N N . VAL A 1 505 ? -39.732 -7.217 65.155 1.00 96.19 505 VAL A N 1
ATOM 3611 C CA . VAL A 1 505 ? -40.887 -6.512 64.590 1.00 96.19 505 VAL A CA 1
ATOM 3612 C C . VAL A 1 505 ? -41.802 -6.115 65.740 1.00 96.19 505 VAL A C 1
ATOM 3614 O O . VAL A 1 505 ? -42.324 -6.992 66.421 1.00 96.19 505 VAL A O 1
ATOM 3617 N N . THR A 1 506 ? -41.982 -4.817 65.968 1.00 94.81 506 THR A N 1
ATOM 3618 C CA . THR A 1 506 ? -42.784 -4.252 67.069 1.00 94.81 506 THR A CA 1
ATOM 3619 C C . THR A 1 506 ? -44.095 -3.638 66.572 1.00 94.81 506 THR A C 1
ATOM 3621 O O . THR A 1 506 ? -44.285 -3.444 65.369 1.00 94.81 506 THR A O 1
ATOM 3624 N N . GLY A 1 507 ? -45.004 -3.316 67.500 1.00 93.44 507 GLY A N 1
ATOM 3625 C CA . GLY A 1 507 ? -46.294 -2.686 67.193 1.00 93.44 507 GLY A CA 1
ATOM 3626 C C . GLY A 1 507 ? -47.320 -3.651 66.594 1.00 93.44 507 GLY A C 1
ATOM 3627 O O . GLY A 1 507 ? -48.244 -3.227 65.901 1.00 93.44 507 GLY A O 1
ATOM 3628 N N . LEU A 1 508 ? -47.136 -4.951 66.823 1.00 95.19 508 LEU A N 1
ATOM 3629 C CA . LEU A 1 508 ? -48.068 -5.994 66.413 1.00 95.19 508 LEU A CA 1
ATOM 3630 C C . LEU A 1 508 ? -49.225 -6.089 67.410 1.00 95.19 508 LEU A C 1
ATOM 3632 O O . LEU A 1 508 ? -49.080 -5.780 68.588 1.00 95.19 508 LEU A O 1
ATOM 3636 N N . THR A 1 509 ? -50.382 -6.561 66.956 1.00 94.12 509 THR A N 1
ATOM 3637 C CA . THR A 1 509 ? -51.532 -6.772 67.838 1.00 94.12 509 THR A CA 1
ATOM 3638 C C . THR A 1 509 ? -51.431 -8.139 68.507 1.00 94.12 509 THR A C 1
ATOM 3640 O O . THR A 1 509 ? -51.350 -9.168 67.835 1.00 94.12 509 THR A O 1
ATOM 3643 N N . ASN A 1 510 ? -51.464 -8.164 69.839 1.00 91.12 510 ASN A N 1
ATOM 3644 C CA . ASN A 1 510 ? -51.522 -9.410 70.599 1.00 91.12 510 ASN A CA 1
ATOM 3645 C C . ASN A 1 510 ? -52.734 -10.270 70.209 1.00 91.12 510 ASN A C 1
ATOM 3647 O O . ASN A 1 510 ? -53.776 -9.764 69.793 1.00 91.12 510 ASN A O 1
ATOM 3651 N N . ASN A 1 511 ? -52.583 -11.588 70.341 1.00 88.06 511 ASN A N 1
ATOM 3652 C CA . ASN A 1 511 ? -53.558 -12.615 69.962 1.00 88.06 511 ASN A CA 1
ATOM 3653 C C . ASN A 1 511 ? -53.919 -12.643 68.464 1.00 88.06 511 ASN A C 1
ATOM 3655 O O . ASN A 1 511 ? -54.824 -13.370 68.060 1.00 88.06 511 ASN A O 1
ATOM 3659 N N . THR A 1 512 ? -53.192 -11.900 67.625 1.00 92.94 512 THR A N 1
ATOM 3660 C CA . THR A 1 512 ? -53.333 -11.926 66.166 1.00 92.94 512 THR A CA 1
ATOM 3661 C C . THR A 1 512 ? -52.152 -12.666 65.548 1.00 92.94 512 THR A C 1
ATOM 3663 O O . THR A 1 512 ? -51.001 -12.348 65.828 1.00 92.94 512 THR A O 1
ATOM 3666 N N . SER A 1 513 ? -52.410 -13.675 64.716 1.00 94.88 513 SER A N 1
ATOM 3667 C CA . SER A 1 513 ? -51.343 -14.446 64.068 1.00 94.88 513 SER A CA 1
ATOM 3668 C C . SER A 1 513 ? -50.793 -13.724 62.836 1.00 94.88 513 SER A C 1
ATOM 3670 O O . SER A 1 513 ? -51.559 -13.300 61.967 1.00 94.88 513 SER A O 1
ATOM 3672 N N . TYR A 1 514 ? -49.468 -13.665 62.716 1.00 97.19 514 TYR A N 1
ATOM 3673 C CA . TYR A 1 514 ? -48.752 -13.061 61.591 1.00 97.19 514 TYR A CA 1
ATOM 3674 C C . TYR A 1 514 ? -47.788 -14.051 60.939 1.00 97.19 514 TYR A C 1
ATOM 3676 O O . TYR A 1 514 ? -47.241 -14.930 61.603 1.00 97.19 514 TYR A O 1
ATOM 3684 N N . ILE A 1 515 ? -47.546 -13.878 59.644 1.00 97.81 515 ILE A N 1
ATOM 3685 C CA . ILE A 1 515 ? -46.458 -14.521 58.901 1.00 97.81 515 ILE A CA 1
ATOM 3686 C C . ILE A 1 515 ? -45.476 -13.456 58.415 1.00 97.81 515 ILE A C 1
ATOM 3688 O O . ILE A 1 515 ? -45.867 -12.317 58.149 1.00 97.81 515 ILE A O 1
ATOM 3692 N N . PHE A 1 516 ? -44.203 -13.826 58.300 1.00 98.06 516 PHE A N 1
ATOM 3693 C CA . PHE A 1 516 ? -43.110 -12.905 57.994 1.00 98.06 516 PHE A CA 1
ATOM 3694 C C . PHE A 1 516 ? -42.300 -13.409 56.808 1.00 98.06 516 PHE A C 1
ATOM 3696 O O . PHE A 1 516 ? -42.097 -14.611 56.657 1.00 98.06 516 PHE A O 1
ATOM 3703 N N . ARG A 1 517 ? -41.779 -12.495 55.993 1.00 97.50 517 ARG A N 1
ATOM 3704 C CA . ARG A 1 517 ? -40.810 -12.812 54.940 1.00 97.50 517 ARG A CA 1
ATOM 3705 C C . ARG A 1 517 ? -39.722 -11.754 54.881 1.00 97.50 517 ARG A C 1
ATOM 3707 O O . ARG A 1 517 ? -39.954 -10.588 55.201 1.00 97.50 517 ARG A O 1
ATOM 3714 N N . VAL A 1 518 ? -38.535 -12.158 54.452 1.00 97.56 518 VAL A N 1
ATOM 3715 C CA . VAL A 1 518 ? -37.341 -11.308 54.469 1.00 97.56 518 VAL A CA 1
ATOM 3716 C C . VAL A 1 518 ? -36.686 -11.328 53.096 1.00 97.56 518 VAL A C 1
ATOM 3718 O O . VAL A 1 518 ? -36.538 -12.393 52.509 1.00 97.56 518 VAL A O 1
ATOM 3721 N N . ALA A 1 519 ? -36.275 -10.176 52.574 1.00 97.25 519 ALA A N 1
ATOM 3722 C CA . ALA A 1 519 ? -35.441 -10.066 51.377 1.00 97.25 519 ALA A CA 1
ATOM 3723 C C . ALA A 1 519 ? -34.092 -9.443 51.738 1.00 97.25 519 ALA A C 1
ATOM 3725 O O . ALA A 1 519 ? -34.034 -8.492 52.513 1.00 97.25 519 ALA A O 1
ATOM 3726 N N . ALA A 1 520 ? -33.000 -9.946 51.169 1.00 97.06 520 ALA A N 1
ATOM 3727 C CA . ALA A 1 520 ? -31.687 -9.328 51.329 1.00 97.06 520 ALA A CA 1
ATOM 3728 C C . ALA A 1 520 ? -31.483 -8.210 50.297 1.00 97.06 520 ALA A C 1
ATOM 3730 O O . ALA A 1 520 ? -31.994 -8.281 49.180 1.00 97.06 520 ALA A O 1
ATOM 3731 N N . LYS A 1 521 ? -30.715 -7.180 50.648 1.00 95.12 521 LYS A N 1
ATOM 3732 C CA . LYS A 1 521 ? -30.409 -6.025 49.796 1.00 95.12 521 LYS A CA 1
ATOM 3733 C C . LYS A 1 521 ? -28.902 -5.883 49.624 1.00 95.12 521 LYS A C 1
ATOM 3735 O O . LYS A 1 521 ? -28.161 -6.009 50.592 1.00 95.12 521 LYS A O 1
ATOM 3740 N N . ASN A 1 522 ? -28.451 -5.586 48.410 1.00 94.75 522 ASN A N 1
ATOM 3741 C CA . ASN A 1 522 ? -27.072 -5.185 48.114 1.00 94.75 522 ASN A CA 1
ATOM 3742 C C . ASN A 1 522 ? -27.063 -3.911 47.243 1.00 94.75 522 ASN A C 1
ATOM 3744 O O . ASN A 1 522 ? -28.094 -3.250 47.093 1.00 94.75 522 ASN A O 1
ATOM 3748 N N . ALA A 1 523 ? -25.912 -3.554 46.666 1.00 91.94 523 ALA A N 1
ATOM 3749 C CA . ALA A 1 523 ? -25.795 -2.385 45.788 1.00 91.94 523 ALA A CA 1
ATOM 3750 C C . ALA A 1 523 ? -26.648 -2.471 44.503 1.00 91.94 523 ALA A C 1
ATOM 3752 O O . ALA A 1 523 ? -27.055 -1.435 43.987 1.00 91.94 523 ALA A O 1
ATOM 3753 N N . ALA A 1 524 ? -26.952 -3.677 44.007 1.00 92.38 524 ALA A N 1
ATOM 3754 C CA . ALA A 1 524 ? -27.828 -3.886 42.850 1.00 92.38 524 ALA A CA 1
ATOM 3755 C C . ALA A 1 524 ? -29.324 -3.768 43.202 1.00 92.38 524 ALA A C 1
ATOM 3757 O O . ALA A 1 524 ? -30.162 -3.670 42.308 1.00 92.38 524 ALA A O 1
ATOM 3758 N N . GLY A 1 525 ? -29.671 -3.761 44.494 1.00 93.38 525 GLY A N 1
ATOM 3759 C CA . GLY A 1 525 ? -31.032 -3.553 44.980 1.00 93.38 525 GLY A CA 1
ATOM 3760 C C . GLY A 1 525 ? -31.525 -4.653 45.917 1.00 93.38 525 GLY A C 1
ATOM 3761 O O . GLY A 1 525 ? -30.743 -5.385 46.526 1.00 93.38 525 GLY A O 1
ATOM 3762 N N . VAL A 1 526 ? -32.849 -4.726 46.067 1.00 95.19 526 VAL A N 1
ATOM 3763 C CA . VAL A 1 526 ? -33.529 -5.711 46.921 1.00 95.19 526 VAL A CA 1
ATOM 3764 C C . VAL A 1 526 ? -33.728 -7.007 46.135 1.00 95.19 526 VAL A C 1
ATOM 3766 O O . VAL A 1 526 ? -34.221 -6.987 45.010 1.00 95.19 526 VAL A O 1
ATOM 3769 N N . GLY A 1 527 ? -33.309 -8.121 46.729 1.00 96.19 527 GLY A N 1
ATOM 3770 C CA . GLY A 1 527 ? -33.480 -9.469 46.204 1.00 96.19 527 GLY A CA 1
ATOM 3771 C C . GLY A 1 527 ? -34.906 -9.990 46.325 1.00 96.19 527 GLY A C 1
ATOM 3772 O O . GLY A 1 527 ? -35.841 -9.275 46.682 1.00 96.19 527 GLY A O 1
ATOM 3773 N N . SER A 1 528 ? -35.064 -11.277 46.028 1.00 96.38 528 SER A N 1
ATOM 3774 C CA . SER A 1 528 ? -36.340 -11.964 46.249 1.00 96.38 528 SER A CA 1
ATOM 3775 C C . SER A 1 528 ? -36.602 -12.148 47.745 1.00 96.38 528 SER A C 1
ATOM 3777 O O . SER A 1 528 ? -35.665 -12.319 48.528 1.00 96.38 528 SER A O 1
ATOM 3779 N N . TYR A 1 529 ? -37.874 -12.124 48.141 1.00 97.25 529 TYR A N 1
ATOM 3780 C CA . TYR A 1 529 ? -38.266 -12.488 49.501 1.00 97.25 529 TYR A CA 1
ATOM 3781 C C . TYR A 1 529 ? -38.114 -13.992 49.729 1.00 97.25 529 TYR A C 1
ATOM 3783 O O . TYR A 1 529 ? -38.268 -14.789 48.803 1.00 97.25 529 TYR A O 1
ATOM 3791 N N . SER A 1 530 ? -37.823 -14.356 50.973 1.00 97.69 530 SER A N 1
ATOM 3792 C CA . SER A 1 530 ? -37.870 -15.722 51.481 1.00 97.69 530 SER A CA 1
ATOM 3793 C C . SER A 1 530 ? -39.264 -16.332 51.351 1.00 97.69 530 SER A C 1
ATOM 3795 O O . SER A 1 530 ? -40.270 -15.621 51.252 1.00 97.69 530 SER A O 1
ATOM 3797 N N . GLU A 1 531 ? -39.326 -17.656 51.486 1.00 96.50 531 GLU A N 1
ATOM 3798 C CA . GLU A 1 531 ? -40.555 -18.308 51.932 1.00 96.50 531 GLU A CA 1
ATOM 3799 C C . GLU A 1 531 ? -41.044 -17.673 53.242 1.00 96.50 531 GLU A C 1
ATOM 3801 O O . GLU A 1 531 ? -40.253 -17.137 54.034 1.00 96.50 531 GLU A O 1
ATOM 3806 N N . SER A 1 532 ? -42.359 -17.701 53.445 1.00 96.06 532 SER A N 1
ATOM 3807 C CA . SER A 1 532 ? -42.956 -17.140 54.657 1.00 96.06 532 SER A CA 1
ATOM 3808 C C . SER A 1 532 ? -42.612 -18.003 55.869 1.00 96.06 532 SER A C 1
ATOM 3810 O O . SER A 1 532 ? -42.556 -19.230 55.773 1.00 96.06 532 SER A O 1
ATOM 3812 N N . SER A 1 533 ? -42.409 -17.370 57.021 1.00 96.75 533 SER A N 1
ATOM 3813 C CA . SER A 1 533 ? -42.310 -18.070 58.299 1.00 96.75 533 SER A CA 1
ATOM 3814 C C . SER A 1 533 ? -43.599 -18.840 58.601 1.00 96.75 533 SER A C 1
ATOM 3816 O O . SER A 1 533 ? -44.676 -18.511 58.095 1.00 96.75 533 SER A O 1
ATOM 3818 N N . SER A 1 534 ? -43.523 -19.794 59.529 1.00 94.31 534 SER A N 1
ATOM 3819 C CA . SER A 1 534 ? -44.720 -20.273 60.228 1.00 94.31 534 SER A CA 1
ATOM 3820 C C . SER A 1 534 ? -45.456 -19.105 60.898 1.00 94.31 534 SER A C 1
ATOM 3822 O O . SER A 1 534 ? -44.840 -18.088 61.234 1.00 94.31 534 SER A O 1
ATOM 3824 N N . ALA A 1 535 ? -46.767 -19.252 61.104 1.00 95.19 535 ALA A N 1
ATOM 3825 C CA . ALA A 1 535 ? -47.563 -18.244 61.793 1.00 95.19 535 ALA A CA 1
ATOM 3826 C C . ALA A 1 535 ? -47.096 -18.081 63.249 1.00 95.19 535 ALA A C 1
ATOM 3828 O O . ALA A 1 535 ? -46.997 -19.062 63.988 1.00 95.19 535 ALA A O 1
ATOM 3829 N N . VAL A 1 536 ? -46.835 -16.842 63.661 1.00 93.94 536 VAL A N 1
ATOM 3830 C CA . VAL A 1 536 ? -46.445 -16.474 65.027 1.00 93.94 536 VAL A CA 1
ATOM 3831 C C . VAL A 1 536 ? -47.523 -15.565 65.602 1.00 93.94 536 VAL A C 1
ATOM 3833 O O . VAL A 1 536 ? -47.959 -14.624 64.942 1.00 93.94 536 VAL A O 1
ATOM 3836 N N . THR A 1 537 ? -47.962 -15.849 66.825 1.00 92.19 537 THR A N 1
ATOM 3837 C CA . THR A 1 537 ? -49.008 -15.078 67.511 1.00 92.19 537 THR A CA 1
ATOM 3838 C C . THR A 1 537 ? -48.388 -14.390 68.725 1.00 92.19 537 THR A C 1
ATOM 3840 O O . THR A 1 537 ? -48.097 -15.085 69.699 1.00 92.19 537 THR A O 1
ATOM 3843 N N . PRO A 1 538 ? -48.142 -13.066 68.679 1.00 92.44 538 PRO A N 1
ATOM 3844 C CA . PRO A 1 538 ? -47.773 -12.273 69.851 1.00 92.44 538 PRO A CA 1
ATOM 3845 C C . PRO A 1 538 ? -48.808 -12.446 70.961 1.00 92.44 538 PRO A C 1
ATOM 3847 O O . PRO A 1 538 ? -50.003 -12.559 70.680 1.00 92.44 538 PRO A O 1
ATOM 3850 N N . GLN A 1 539 ? -48.362 -12.486 72.210 1.00 89.12 539 GLN A N 1
ATOM 3851 C CA . GLN A 1 539 ? -49.224 -12.677 73.375 1.00 89.12 539 GLN A CA 1
ATOM 3852 C C . GLN A 1 539 ? -48.848 -11.660 74.453 1.00 89.12 539 GLN A C 1
ATOM 3854 O O . GLN A 1 539 ? -47.659 -11.379 74.620 1.00 89.12 539 GLN A O 1
ATOM 3859 N N . PRO A 1 540 ? -49.824 -11.125 75.207 1.00 90.69 540 PRO A N 1
ATOM 3860 C CA . PRO A 1 540 ? -49.531 -10.130 76.228 1.00 90.69 540 PRO A CA 1
ATOM 3861 C C . PRO A 1 540 ? -48.709 -10.753 77.363 1.00 90.69 540 PRO A C 1
ATOM 3863 O O . PRO A 1 540 ? -49.007 -11.857 77.823 1.00 90.69 540 PRO A O 1
ATOM 3866 N N . ALA A 1 541 ? -47.676 -10.064 77.844 1.00 92.75 541 ALA A N 1
ATOM 3867 C CA . ALA A 1 541 ? -46.821 -10.606 78.898 1.00 92.75 541 ALA A CA 1
ATOM 3868 C C . ALA A 1 541 ? -47.493 -10.538 80.277 1.00 92.75 541 ALA A C 1
ATOM 3870 O O . ALA A 1 541 ? -48.075 -9.513 80.638 1.00 92.75 541 ALA A O 1
ATOM 3871 N N . PHE A 1 542 ? -47.356 -11.594 81.080 1.00 94.56 542 PHE A N 1
ATOM 3872 C CA . PHE A 1 542 ? -47.629 -11.523 82.517 1.00 94.56 542 PHE A CA 1
ATOM 3873 C C . PHE A 1 542 ? -46.418 -10.908 83.223 1.00 94.56 542 PHE A C 1
ATOM 3875 O O . PHE A 1 542 ? -45.303 -11.417 83.101 1.00 94.56 542 PHE A O 1
ATOM 3882 N N . VAL A 1 543 ? -46.624 -9.820 83.965 1.00 95.81 543 VAL A N 1
ATOM 3883 C CA . VAL A 1 543 ? -45.549 -9.083 84.640 1.00 95.81 543 VAL A CA 1
ATOM 3884 C C . VAL A 1 543 ? -45.841 -9.003 86.131 1.00 95.81 543 VAL A C 1
ATOM 3886 O O . VAL A 1 543 ? -46.880 -8.497 86.564 1.00 95.81 543 VAL A O 1
ATOM 3889 N N . SER A 1 544 ? -44.893 -9.489 86.928 1.00 95.81 544 SER A N 1
ATOM 3890 C CA . SER A 1 544 ? -44.995 -9.526 88.386 1.00 95.81 544 SER A CA 1
ATOM 3891 C C . SER A 1 544 ? -43.701 -9.078 89.055 1.00 95.81 544 SER A C 1
ATOM 3893 O O . SER A 1 544 ? -42.620 -9.145 88.475 1.00 95.81 544 SER A O 1
ATOM 3895 N N . THR A 1 545 ? -43.802 -8.607 90.293 1.00 96.94 545 THR A N 1
ATOM 3896 C CA . THR A 1 545 ? -42.661 -8.225 91.124 1.00 96.94 545 THR A CA 1
ATOM 3897 C C . THR A 1 545 ? -42.525 -9.202 92.278 1.00 96.94 545 THR A C 1
ATOM 3899 O O . THR A 1 545 ? -43.499 -9.488 92.980 1.00 96.94 545 THR A O 1
ATOM 3902 N N . TRP A 1 546 ? -41.304 -9.689 92.479 1.00 95.19 546 TRP A N 1
ATOM 3903 C CA . TRP A 1 546 ? -40.965 -10.651 93.515 1.00 95.19 546 TRP A CA 1
ATOM 3904 C C . TRP A 1 546 ? -39.844 -10.120 94.399 1.00 95.19 546 TRP A C 1
ATOM 3906 O O . TRP A 1 546 ? -38.818 -9.672 93.898 1.00 95.19 546 TRP A O 1
ATOM 3916 N N . LYS A 1 547 ? -40.020 -10.197 95.717 1.00 94.50 547 LYS A N 1
ATOM 3917 C CA . LYS A 1 547 ? -39.022 -9.865 96.732 1.00 94.50 547 LYS A CA 1
ATOM 3918 C C . LYS A 1 547 ? -38.538 -11.148 97.410 1.00 94.50 547 LYS A C 1
ATOM 3920 O O . LYS A 1 547 ? -39.262 -11.753 98.201 1.00 94.50 547 LYS A O 1
ATOM 3925 N N . THR A 1 548 ? -37.335 -11.595 97.056 1.00 92.38 548 THR A N 1
ATOM 3926 C CA . THR A 1 548 ? -36.854 -12.956 97.349 1.00 92.38 548 THR A CA 1
ATOM 3927 C C . THR A 1 548 ? -36.587 -13.210 98.834 1.00 92.38 548 THR A C 1
ATOM 3929 O O . THR A 1 548 ? -36.686 -14.349 99.289 1.00 92.38 548 THR A O 1
ATOM 3932 N N . ASP A 1 549 ? -36.272 -12.159 99.593 1.00 89.56 549 ASP A N 1
ATOM 3933 C CA . ASP A 1 549 ? -35.945 -12.184 101.022 1.00 89.56 549 ASP A CA 1
ATOM 3934 C C . ASP A 1 549 ? -37.172 -12.075 101.944 1.00 89.56 549 ASP A C 1
ATOM 3936 O O . ASP A 1 549 ? -37.026 -12.141 103.165 1.00 89.56 549 ASP A O 1
ATOM 3940 N N . ASN A 1 550 ? -38.389 -11.966 101.397 1.00 89.75 550 ASN A N 1
ATOM 3941 C CA . ASN A 1 550 ? -39.604 -12.089 102.199 1.00 89.75 550 ASN A CA 1
ATOM 3942 C C . ASN A 1 550 ? -39.769 -13.532 102.707 1.00 89.75 550 ASN A C 1
ATOM 3944 O O . ASN A 1 550 ? -39.823 -14.489 101.931 1.00 89.75 550 ASN A O 1
ATOM 3948 N N . THR A 1 551 ? -39.898 -13.688 104.025 1.00 74.75 551 THR A N 1
ATOM 3949 C CA . THR A 1 551 ? -40.050 -14.992 104.677 1.00 74.75 551 THR A CA 1
ATOM 3950 C C . THR A 1 551 ? -41.404 -15.613 104.342 1.00 74.75 551 THR A C 1
ATOM 3952 O O . THR A 1 551 ? -42.447 -15.037 104.651 1.00 74.75 551 THR A O 1
ATOM 3955 N N . SER A 1 552 ? -41.407 -16.814 103.764 1.00 68.44 552 SER A N 1
ATOM 3956 C CA . SER A 1 552 ? -42.617 -17.619 103.592 1.00 68.44 552 SER A CA 1
ATOM 3957 C C . SER A 1 552 ? -42.394 -19.047 104.093 1.00 68.44 552 SER A C 1
ATOM 3959 O O . SER A 1 552 ? -41.271 -19.556 104.125 1.00 68.44 552 SER A O 1
ATOM 3961 N N . THR A 1 553 ? -43.453 -19.665 104.616 1.00 61.50 553 THR A N 1
ATOM 3962 C CA . THR A 1 553 ? -43.380 -21.002 105.203 1.00 61.50 553 THR A CA 1
ATOM 3963 C C . THR A 1 553 ? -43.340 -22.031 104.069 1.00 61.50 553 THR A C 1
ATOM 3965 O O . THR A 1 553 ? -44.213 -22.053 103.217 1.00 61.50 553 THR A O 1
ATOM 3968 N N . GLY A 1 554 ? -42.299 -22.869 104.006 1.00 59.19 554 GLY A N 1
ATOM 3969 C CA . GLY A 1 554 ? -42.130 -23.875 102.938 1.00 59.19 554 GLY A CA 1
ATOM 3970 C C . GLY A 1 554 ? -41.403 -23.403 101.667 1.00 59.19 554 GLY A C 1
ATOM 3971 O O . GLY A 1 554 ? -41.541 -24.044 100.629 1.00 59.19 554 GLY A O 1
ATOM 3972 N N . SER A 1 555 ? -40.648 -22.304 101.741 1.00 65.56 555 SER A N 1
ATOM 3973 C CA . SER A 1 555 ? -40.084 -21.604 100.581 1.00 65.56 555 SER A CA 1
ATOM 3974 C C . SER A 1 555 ? -38.709 -22.047 100.109 1.00 65.56 555 SER A C 1
ATOM 3976 O O . SER A 1 555 ? -37.866 -22.510 100.879 1.00 65.56 555 SER A O 1
ATOM 3978 N N . SER A 1 556 ? -38.484 -21.766 98.824 1.00 82.88 556 SER A N 1
ATOM 3979 C CA . SER A 1 556 ? -37.165 -21.658 98.206 1.00 82.88 556 SER A CA 1
ATOM 3980 C C . SER A 1 556 ? -36.247 -20.712 99.006 1.00 82.88 556 SER A C 1
ATOM 3982 O O . SER A 1 556 ? -36.723 -19.905 99.817 1.00 82.88 556 SER A O 1
ATOM 3984 N N . ALA A 1 557 ? -34.928 -20.789 98.804 1.00 89.00 557 ALA A N 1
ATOM 3985 C CA . ALA A 1 557 ? -33.956 -19.980 99.550 1.00 89.00 557 ALA A CA 1
ATOM 3986 C C . ALA A 1 557 ? -34.231 -18.459 99.457 1.00 89.00 557 ALA A C 1
ATOM 3988 O O . ALA A 1 557 ? -34.968 -17.989 98.592 1.00 89.00 557 ALA A O 1
ATOM 3989 N N . SER A 1 558 ? -33.632 -17.656 100.343 1.00 88.81 558 SER A N 1
ATOM 3990 C CA . SER A 1 558 ? -33.835 -16.191 100.391 1.00 88.81 558 SER A CA 1
ATOM 3991 C C . SER A 1 558 ? -33.377 -15.447 99.128 1.00 88.81 558 SER A C 1
ATOM 3993 O O . SER A 1 558 ? -33.722 -14.287 98.926 1.00 88.81 558 SER A O 1
ATOM 3995 N N . ASN A 1 559 ? -32.614 -16.106 98.261 1.00 91.56 559 ASN A N 1
ATOM 3996 C CA . ASN A 1 559 ? -32.206 -15.636 96.941 1.00 91.56 559 ASN A CA 1
ATOM 3997 C C . ASN A 1 559 ? -32.869 -16.435 95.805 1.00 91.56 559 ASN A C 1
ATOM 3999 O O . ASN A 1 559 ? -32.363 -16.443 94.690 1.00 91.56 559 ASN A O 1
ATOM 4003 N N . GLN A 1 560 ? -33.959 -17.149 96.077 1.00 92.88 560 GLN A N 1
ATOM 4004 C CA . GLN A 1 560 ? -34.688 -17.933 95.088 1.00 92.88 560 GLN A CA 1
ATOM 4005 C C . GLN A 1 560 ? -36.152 -17.516 95.013 1.00 92.88 560 GLN A C 1
ATOM 4007 O O . GLN A 1 560 ? -36.729 -17.027 95.993 1.00 92.88 560 GLN A O 1
ATOM 4012 N N . ILE A 1 561 ? -36.751 -17.765 93.851 1.00 92.25 561 ILE A N 1
ATOM 4013 C CA . ILE A 1 561 ? -38.203 -17.799 93.673 1.00 92.25 561 ILE A CA 1
ATOM 4014 C C . ILE A 1 561 ? -38.591 -19.055 92.909 1.00 92.25 561 ILE A C 1
ATOM 4016 O O . ILE A 1 561 ? -37.843 -19.524 92.058 1.00 92.25 561 ILE A O 1
ATOM 4020 N N . THR A 1 562 ? -39.766 -19.586 93.205 1.00 91.75 562 THR A N 1
ATOM 4021 C CA . THR A 1 562 ? -40.394 -20.700 92.504 1.00 91.75 562 THR A CA 1
ATOM 4022 C C . THR A 1 562 ? -41.751 -20.249 92.000 1.00 91.75 562 THR A C 1
ATOM 4024 O O . THR A 1 562 ? -42.616 -19.876 92.797 1.00 91.75 562 THR A O 1
ATOM 4027 N N . LEU A 1 563 ? -41.945 -20.293 90.682 1.00 92.69 563 LEU A N 1
ATOM 4028 C CA . LEU A 1 563 ? -43.236 -19.980 90.080 1.00 92.69 563 LEU A CA 1
ATOM 4029 C C . LEU A 1 563 ? -44.293 -21.000 90.550 1.00 92.69 563 LEU A C 1
ATOM 4031 O O . LEU A 1 563 ? -44.045 -22.210 90.483 1.00 92.69 563 LEU A O 1
ATOM 4035 N N . PRO A 1 564 ? -45.467 -20.541 91.017 1.00 91.19 564 PRO A N 1
ATOM 4036 C CA . PRO A 1 564 ? -46.523 -21.396 91.547 1.00 91.19 564 PRO A CA 1
ATOM 4037 C C . PRO A 1 564 ? -47.353 -21.987 90.404 1.00 91.19 564 PRO A C 1
ATOM 4039 O O . PRO A 1 564 ? -48.454 -21.535 90.098 1.00 91.19 564 PRO A O 1
ATOM 4042 N N . LEU A 1 565 ? -46.778 -22.979 89.735 1.00 91.88 565 LEU A N 1
ATOM 4043 C CA . LEU A 1 565 ? -47.394 -23.674 88.612 1.00 91.88 565 LEU A CA 1
ATOM 4044 C C . LEU A 1 565 ? -48.077 -24.955 89.107 1.00 91.88 565 LEU A C 1
ATOM 4046 O O . LEU A 1 565 ? -47.435 -25.790 89.746 1.00 91.88 565 LEU A O 1
ATOM 4050 N N . GLU A 1 566 ? -49.363 -25.109 88.806 1.00 90.06 566 GLU A N 1
ATOM 4051 C CA . GLU A 1 566 ? -50.112 -26.344 89.036 1.00 90.06 566 GLU A CA 1
ATOM 4052 C C . GLU A 1 566 ? -49.538 -27.504 88.210 1.00 90.06 566 GLU A C 1
ATOM 4054 O O . GLU A 1 566 ? -49.140 -27.359 87.052 1.00 90.06 566 GLU A O 1
ATOM 4059 N N . SER A 1 567 ? -49.562 -28.710 88.773 1.00 87.19 567 SER A N 1
ATOM 4060 C CA . SER A 1 567 ? -49.104 -29.909 88.051 1.00 87.19 567 SER A CA 1
ATOM 4061 C C . SER A 1 567 ? -49.936 -30.230 86.797 1.00 87.19 567 SER A C 1
ATOM 4063 O O . SER A 1 567 ? -49.422 -30.844 85.864 1.00 87.19 567 SER A O 1
ATOM 4065 N N . THR A 1 568 ? -51.201 -29.798 86.760 1.00 86.94 568 THR A N 1
ATOM 4066 C CA . THR A 1 568 ? -52.150 -30.010 85.652 1.00 86.94 568 THR A CA 1
ATOM 4067 C C . THR A 1 568 ? -52.271 -28.817 84.703 1.00 86.94 568 THR A C 1
ATOM 4069 O O . THR A 1 568 ? -53.139 -28.824 83.829 1.00 86.94 568 THR A O 1
ATOM 4072 N N . GLY A 1 569 ? -51.467 -27.768 84.890 1.00 90.19 569 GLY A N 1
ATOM 4073 C CA . GLY A 1 569 ? -51.525 -26.580 84.047 1.00 90.19 569 GLY A CA 1
ATOM 4074 C C . GLY A 1 569 ? -50.957 -26.795 82.642 1.00 90.19 569 GLY A C 1
ATOM 4075 O O . GLY A 1 569 ? -50.306 -27.797 82.346 1.00 90.19 569 GLY A O 1
ATOM 4076 N N . THR A 1 570 ? -51.211 -25.829 81.760 1.00 92.12 570 THR A N 1
ATOM 4077 C CA . THR A 1 570 ? -50.680 -25.811 80.388 1.00 92.12 570 THR A CA 1
ATOM 4078 C C . THR A 1 570 ? -49.672 -24.681 80.261 1.00 92.12 570 THR A C 1
ATOM 4080 O O . THR A 1 570 ? -50.010 -23.515 80.480 1.00 92.12 570 THR A O 1
ATOM 4083 N N . TYR A 1 571 ? -48.438 -25.036 79.897 1.00 92.50 571 TYR A N 1
ATOM 4084 C CA . TYR A 1 571 ? -47.314 -24.109 79.873 1.00 92.50 571 TYR A CA 1
ATOM 4085 C C . TYR A 1 571 ? -46.542 -24.223 78.571 1.00 92.50 571 TYR A C 1
ATOM 4087 O O . TYR A 1 571 ? -46.163 -25.310 78.145 1.00 92.50 571 TYR A O 1
ATOM 4095 N N . ASN A 1 572 ? -46.295 -23.079 77.957 1.00 90.56 572 ASN A N 1
ATOM 4096 C CA . ASN A 1 572 ? -45.313 -22.923 76.902 1.00 90.56 572 ASN A CA 1
ATOM 4097 C C . ASN A 1 572 ? -44.933 -21.447 76.880 1.00 90.56 572 ASN A C 1
ATOM 4099 O O . ASN A 1 572 ? -45.551 -20.645 76.176 1.00 90.56 572 ASN A O 1
ATOM 4103 N N . PHE A 1 573 ? -44.006 -21.080 77.757 1.00 91.12 573 PHE A N 1
ATOM 4104 C CA . PHE A 1 573 ? -43.636 -19.690 77.965 1.00 91.12 573 PHE A CA 1
ATOM 4105 C C . PHE A 1 573 ? -42.142 -19.539 78.224 1.00 91.12 573 PHE A C 1
ATOM 4107 O O . PHE A 1 573 ? -41.474 -20.453 78.713 1.00 91.12 573 PHE A O 1
ATOM 4114 N N . THR A 1 574 ? -41.626 -18.353 77.928 1.00 91.44 574 THR A N 1
ATOM 4115 C CA . THR A 1 574 ? -40.303 -17.914 78.364 1.00 91.44 574 THR A CA 1
ATOM 4116 C C . THR A 1 574 ? -40.474 -16.942 79.522 1.00 91.44 574 THR A C 1
ATOM 4118 O O . THR A 1 574 ? -41.258 -15.996 79.438 1.00 91.44 574 THR A O 1
ATOM 4121 N N . VAL A 1 575 ? -39.751 -17.185 80.610 1.00 93.94 575 VAL A N 1
ATOM 4122 C CA . VAL A 1 575 ? -39.658 -16.287 81.759 1.00 93.94 575 VAL A CA 1
ATOM 4123 C C . VAL A 1 575 ? -38.329 -15.549 81.713 1.00 93.94 575 VAL A C 1
ATOM 4125 O O . VAL A 1 575 ? -37.279 -16.180 81.651 1.00 93.94 575 VAL A O 1
ATOM 4128 N N . ASP A 1 576 ? -38.387 -14.223 81.730 1.00 94.25 576 ASP A N 1
ATOM 4129 C CA . ASP A 1 576 ? -37.271 -13.343 82.068 1.00 94.25 576 ASP A CA 1
ATOM 4130 C C . ASP A 1 576 ? -37.335 -13.067 83.572 1.00 94.25 576 ASP A C 1
ATOM 4132 O O . ASP A 1 576 ? -38.343 -12.566 84.083 1.00 94.25 576 ASP A O 1
ATOM 4136 N N . TRP A 1 577 ? -36.273 -13.435 84.284 1.00 95.50 577 TRP A N 1
ATOM 4137 C CA . TRP A 1 577 ? -36.211 -13.346 85.740 1.00 95.50 577 TRP A CA 1
ATOM 4138 C C . TRP A 1 577 ? -35.879 -11.946 86.259 1.00 95.50 577 TRP A C 1
ATOM 4140 O O . TRP A 1 577 ? -35.905 -11.740 87.475 1.00 95.50 577 TRP A O 1
ATOM 4150 N N . GLY A 1 578 ? -35.571 -10.995 85.371 1.00 93.94 578 GLY A N 1
ATOM 4151 C CA . GLY A 1 578 ? -35.246 -9.613 85.722 1.00 93.94 578 GLY A CA 1
ATOM 4152 C C . GLY A 1 578 ? -33.795 -9.393 86.157 1.00 93.94 578 GLY A C 1
ATOM 4153 O O . GLY A 1 578 ? -33.456 -8.302 86.611 1.00 93.94 578 GLY A O 1
ATOM 4154 N N . ASP A 1 579 ? -32.935 -10.404 86.028 1.00 93.56 579 ASP A N 1
ATOM 4155 C CA . ASP A 1 579 ? -31.491 -10.340 86.298 1.00 93.56 579 ASP A CA 1
ATOM 4156 C C . ASP A 1 579 ? -30.632 -10.548 85.033 1.00 93.56 579 ASP A C 1
ATOM 4158 O O . ASP A 1 579 ? -29.417 -10.729 85.117 1.00 93.56 579 ASP A O 1
ATOM 4162 N N . GLY A 1 580 ? -31.265 -10.503 83.855 1.00 90.06 580 GLY A N 1
ATOM 4163 C CA . GLY A 1 580 ? -30.635 -10.762 82.560 1.00 90.06 580 GLY A CA 1
ATOM 4164 C C . GLY A 1 580 ? -30.607 -12.240 82.165 1.00 90.06 580 GLY A C 1
ATOM 4165 O O . GLY A 1 580 ? -30.106 -12.565 81.087 1.00 90.06 580 GLY A O 1
ATOM 4166 N N . THR A 1 581 ? -31.145 -13.136 82.997 1.00 93.50 581 THR A N 1
ATOM 4167 C CA . THR A 1 581 ? -31.320 -14.552 82.662 1.00 93.50 581 THR A CA 1
ATOM 4168 C C . THR A 1 581 ? -32.772 -14.869 82.314 1.00 93.50 581 THR A C 1
ATOM 4170 O O . THR A 1 581 ? -33.712 -14.238 82.798 1.00 93.50 581 THR A O 1
ATOM 4173 N N . SER A 1 582 ? -32.961 -15.868 81.453 1.00 92.94 582 SER A N 1
ATOM 4174 C CA . SER A 1 582 ? -34.286 -16.349 81.076 1.00 92.94 582 SER A CA 1
ATOM 4175 C C . SER A 1 582 ? -34.313 -17.864 80.934 1.00 92.94 582 SER A C 1
ATOM 4177 O O . SER A 1 582 ? -33.297 -18.498 80.637 1.00 92.94 582 SER A O 1
ATOM 4179 N N . ASN A 1 583 ? -35.492 -18.448 81.125 1.00 93.94 583 ASN A N 1
ATOM 4180 C CA . ASN A 1 583 ? -35.727 -19.874 80.942 1.00 93.94 583 ASN A CA 1
ATOM 4181 C C . ASN A 1 583 ? -37.001 -20.111 80.136 1.00 93.94 583 ASN A C 1
ATOM 4183 O O . ASN A 1 583 ? -37.948 -19.335 80.201 1.00 93.94 583 ASN A O 1
ATOM 4187 N N . THR A 1 584 ? -37.035 -21.215 79.392 1.00 92.75 584 THR A N 1
ATOM 4188 C CA . THR A 1 584 ? -38.265 -21.707 78.761 1.00 92.75 584 THR A CA 1
ATOM 4189 C C . THR A 1 584 ? -38.868 -22.786 79.643 1.00 92.75 584 THR A C 1
ATOM 4191 O O . THR A 1 584 ? -38.159 -23.700 80.056 1.00 92.75 584 THR A O 1
ATOM 4194 N N . ILE A 1 585 ? -40.163 -22.670 79.923 1.00 92.19 585 ILE A N 1
ATOM 4195 C CA . ILE A 1 585 ? -40.915 -23.589 80.771 1.00 92.19 585 ILE A CA 1
ATOM 4196 C C . ILE A 1 585 ? -42.056 -24.177 79.946 1.00 92.19 585 ILE A C 1
ATOM 4198 O O . ILE A 1 585 ? -42.877 -23.458 79.373 1.00 92.19 585 ILE A O 1
ATOM 4202 N N . THR A 1 586 ? -42.098 -25.507 79.900 1.00 92.44 586 THR A N 1
ATOM 4203 C CA . THR A 1 586 ? -43.094 -26.273 79.124 1.00 92.44 586 THR A CA 1
ATOM 4204 C C . THR A 1 586 ? -43.930 -27.225 79.983 1.00 92.44 586 THR A C 1
ATOM 4206 O O . THR A 1 586 ? -44.835 -27.890 79.487 1.00 92.44 586 THR A O 1
ATOM 4209 N N . SER A 1 587 ? -43.648 -27.300 81.287 1.00 91.94 587 SER A N 1
ATOM 4210 C CA . SER A 1 587 ? -44.358 -28.164 82.232 1.00 91.94 587 SER A CA 1
ATOM 4211 C C . SER A 1 587 ? -44.420 -27.535 83.623 1.00 91.94 587 SER A C 1
ATOM 4213 O O . SER A 1 587 ? -43.465 -26.903 84.074 1.00 91.94 587 SER A O 1
ATOM 4215 N N . GLY A 1 588 ? -45.516 -27.783 84.347 1.00 87.38 588 GLY A N 1
ATOM 4216 C CA . GLY A 1 588 ? -45.681 -27.357 85.737 1.00 87.38 588 GLY A CA 1
ATOM 4217 C C . GLY A 1 588 ? -44.718 -28.061 86.687 1.00 87.38 588 GLY A C 1
ATOM 4218 O O . GLY A 1 588 ? -44.545 -27.610 87.813 1.00 87.38 588 GLY A O 1
ATOM 4219 N N . THR A 1 589 ? -44.056 -29.137 86.234 1.00 89.31 589 THR A N 1
ATOM 4220 C CA . THR A 1 589 ? -43.006 -29.845 86.973 1.00 89.31 589 THR A CA 1
ATOM 4221 C C . THR A 1 589 ? -41.579 -29.504 86.517 1.00 89.31 589 THR A C 1
ATOM 4223 O O . THR A 1 589 ? -40.632 -30.122 87.004 1.00 89.31 589 THR A O 1
ATOM 4226 N N . ASP A 1 590 ? -41.386 -28.525 85.627 1.00 89.44 590 ASP A N 1
ATOM 4227 C CA . ASP A 1 590 ? -40.058 -28.137 85.128 1.00 89.44 590 ASP A CA 1
ATOM 4228 C C . ASP A 1 590 ? -39.142 -27.683 86.280 1.00 89.44 590 ASP A C 1
ATOM 4230 O O . ASP A 1 590 ? -39.574 -26.952 87.178 1.00 89.44 590 ASP A O 1
ATOM 4234 N N . ALA A 1 591 ? -37.886 -28.136 86.289 1.00 89.00 591 ALA A N 1
ATOM 4235 C CA . ALA A 1 591 ? -36.908 -27.742 87.303 1.00 89.00 591 ALA A CA 1
ATOM 4236 C C . ALA A 1 591 ? -36.555 -26.250 87.195 1.00 89.00 591 ALA A C 1
ATOM 4238 O O . ALA A 1 591 ? -36.287 -25.607 88.207 1.00 89.00 591 ALA A O 1
ATOM 4239 N N . ASN A 1 592 ? -36.640 -25.683 85.987 1.00 91.94 592 ASN A N 1
ATOM 4240 C CA . ASN A 1 592 ? -36.342 -24.278 85.723 1.00 91.94 592 ASN A CA 1
ATOM 4241 C C . ASN A 1 592 ? -37.437 -23.322 86.206 1.00 91.94 592 ASN A C 1
ATOM 4243 O O . ASN A 1 592 ? -37.290 -22.120 86.039 1.00 91.94 592 ASN A O 1
ATOM 4247 N N . ARG A 1 593 ? -38.533 -23.806 86.810 1.00 91.31 593 ARG A N 1
ATOM 4248 C CA . ARG A 1 593 ? -39.531 -22.923 87.439 1.00 91.31 593 ARG A CA 1
ATOM 4249 C C . ARG A 1 593 ? -39.035 -22.309 88.753 1.00 91.31 593 ARG A C 1
ATOM 4251 O O . ARG A 1 593 ? -39.668 -21.382 89.257 1.00 91.31 593 ARG A O 1
ATOM 4258 N N . THR A 1 594 ? -37.941 -22.839 89.306 1.00 92.44 594 THR A N 1
ATOM 4259 C CA . THR A 1 594 ? -37.212 -22.257 90.432 1.00 92.44 594 THR A CA 1
ATOM 4260 C C . THR A 1 594 ? -35.947 -21.585 89.918 1.00 92.44 594 THR A C 1
ATOM 4262 O O . THR A 1 594 ? -35.081 -22.253 89.356 1.00 92.44 594 THR A O 1
ATOM 4265 N N . HIS A 1 595 ? -35.807 -20.285 90.160 1.00 95.00 595 HIS A N 1
ATOM 4266 C CA . HIS A 1 595 ? -34.614 -19.524 89.794 1.00 95.00 595 HIS A CA 1
ATOM 4267 C C . HIS A 1 595 ? -33.797 -19.140 91.018 1.00 95.00 595 HIS A C 1
ATOM 4269 O O . HIS A 1 595 ? -34.357 -18.866 92.080 1.00 95.00 595 HIS A O 1
ATOM 4275 N N . THR A 1 596 ? -32.472 -19.120 90.865 1.00 94.88 596 THR A N 1
ATOM 4276 C CA . THR A 1 596 ? -31.533 -18.708 91.916 1.00 94.88 596 THR A CA 1
ATOM 4277 C C . THR A 1 596 ? -30.817 -17.438 91.497 1.00 94.88 596 THR A C 1
ATOM 4279 O O . THR A 1 596 ? -29.964 -17.460 90.615 1.00 94.88 596 THR A O 1
ATOM 4282 N N . TYR A 1 597 ? -31.120 -16.349 92.189 1.00 93.94 597 TYR A N 1
ATOM 4283 C CA . TYR A 1 597 ? -30.476 -15.061 92.003 1.00 93.94 597 TYR A CA 1
ATOM 4284 C C . TYR A 1 597 ? -29.115 -15.028 92.700 1.00 93.94 597 TYR A C 1
ATOM 4286 O O . TYR A 1 597 ? -28.925 -15.588 93.787 1.00 93.94 597 TYR A O 1
ATOM 4294 N N . ALA A 1 598 ? -28.160 -14.313 92.105 1.00 94.69 598 ALA A N 1
ATOM 4295 C CA . ALA A 1 598 ? -26.838 -14.111 92.699 1.00 94.69 598 ALA A CA 1
ATOM 4296 C C . ALA A 1 598 ? -26.895 -13.328 94.025 1.00 94.69 598 ALA A C 1
ATOM 4298 O O . ALA A 1 598 ? -26.023 -13.468 94.880 1.00 94.69 598 ALA A O 1
ATOM 4299 N N . THR A 1 599 ? -27.910 -12.485 94.212 1.00 93.75 599 THR A N 1
ATOM 4300 C CA . THR A 1 599 ? -28.132 -11.699 95.430 1.00 93.75 599 THR A CA 1
ATOM 4301 C C . THR A 1 599 ? -29.623 -11.696 95.744 1.00 93.75 599 THR A C 1
ATOM 4303 O O . THR A 1 599 ? -30.443 -11.713 94.837 1.00 93.75 599 THR A O 1
ATOM 4306 N N . ALA A 1 600 ? -29.992 -11.719 97.024 1.00 92.50 600 ALA A N 1
ATOM 4307 C CA . ALA A 1 600 ? -31.390 -11.556 97.405 1.00 92.50 600 ALA A CA 1
ATOM 4308 C C . ALA A 1 600 ? -31.851 -10.118 97.116 1.00 92.50 600 ALA A C 1
ATOM 4310 O O . ALA A 1 600 ? -31.096 -9.170 97.339 1.00 92.50 600 ALA A O 1
ATOM 4311 N N . GLY A 1 601 ? -33.075 -9.938 96.628 1.00 93.88 601 GLY A N 1
ATOM 4312 C CA . GLY A 1 601 ? -33.528 -8.624 96.190 1.00 93.88 601 GLY A CA 1
ATOM 4313 C C . GLY A 1 601 ? -34.954 -8.598 95.662 1.00 93.88 601 GLY A C 1
ATOM 4314 O O . GLY A 1 601 ? -35.727 -9.536 95.845 1.00 93.88 601 GLY A O 1
ATOM 4315 N N . THR A 1 602 ? -35.307 -7.480 95.029 1.00 95.94 602 THR A N 1
ATOM 4316 C CA . THR A 1 602 ? -36.589 -7.302 94.339 1.00 95.94 602 THR A CA 1
ATOM 4317 C C . THR A 1 602 ? -36.366 -7.364 92.835 1.00 95.94 602 THR A C 1
ATOM 4319 O O . THR A 1 602 ? -35.554 -6.604 92.312 1.00 95.94 602 THR A O 1
ATOM 4322 N N . TYR A 1 603 ? -37.099 -8.240 92.157 1.00 96.62 603 TYR A N 1
ATOM 4323 C CA . TYR A 1 603 ? -36.962 -8.506 90.730 1.00 96.62 603 TYR A CA 1
ATOM 4324 C C . TYR A 1 603 ? -38.312 -8.409 90.028 1.00 96.62 603 TYR A C 1
ATOM 4326 O O . TYR A 1 603 ? -39.343 -8.815 90.572 1.00 96.62 603 TYR A O 1
ATOM 4334 N N . THR A 1 604 ? -38.297 -7.876 88.809 1.00 97.44 604 THR A N 1
ATOM 4335 C CA . THR A 1 604 ? -39.449 -7.912 87.908 1.00 97.44 604 THR A CA 1
ATOM 4336 C C . THR A 1 604 ? -39.341 -9.156 87.048 1.00 97.44 604 THR A C 1
ATOM 4338 O O . THR A 1 604 ? -38.399 -9.293 86.277 1.00 97.44 604 THR A O 1
ATOM 4341 N N . VAL A 1 605 ? -40.318 -10.042 87.177 1.00 96.50 605 VAL A N 1
ATOM 4342 C CA . VAL A 1 605 ? -40.406 -11.284 86.420 1.00 96.50 605 VAL A CA 1
ATOM 4343 C C . VAL A 1 605 ? -41.422 -11.084 85.306 1.00 96.50 605 VAL A C 1
ATOM 4345 O O . VAL A 1 605 ? -42.581 -10.749 85.571 1.00 96.50 605 VAL A O 1
ATOM 4348 N N . THR A 1 606 ? -40.980 -11.289 84.068 1.00 95.44 606 THR A N 1
ATOM 4349 C CA . THR A 1 606 ? -41.801 -11.118 82.865 1.00 95.44 606 THR A CA 1
ATOM 4350 C C . THR A 1 606 ? -41.961 -12.458 82.172 1.00 95.44 606 THR A C 1
ATOM 4352 O O . THR A 1 606 ? -40.981 -13.086 81.781 1.00 95.44 606 THR A O 1
ATOM 4355 N N . ILE A 1 607 ? -43.201 -12.900 82.003 1.00 93.94 607 ILE A N 1
ATOM 4356 C CA . ILE A 1 607 ? -43.540 -14.168 81.369 1.00 93.94 607 ILE A CA 1
ATOM 4357 C C . ILE A 1 607 ? -44.224 -13.894 80.033 1.00 93.94 607 ILE A C 1
ATOM 4359 O O . ILE A 1 607 ? -45.284 -13.275 79.988 1.00 93.94 607 ILE A O 1
ATOM 4363 N N . ASN A 1 608 ? -43.620 -14.384 78.950 1.00 90.44 608 ASN A N 1
ATOM 4364 C CA . ASN A 1 608 ? -44.155 -14.305 77.593 1.00 90.44 608 ASN A CA 1
ATOM 4365 C C . ASN A 1 608 ? -44.556 -15.703 77.122 1.00 90.44 608 ASN A C 1
ATOM 4367 O O . ASN A 1 608 ? -43.711 -16.596 77.049 1.00 90.44 608 ASN A O 1
ATOM 4371 N N . GLY A 1 609 ? -45.829 -15.885 76.780 1.00 88.69 609 GLY A N 1
ATOM 4372 C CA . GLY A 1 609 ? -46.370 -17.152 76.296 1.00 88.69 609 GLY A CA 1
ATOM 4373 C C . GLY A 1 609 ? -47.498 -17.690 77.172 1.00 88.69 609 GLY A C 1
ATOM 4374 O O . GLY A 1 609 ? -48.053 -16.997 78.022 1.00 88.69 609 GLY A O 1
ATOM 4375 N N . THR A 1 610 ? -47.840 -18.958 76.964 1.00 89.12 610 THR A N 1
ATOM 4376 C CA . THR A 1 610 ? -49.011 -19.578 77.591 1.00 89.12 610 THR A CA 1
ATOM 4377 C C . THR A 1 610 ? -48.711 -19.980 79.031 1.00 89.12 610 THR A C 1
ATOM 4379 O O . THR A 1 610 ? -47.874 -20.854 79.252 1.00 89.12 610 THR A O 1
ATOM 4382 N N . ILE A 1 611 ? -49.424 -19.388 79.996 1.00 92.75 611 ILE A N 1
ATOM 4383 C CA . ILE A 1 611 ? -49.319 -19.711 81.426 1.00 92.75 611 ILE A CA 1
ATOM 4384 C C . ILE A 1 611 ? -50.707 -19.922 82.049 1.00 92.75 611 ILE A C 1
ATOM 4386 O O . ILE A 1 611 ? -51.323 -19.007 82.588 1.00 92.75 611 ILE A O 1
ATOM 4390 N N . THR A 1 612 ? -51.211 -21.158 81.955 1.00 92.31 612 THR A N 1
ATOM 4391 C CA . THR A 1 612 ? -52.513 -21.567 82.513 1.00 92.31 612 THR A CA 1
ATOM 4392 C C . THR A 1 612 ? -52.327 -22.503 83.701 1.00 92.31 612 THR A C 1
ATOM 4394 O O . THR A 1 612 ? -51.700 -23.550 83.556 1.00 92.31 612 THR A O 1
ATOM 4397 N N . GLY A 1 613 ? -52.896 -22.152 84.855 1.00 91.00 613 GLY A N 1
ATOM 4398 C CA . GLY A 1 613 ? -52.779 -22.922 86.100 1.00 91.00 613 GLY A CA 1
ATOM 4399 C C . GLY A 1 613 ? -51.751 -22.325 87.059 1.00 91.00 613 GLY A C 1
ATOM 4400 O O . GLY A 1 613 ? -50.758 -22.964 87.399 1.00 91.00 613 GLY A O 1
ATOM 4401 N N . PHE A 1 614 ? -51.941 -21.066 87.453 1.00 91.94 614 PHE A N 1
ATOM 4402 C CA . PHE A 1 614 ? -51.078 -20.374 88.412 1.00 91.94 614 PHE A CA 1
ATOM 4403 C C . PHE A 1 614 ? -51.720 -20.376 89.805 1.00 91.94 614 PHE A C 1
ATOM 4405 O O . PHE A 1 614 ? -52.723 -19.695 90.028 1.00 91.94 614 PHE A O 1
ATOM 4412 N N . ARG A 1 615 ? -51.175 -21.165 90.737 1.00 90.75 615 ARG A N 1
ATOM 4413 C CA . ARG A 1 615 ? -51.745 -21.379 92.075 1.00 90.75 615 ARG A CA 1
ATOM 4414 C C . ARG A 1 615 ? -50.689 -21.766 93.102 1.00 90.75 615 ARG A C 1
ATOM 4416 O O . ARG A 1 615 ? -49.916 -22.701 92.901 1.00 90.75 615 ARG A O 1
ATOM 4423 N N . PHE A 1 616 ? -50.727 -21.128 94.269 1.00 88.69 616 PHE A N 1
ATOM 4424 C CA . PHE A 1 616 ? -49.947 -21.570 95.426 1.00 88.69 616 PHE A CA 1
ATOM 4425 C C . PHE A 1 616 ? -50.608 -22.792 96.097 1.00 88.69 616 PHE A C 1
ATOM 4427 O O . PHE A 1 616 ? -51.480 -22.649 96.948 1.00 88.69 616 PHE A O 1
ATOM 4434 N N . GLU A 1 617 ? -50.207 -24.014 95.720 1.00 74.69 617 GLU A N 1
ATOM 4435 C CA . GLU A 1 617 ? -50.791 -25.256 96.275 1.00 74.69 617 GLU A CA 1
ATOM 4436 C C . GLU A 1 617 ? -50.423 -25.525 97.753 1.00 74.69 617 GLU A C 1
ATOM 4438 O O . GLU A 1 617 ? -51.148 -26.222 98.458 1.00 74.69 617 GLU A O 1
ATOM 4443 N N . ASN A 1 618 ? -49.305 -24.962 98.217 1.00 70.81 618 ASN A N 1
ATOM 4444 C CA . ASN A 1 618 ? -48.700 -25.093 99.549 1.00 70.81 618 ASN A CA 1
ATOM 4445 C C . ASN A 1 618 ? -48.250 -23.696 100.030 1.00 70.81 618 ASN A C 1
ATOM 4447 O O . ASN A 1 618 ? -48.281 -22.763 99.223 1.00 70.81 618 ASN A O 1
ATOM 4451 N N . PRO A 1 619 ? -47.791 -23.493 101.289 1.00 70.56 619 PRO A N 1
ATOM 4452 C CA . PRO A 1 619 ? -47.451 -22.150 101.756 1.00 70.56 619 PRO A CA 1
ATOM 4453 C C . PRO A 1 619 ? -46.326 -21.450 100.969 1.00 70.56 619 PRO A C 1
ATOM 4455 O O . PRO A 1 619 ? -46.230 -20.240 101.116 1.00 70.56 619 PRO A O 1
ATOM 4458 N N . GLY A 1 620 ? -45.611 -22.158 100.076 1.00 74.19 620 GLY A N 1
ATOM 4459 C CA . GLY A 1 620 ? -45.027 -21.669 98.812 1.00 74.19 620 GLY A CA 1
ATOM 4460 C C . GLY A 1 620 ? -44.236 -20.359 98.861 1.00 74.19 620 GLY A C 1
ATOM 4461 O O . GLY A 1 620 ? -43.915 -19.835 99.915 1.00 74.19 620 GLY A O 1
ATOM 4462 N N . ASP A 1 621 ? -43.935 -19.763 97.709 1.00 89.56 621 ASP A N 1
ATOM 4463 C CA . ASP A 1 621 ? -43.294 -18.436 97.646 1.00 89.56 621 ASP A CA 1
ATOM 4464 C C . ASP A 1 621 ? -44.316 -17.280 97.673 1.00 89.56 621 ASP A C 1
ATOM 4466 O O . ASP A 1 621 ? -44.059 -16.177 97.197 1.00 89.56 621 ASP A O 1
ATOM 4470 N N . ARG A 1 622 ? -45.491 -17.504 98.274 1.00 90.12 622 ARG A N 1
ATOM 4471 C CA . ARG A 1 622 ? -46.632 -16.570 98.236 1.00 90.12 622 ARG A CA 1
ATOM 4472 C C . ARG A 1 622 ? -46.398 -15.233 98.936 1.00 90.12 622 ARG A C 1
ATOM 4474 O O . ARG A 1 622 ? -47.052 -14.260 98.593 1.00 90.12 622 ARG A O 1
ATOM 4481 N N . GLN A 1 623 ? -45.466 -15.153 99.892 1.00 91.19 623 GLN A N 1
ATOM 4482 C CA . GLN A 1 623 ? -45.072 -13.861 100.485 1.00 91.19 623 GLN A CA 1
ATOM 4483 C C . GLN A 1 623 ? -44.021 -13.120 99.656 1.00 91.19 623 GLN A C 1
ATOM 4485 O O . GLN A 1 623 ? -43.774 -11.935 99.905 1.00 91.19 623 GLN A O 1
ATOM 4490 N N . LYS A 1 624 ? -43.376 -13.816 98.710 1.00 92.62 624 LYS A N 1
ATOM 4491 C CA . LYS A 1 624 ? -42.347 -13.247 97.842 1.00 92.62 624 LYS A CA 1
ATOM 4492 C C . LYS A 1 624 ? -42.963 -12.505 96.665 1.00 92.62 624 LYS A C 1
ATOM 4494 O O . LYS A 1 624 ? -42.371 -11.521 96.252 1.00 92.62 624 LYS A O 1
ATOM 4499 N N . ILE A 1 625 ? -44.141 -12.886 96.162 1.00 93.44 625 ILE A N 1
ATOM 4500 C CA . ILE A 1 625 ? -44.856 -12.063 95.175 1.00 93.44 625 ILE A CA 1
ATOM 4501 C C . ILE A 1 625 ? -45.431 -10.816 95.859 1.00 93.44 625 ILE A C 1
ATOM 4503 O O . ILE A 1 625 ? -46.196 -10.910 96.818 1.00 93.44 625 ILE A O 1
ATOM 4507 N N . THR A 1 626 ? -45.024 -9.636 95.397 1.00 94.56 626 THR A N 1
ATOM 4508 C CA . THR A 1 626 ? -45.401 -8.355 96.013 1.00 94.56 626 THR A CA 1
ATOM 4509 C C . THR A 1 626 ? -46.255 -7.488 95.109 1.00 94.56 626 THR A C 1
ATOM 4511 O O . THR A 1 626 ? -47.012 -6.673 95.621 1.00 94.56 626 THR A O 1
ATOM 4514 N N . ASN A 1 627 ? -46.182 -7.655 93.787 1.00 95.00 627 ASN A N 1
ATOM 4515 C CA . ASN A 1 627 ? -47.041 -6.922 92.862 1.00 95.00 627 ASN A CA 1
ATOM 4516 C C . ASN A 1 627 ? -47.344 -7.727 91.596 1.00 95.00 627 ASN A C 1
ATOM 4518 O O . ASN A 1 627 ? -46.475 -8.434 91.088 1.00 95.00 627 ASN A O 1
ATOM 4522 N N . ILE A 1 628 ? -48.542 -7.549 91.045 1.00 94.88 628 ILE A N 1
ATOM 4523 C CA . ILE A 1 628 ? -48.856 -7.881 89.651 1.00 94.88 628 ILE A CA 1
ATOM 4524 C C . ILE A 1 628 ? -49.107 -6.571 88.912 1.00 94.88 628 ILE A C 1
ATOM 4526 O O . ILE A 1 628 ? -50.067 -5.853 89.202 1.00 94.88 628 ILE A O 1
ATOM 4530 N N . SER A 1 629 ? -48.223 -6.251 87.970 1.00 93.31 629 SER A N 1
ATOM 4531 C CA . SER A 1 629 ? -48.276 -5.014 87.187 1.00 93.31 629 SER A CA 1
ATOM 4532 C C . SER A 1 629 ? -48.864 -5.202 85.792 1.00 93.31 629 SER A C 1
ATOM 4534 O O . SER A 1 629 ? -49.239 -4.208 85.173 1.00 93.31 629 SER A O 1
ATOM 4536 N N . LYS A 1 630 ? -48.971 -6.444 85.311 1.00 92.94 630 LYS A N 1
ATOM 4537 C CA . LYS A 1 630 ? -49.693 -6.805 84.087 1.00 92.94 630 LYS A CA 1
ATOM 4538 C C . LYS A 1 630 ? -50.179 -8.246 84.212 1.00 92.94 630 LYS A C 1
ATOM 4540 O O . LYS A 1 630 ? -49.365 -9.115 84.524 1.00 92.94 630 LYS A O 1
ATOM 4545 N N . PHE A 1 631 ? -51.467 -8.509 84.011 1.00 91.75 631 PHE A N 1
ATOM 4546 C CA . PHE A 1 631 ? -51.979 -9.884 84.031 1.00 91.75 631 PHE A CA 1
ATOM 4547 C C . PHE A 1 631 ? -51.603 -10.640 82.752 1.00 91.75 631 PHE A C 1
ATOM 4549 O O . PHE A 1 631 ? -51.180 -11.791 82.819 1.00 91.75 631 PHE A O 1
ATOM 4556 N N . GLY A 1 632 ? -51.679 -9.980 81.601 1.00 91.19 632 GLY A N 1
ATOM 4557 C CA . GLY A 1 632 ? -51.311 -10.511 80.298 1.00 91.19 632 GLY A CA 1
ATOM 4558 C C . GLY A 1 632 ? -51.891 -11.894 80.025 1.00 91.19 632 GLY A C 1
ATOM 4559 O O . GLY A 1 632 ? -53.091 -12.109 80.146 1.00 91.19 632 GLY A O 1
ATOM 4560 N N . SER A 1 633 ? -51.029 -12.840 79.650 1.00 89.44 633 SER A N 1
ATOM 4561 C CA . SER A 1 633 ? -51.425 -14.216 79.309 1.00 89.44 633 SER A CA 1
ATOM 4562 C C . SER A 1 633 ? -51.707 -15.107 80.523 1.00 89.44 633 SER A C 1
ATOM 4564 O O . SER A 1 633 ? -51.876 -16.320 80.362 1.00 89.44 633 SER A O 1
ATOM 4566 N N . LEU A 1 634 ? -51.705 -14.548 81.740 1.00 92.19 634 LEU A N 1
ATOM 4567 C CA . LEU A 1 634 ? -51.998 -15.305 82.947 1.00 92.19 634 LEU A CA 1
ATOM 4568 C C . LEU A 1 634 ? -53.433 -15.809 82.936 1.00 92.19 634 LEU A C 1
ATOM 4570 O O . LEU A 1 634 ? -54.374 -15.022 82.959 1.00 92.19 634 LEU A O 1
ATOM 4574 N N . ARG A 1 635 ? -53.574 -17.132 83.015 1.00 90.31 635 ARG A N 1
ATOM 4575 C CA . ARG A 1 635 ? -54.857 -17.799 83.222 1.00 90.31 635 ARG A CA 1
ATOM 4576 C C . ARG A 1 635 ? -54.813 -18.648 84.479 1.00 90.31 635 ARG A C 1
ATOM 4578 O O . ARG A 1 635 ? -53.856 -19.389 84.738 1.00 90.31 635 ARG A O 1
ATOM 4585 N N . LEU A 1 636 ? -55.867 -18.539 85.274 1.00 90.88 636 LEU A N 1
ATOM 4586 C CA . LEU A 1 636 ? -56.024 -19.340 86.480 1.00 90.88 636 LEU A CA 1
ATOM 4587 C C . LEU A 1 636 ? -56.473 -20.770 86.133 1.00 90.88 636 LEU A C 1
ATOM 4589 O O . LEU A 1 636 ? -56.896 -21.059 85.016 1.00 90.88 636 LEU A O 1
ATOM 4593 N N . GLY A 1 637 ? -56.299 -21.682 87.090 1.00 86.75 637 GLY A N 1
ATOM 4594 C CA . GLY A 1 637 ? -56.806 -23.054 87.006 1.00 86.75 637 GLY A CA 1
ATOM 4595 C C . GLY A 1 637 ? -58.266 -23.157 87.456 1.00 86.75 637 GLY A C 1
ATOM 4596 O O . GLY A 1 637 ? -59.044 -22.226 87.294 1.00 86.75 637 GLY A O 1
ATOM 4597 N N . ASN A 1 638 ? -58.636 -24.287 88.070 1.00 89.50 638 ASN A N 1
ATOM 4598 C CA . ASN A 1 638 ? -59.989 -24.523 88.611 1.00 89.50 638 ASN A CA 1
ATOM 4599 C C . ASN A 1 638 ? -60.008 -24.978 90.084 1.00 89.50 638 ASN A C 1
ATOM 4601 O O . ASN A 1 638 ? -61.034 -25.426 90.602 1.00 89.50 638 ASN A O 1
ATOM 4605 N N . ASN A 1 639 ? -58.878 -24.856 90.781 1.00 89.69 639 ASN A N 1
ATOM 4606 C CA . ASN A 1 639 ? -58.700 -25.389 92.132 1.00 89.69 639 ASN A CA 1
ATOM 4607 C C . ASN A 1 639 ? -58.945 -24.362 93.260 1.00 89.69 639 ASN A C 1
ATOM 4609 O O . ASN A 1 639 ? -58.891 -24.736 94.432 1.00 89.69 639 ASN A O 1
ATOM 4613 N N . GLY A 1 640 ? -59.217 -23.088 92.944 1.00 89.06 640 GLY A N 1
ATOM 4614 C CA . GLY A 1 640 ? -59.385 -22.019 93.943 1.00 89.06 640 GLY A CA 1
ATOM 4615 C C . GLY A 1 640 ? -58.091 -21.683 94.706 1.00 89.06 640 GLY A C 1
ATOM 4616 O O . GLY A 1 640 ? -57.038 -22.255 94.447 1.00 89.06 640 GLY A O 1
ATOM 4617 N N . SER A 1 641 ? -58.138 -20.756 95.665 1.00 90.62 641 SER A N 1
ATOM 4618 C CA . SER A 1 641 ? -56.991 -20.354 96.507 1.00 90.62 641 SER A CA 1
ATOM 4619 C C . SER A 1 641 ? -55.734 -19.908 95.732 1.00 90.62 641 SER A C 1
ATOM 4621 O O . SER A 1 641 ? -54.614 -20.164 96.164 1.00 90.62 641 SER A O 1
ATOM 4623 N N . TYR A 1 642 ? -55.896 -19.241 94.585 1.00 91.88 642 TYR A N 1
ATOM 4624 C CA . TYR A 1 642 ? -54.791 -18.903 93.672 1.00 91.88 642 TYR A CA 1
ATOM 4625 C C . TYR A 1 642 ? -53.677 -18.070 94.311 1.00 91.88 642 TYR A C 1
ATOM 4627 O O . TYR A 1 642 ? -52.515 -18.458 94.227 1.00 91.88 642 TYR A O 1
ATOM 4635 N N . PHE A 1 643 ? -54.042 -16.984 94.993 1.00 91.69 643 PHE A N 1
ATOM 4636 C CA . PHE A 1 643 ? -53.152 -16.080 95.727 1.00 91.69 643 PHE A CA 1
ATOM 4637 C C . PHE A 1 643 ? -53.430 -16.112 97.238 1.00 91.69 643 PHE A C 1
ATOM 4639 O O . PHE A 1 643 ? -53.107 -15.166 97.953 1.00 91.69 643 PHE A O 1
ATOM 4646 N N . ASP A 1 644 ? -54.037 -17.192 97.740 1.00 89.94 644 ASP A N 1
ATOM 4647 C CA . ASP A 1 644 ? -54.453 -17.307 99.139 1.00 89.94 644 ASP A CA 1
ATOM 4648 C C . ASP A 1 644 ? -53.281 -17.072 100.106 1.00 89.94 644 ASP A C 1
ATOM 4650 O O . ASP A 1 644 ? -52.239 -17.736 100.068 1.00 89.94 644 ASP A O 1
ATOM 4654 N N . SER A 1 645 ? -53.482 -16.109 101.002 1.00 90.06 645 SER A N 1
ATOM 4655 C CA . SER A 1 645 ? -52.540 -15.630 102.005 1.00 90.06 645 SER A CA 1
ATOM 4656 C C . SER A 1 645 ? -51.241 -15.066 101.419 1.00 90.06 645 SER A C 1
ATOM 4658 O O . SER A 1 645 ? -50.210 -15.070 102.089 1.00 90.06 645 SER A O 1
ATOM 4660 N N . ALA A 1 646 ? -51.261 -14.553 100.185 1.00 91.06 646 ALA A N 1
ATOM 4661 C CA . ALA A 1 646 ? -50.195 -13.699 99.667 1.00 91.06 646 ALA A CA 1
ATOM 4662 C C . ALA A 1 646 ? -50.307 -12.304 100.313 1.00 91.06 646 ALA A C 1
ATOM 4664 O O . ALA A 1 646 ? -50.851 -11.366 99.729 1.00 91.06 646 ALA A O 1
ATOM 4665 N N . ASN A 1 647 ? -49.860 -12.171 101.568 1.00 90.69 647 ASN A N 1
ATOM 4666 C CA . ASN A 1 647 ? -50.120 -10.983 102.389 1.00 90.69 647 ASN A CA 1
ATOM 4667 C C . ASN A 1 647 ? -49.481 -9.714 101.829 1.00 90.69 647 ASN A C 1
ATOM 4669 O O . ASN A 1 647 ? -50.016 -8.632 102.061 1.00 90.69 647 ASN A O 1
ATOM 4673 N N . ASN A 1 648 ? -48.363 -9.846 101.113 1.00 92.50 648 ASN A N 1
ATOM 4674 C CA . ASN A 1 648 ? -47.596 -8.730 100.559 1.00 92.50 648 ASN A CA 1
ATOM 4675 C C . ASN A 1 648 ? -48.027 -8.322 99.141 1.00 92.50 648 ASN A C 1
ATOM 4677 O O . ASN A 1 648 ? -47.457 -7.376 98.605 1.00 92.50 648 ASN A O 1
ATOM 4681 N N . LEU A 1 649 ? -48.986 -9.026 98.530 1.00 93.31 649 LEU A N 1
ATOM 4682 C CA . LEU A 1 649 ? -49.395 -8.789 97.149 1.00 93.31 649 LEU A CA 1
ATOM 4683 C C . LEU A 1 649 ? -50.230 -7.507 97.015 1.00 93.31 649 LEU A C 1
ATOM 4685 O O . LEU A 1 649 ? -51.269 -7.358 97.660 1.00 93.31 649 LEU A O 1
ATOM 4689 N N . THR A 1 650 ? -49.810 -6.631 96.109 1.00 93.12 650 THR A N 1
ATOM 4690 C CA . THR A 1 650 ? -50.609 -5.550 95.525 1.00 93.12 650 THR A CA 1
ATOM 4691 C C . THR A 1 650 ? -50.885 -5.834 94.043 1.00 93.12 650 THR A C 1
ATOM 4693 O O . THR A 1 650 ? -50.278 -6.723 93.441 1.00 93.12 650 THR A O 1
ATOM 4696 N N . ILE A 1 651 ? -51.842 -5.121 93.441 1.00 91.56 651 ILE A N 1
ATOM 4697 C CA . ILE A 1 651 ? -52.143 -5.239 92.008 1.00 91.56 651 ILE A CA 1
ATOM 4698 C C . ILE A 1 651 ? -52.203 -3.835 91.415 1.00 91.56 651 ILE A C 1
ATOM 4700 O O . ILE A 1 651 ? -53.132 -3.075 91.689 1.00 91.56 651 ILE A O 1
ATOM 4704 N N . THR A 1 652 ? -51.203 -3.497 90.602 1.00 90.44 652 THR A N 1
ATOM 4705 C CA . THR A 1 652 ? -51.151 -2.245 89.829 1.00 90.44 652 THR A CA 1
ATOM 4706 C C . THR A 1 652 ? -51.486 -2.446 88.354 1.00 90.44 652 THR A C 1
ATOM 4708 O O . THR A 1 652 ? -51.439 -1.485 87.587 1.00 90.44 652 THR A O 1
ATOM 4711 N N . ALA A 1 653 ? -51.772 -3.684 87.946 1.00 88.75 653 ALA A N 1
ATOM 4712 C CA . ALA A 1 653 ? -52.228 -4.016 86.606 1.00 88.75 653 ALA A CA 1
ATOM 4713 C C . ALA A 1 653 ? -53.443 -3.171 86.199 1.00 88.75 653 ALA A C 1
ATOM 4715 O O . ALA A 1 653 ? -54.325 -2.884 87.009 1.00 88.75 653 ALA A O 1
ATOM 4716 N N . THR A 1 654 ? -53.462 -2.760 84.933 1.00 84.69 654 THR A N 1
ATOM 4717 C CA . THR A 1 654 ? -54.584 -2.020 84.330 1.00 84.69 654 THR A CA 1
ATOM 4718 C C . THR A 1 654 ? -55.358 -2.868 83.327 1.00 84.69 654 THR A C 1
ATOM 4720 O O . THR A 1 654 ? -56.490 -2.530 82.991 1.00 84.69 654 THR A O 1
ATOM 4723 N N . ASP A 1 655 ? -54.767 -3.975 82.880 1.00 86.44 655 ASP A N 1
ATOM 4724 C CA . ASP A 1 655 ? -55.422 -5.003 82.093 1.00 86.44 655 ASP A CA 1
ATOM 4725 C C . ASP A 1 655 ? -56.267 -5.930 82.975 1.00 86.44 655 ASP A C 1
ATOM 4727 O O . ASP A 1 655 ? -56.124 -5.991 84.200 1.00 86.44 655 ASP A O 1
ATOM 4731 N N . ALA A 1 656 ? -57.205 -6.618 82.337 1.00 86.44 656 ALA A N 1
ATOM 4732 C CA . ALA A 1 656 ? -58.061 -7.586 82.995 1.00 86.44 656 ALA A CA 1
ATOM 4733 C C . ALA A 1 656 ? -57.345 -8.933 83.125 1.00 86.44 656 ALA A C 1
ATOM 4735 O O . ALA A 1 656 ? -56.619 -9.347 82.224 1.00 86.44 656 ALA A O 1
ATOM 4736 N N . LEU A 1 657 ? -57.589 -9.630 84.232 1.00 88.12 657 LEU A N 1
ATOM 4737 C CA . LEU A 1 657 ? -57.231 -11.036 84.343 1.00 88.12 657 LEU A CA 1
ATOM 4738 C C . LEU A 1 657 ? -58.150 -11.855 83.427 1.00 88.12 657 LEU A C 1
ATOM 4740 O O . LEU A 1 657 ? -59.373 -11.740 83.535 1.00 88.12 657 LEU A O 1
ATOM 4744 N N . ASP A 1 658 ? -57.564 -12.674 82.555 1.00 86.44 658 ASP A N 1
ATOM 4745 C CA . ASP A 1 658 ? -58.305 -13.615 81.715 1.00 86.44 658 ASP A CA 1
ATOM 4746 C C . ASP A 1 658 ? -58.808 -14.783 82.576 1.00 86.44 658 ASP A C 1
ATOM 4748 O O . ASP A 1 658 ? -58.037 -15.637 83.032 1.00 86.44 658 ASP A O 1
ATOM 4752 N N . LEU A 1 659 ? -60.119 -14.803 82.820 1.00 86.19 659 LEU A N 1
ATOM 4753 C CA . LEU A 1 659 ? -60.797 -15.858 83.563 1.00 86.19 659 LEU A CA 1
ATOM 4754 C C . LEU A 1 659 ? -61.501 -16.857 82.647 1.00 86.19 659 LEU A C 1
ATOM 4756 O O . LEU A 1 659 ? -62.166 -17.756 83.161 1.00 86.19 659 LEU A O 1
ATOM 4760 N N . THR A 1 660 ? -61.309 -16.786 81.328 1.00 83.75 660 THR A N 1
ATOM 4761 C CA . THR A 1 660 ? -61.943 -17.696 80.372 1.00 83.75 660 THR A CA 1
ATOM 4762 C C . THR A 1 660 ? -61.704 -19.148 80.791 1.00 83.75 660 THR A C 1
ATOM 4764 O O . THR A 1 660 ? -60.563 -19.618 80.859 1.00 83.75 660 THR A O 1
ATOM 4767 N N . GLY A 1 661 ? -62.778 -19.892 81.059 1.00 83.62 661 GLY A N 1
ATOM 4768 C CA . GLY A 1 661 ? -62.712 -21.300 81.476 1.00 83.62 661 GLY A CA 1
ATOM 4769 C C . GLY A 1 661 ? -62.365 -21.544 82.955 1.00 83.62 661 GLY A C 1
ATOM 4770 O O . GLY A 1 661 ? -62.282 -22.705 83.365 1.00 83.62 661 GLY A O 1
ATOM 4771 N N . THR A 1 662 ? -62.207 -20.486 83.757 1.00 87.75 662 THR A N 1
ATOM 4772 C CA . THR A 1 662 ? -62.080 -20.554 85.219 1.00 87.75 662 THR A CA 1
ATOM 4773 C C . THR A 1 662 ? -63.473 -20.649 85.841 1.00 87.75 662 THR A C 1
ATOM 4775 O O . THR A 1 662 ? -64.212 -19.674 85.918 1.00 87.75 662 THR A O 1
ATOM 4778 N N . THR A 1 663 ? -63.849 -21.826 86.329 1.00 89.06 663 THR A N 1
ATOM 4779 C CA . THR A 1 663 ? -65.161 -22.090 86.941 1.00 89.06 663 THR A CA 1
ATOM 4780 C C . THR A 1 663 ? -65.152 -22.004 88.466 1.00 89.06 663 THR A C 1
ATOM 4782 O O . THR A 1 663 ? -66.203 -22.106 89.094 1.00 89.06 663 THR A O 1
ATOM 4785 N N . ASN A 1 664 ? -63.980 -21.858 89.092 1.00 90.12 664 ASN A N 1
ATOM 4786 C CA . ASN A 1 664 ? -63.846 -21.821 90.546 1.00 90.12 664 ASN A CA 1
ATOM 4787 C C . ASN A 1 664 ? -62.878 -20.719 90.996 1.00 90.12 664 ASN A C 1
ATOM 4789 O O . ASN A 1 664 ? -61.671 -20.828 90.799 1.00 90.12 664 ASN A O 1
ATOM 4793 N N . LEU A 1 665 ? -63.409 -19.694 91.663 1.00 89.75 665 LEU A N 1
ATOM 4794 C CA . LEU A 1 665 ? -62.652 -18.587 92.262 1.00 89.75 665 LEU A CA 1
ATOM 4795 C C . LEU A 1 665 ? -62.662 -18.613 93.798 1.00 89.75 665 LEU A C 1
ATOM 4797 O O . LEU A 1 665 ? -62.308 -17.619 94.436 1.00 89.75 665 LEU A O 1
ATOM 4801 N N . SER A 1 666 ? -63.070 -19.728 94.417 1.00 91.19 666 SER A N 1
ATOM 4802 C CA . SER A 1 666 ? -63.154 -19.823 95.875 1.00 91.19 666 SER A CA 1
ATOM 4803 C C . SER A 1 666 ? -61.814 -19.460 96.506 1.00 91.19 666 SER A C 1
ATOM 4805 O O . SER A 1 666 ? -60.784 -20.017 96.130 1.00 91.19 666 SER A O 1
ATOM 4807 N N . SER A 1 667 ? -61.824 -18.532 97.458 1.00 91.06 667 SER A N 1
ATOM 4808 C CA . SER A 1 667 ? -60.638 -18.082 98.189 1.00 91.06 667 SER A CA 1
ATOM 4809 C C . SER A 1 667 ? -59.484 -17.520 97.346 1.00 91.06 667 SER A C 1
ATOM 4811 O O . SER A 1 667 ? -58.362 -17.458 97.840 1.00 91.06 667 SER A O 1
ATOM 4813 N N . ALA A 1 668 ? -59.730 -17.079 96.104 1.00 89.06 668 ALA A N 1
ATOM 4814 C CA . ALA A 1 668 ? -58.683 -16.624 95.180 1.00 89.06 668 ALA A CA 1
ATOM 4815 C C . ALA A 1 668 ? -57.701 -15.601 95.786 1.00 89.06 668 ALA A C 1
ATOM 4817 O O . ALA A 1 668 ? -56.507 -15.698 95.526 1.00 89.06 668 ALA A O 1
ATOM 4818 N N . PHE A 1 669 ? -58.197 -14.682 96.621 1.00 89.88 669 PHE A N 1
ATOM 4819 C CA . PHE A 1 669 ? -57.411 -13.646 97.310 1.00 89.88 669 PHE A CA 1
ATOM 4820 C C . PHE A 1 669 ? -57.658 -13.624 98.828 1.00 89.88 669 PHE A C 1
ATOM 4822 O O . PHE A 1 669 ? -57.463 -12.599 99.487 1.00 89.88 669 PHE A O 1
ATOM 4829 N N . THR A 1 670 ? -58.140 -14.731 99.407 1.00 90.62 670 THR A N 1
ATOM 4830 C CA . THR A 1 670 ? -58.345 -14.814 100.862 1.00 90.62 670 THR A CA 1
ATOM 4831 C C . THR A 1 670 ? -57.029 -14.505 101.572 1.00 90.62 670 THR A C 1
ATOM 4833 O O . THR A 1 670 ? -55.982 -14.982 101.166 1.00 90.62 670 THR A O 1
ATOM 4836 N N . GLY A 1 671 ? -57.042 -13.661 102.605 1.00 89.12 671 GLY A N 1
ATOM 4837 C CA . GLY A 1 671 ? -55.828 -13.338 103.365 1.00 89.12 671 GLY A CA 1
ATOM 4838 C C . GLY A 1 671 ? -54.810 -12.419 102.666 1.00 89.12 671 GLY A C 1
ATOM 4839 O O . GLY A 1 671 ? -53.758 -12.167 103.250 1.00 89.12 671 GLY A O 1
ATOM 4840 N N . CYS A 1 672 ? -55.091 -11.868 101.478 1.00 90.62 672 CYS A N 1
ATOM 4841 C CA . CYS A 1 672 ? -54.244 -10.856 100.824 1.00 90.62 672 CYS A CA 1
ATOM 4842 C C . CYS A 1 672 ? -54.368 -9.478 101.501 1.00 90.62 672 CYS A C 1
ATOM 4844 O O . CYS A 1 672 ? -55.012 -8.567 100.992 1.00 90.62 672 CYS A O 1
ATOM 4846 N N . THR A 1 673 ? -53.761 -9.309 102.675 1.00 91.00 673 THR A N 1
ATOM 4847 C CA . THR A 1 673 ? -53.935 -8.107 103.515 1.00 91.00 673 THR A CA 1
ATOM 4848 C C . THR A 1 673 ? -53.404 -6.800 102.916 1.00 91.00 673 THR A C 1
ATOM 4850 O O . THR A 1 673 ? -53.892 -5.740 103.298 1.00 91.00 673 THR A O 1
ATOM 4853 N N . SER A 1 674 ? -52.424 -6.845 102.005 1.00 91.12 674 SER A N 1
ATOM 4854 C CA . SER A 1 674 ? -51.893 -5.641 101.333 1.00 91.12 674 SER A CA 1
ATOM 4855 C C . SER A 1 674 ? -52.670 -5.250 100.073 1.00 91.12 674 SER A C 1
ATOM 4857 O O . SER A 1 674 ? -52.395 -4.200 99.493 1.00 91.12 674 SER A O 1
ATOM 4859 N N . LEU A 1 675 ? -53.662 -6.047 99.659 1.00 87.25 675 LEU A N 1
ATOM 4860 C CA . LEU A 1 675 ? -54.501 -5.762 98.498 1.00 87.25 675 LEU A CA 1
ATOM 4861 C C . LEU A 1 675 ? -55.557 -4.702 98.851 1.00 87.25 675 LEU A C 1
ATOM 4863 O O . LEU A 1 675 ? -56.719 -5.007 99.107 1.00 87.25 675 LEU A O 1
ATOM 4867 N N . THR A 1 676 ? -55.136 -3.440 98.907 1.00 78.50 676 THR A N 1
ATOM 4868 C CA . THR A 1 676 ? -55.993 -2.291 99.261 1.00 78.50 676 THR A CA 1
ATOM 4869 C C . THR A 1 676 ? -56.669 -1.652 98.048 1.00 78.50 676 THR A C 1
ATOM 4871 O O . THR A 1 676 ? -57.700 -0.995 98.182 1.00 78.50 676 THR A O 1
ATOM 4874 N N . THR A 1 677 ? -56.105 -1.873 96.862 1.00 69.56 677 THR A N 1
ATOM 4875 C CA . THR A 1 677 ? -56.611 -1.428 95.562 1.00 69.56 677 THR A CA 1
ATOM 4876 C C . THR A 1 677 ? -56.386 -2.537 94.539 1.00 69.56 677 THR A C 1
ATOM 4878 O O . THR A 1 677 ? -55.297 -3.106 94.483 1.00 69.56 677 THR A O 1
ATOM 4881 N N . ALA A 1 678 ? -57.390 -2.816 93.715 1.00 64.50 678 ALA A N 1
ATOM 4882 C CA . ALA A 1 678 ? -57.271 -3.629 92.507 1.00 64.50 678 ALA A CA 1
ATOM 4883 C C . ALA A 1 678 ? -57.979 -2.880 91.362 1.00 64.50 678 ALA A C 1
ATOM 4885 O O . ALA A 1 678 ? -58.897 -2.098 91.649 1.00 64.50 678 ALA A O 1
ATOM 4886 N N . PRO A 1 679 ? -57.596 -3.081 90.086 1.00 63.81 679 PRO A N 1
ATOM 4887 C CA . PRO A 1 679 ? -58.413 -2.627 88.962 1.00 63.81 679 PRO A CA 1
ATOM 4888 C C . PRO A 1 679 ? -59.849 -3.136 89.129 1.00 63.81 679 PRO A C 1
ATOM 4890 O O . PRO A 1 679 ? -60.074 -4.180 89.747 1.00 63.81 679 PRO A O 1
ATOM 4893 N N . SER A 1 680 ? -60.827 -2.382 88.615 1.00 66.81 680 SER A N 1
ATOM 4894 C CA . SER A 1 680 ? -62.237 -2.775 88.693 1.00 66.81 680 SER A CA 1
ATOM 4895 C C . SER A 1 680 ? -62.397 -4.205 88.183 1.00 66.81 680 SER A C 1
ATOM 4897 O O . SER A 1 680 ? -62.261 -4.462 86.990 1.00 66.81 680 SER A O 1
ATOM 4899 N N . MET A 1 681 ? -62.717 -5.138 89.081 1.00 71.12 681 MET A N 1
ATOM 4900 C CA . MET A 1 681 ? -62.930 -6.544 88.721 1.00 71.12 681 MET A CA 1
ATOM 4901 C C . MET A 1 681 ? -64.159 -6.722 87.812 1.00 71.12 681 MET A C 1
ATOM 4903 O O . MET A 1 681 ? -64.390 -7.807 87.297 1.00 71.12 681 MET A O 1
ATOM 4907 N N . ALA A 1 682 ? -64.937 -5.654 87.582 1.00 68.75 682 ALA A N 1
ATOM 4908 C CA . ALA A 1 682 ? -66.052 -5.634 86.640 1.00 68.75 682 ALA A CA 1
ATOM 4909 C C . ALA A 1 682 ? -65.625 -5.827 85.175 1.00 68.75 682 ALA A C 1
ATOM 4911 O O . ALA A 1 682 ? -66.478 -6.126 84.347 1.00 68.75 682 ALA A O 1
ATOM 4912 N N . SER A 1 683 ? -64.344 -5.625 84.845 1.00 66.00 683 SER A N 1
ATOM 4913 C CA . SER A 1 683 ? -63.808 -5.857 83.499 1.00 66.00 683 SER A CA 1
ATOM 4914 C C . SER A 1 683 ? -63.055 -7.180 83.361 1.00 66.00 683 SER A C 1
ATOM 4916 O O . SER A 1 683 ? -62.414 -7.381 82.336 1.00 66.00 683 SER A O 1
ATOM 4918 N N . TRP A 1 684 ? -63.060 -8.046 84.381 1.00 77.56 684 TRP A N 1
ATOM 4919 C CA . TRP A 1 684 ? -62.463 -9.378 84.267 1.00 77.56 684 TRP A CA 1
ATOM 4920 C C . TRP A 1 684 ? -63.326 -10.242 83.345 1.00 77.56 684 TRP A C 1
ATOM 4922 O O . TRP A 1 684 ? -64.544 -10.293 83.509 1.00 77.56 684 TRP A O 1
ATOM 4932 N N . ASP A 1 685 ? -62.690 -10.856 82.350 1.00 64.12 685 ASP A N 1
ATOM 4933 C CA . ASP A 1 685 ? -63.359 -11.573 81.262 1.00 64.12 685 ASP A CA 1
ATOM 4934 C C . ASP A 1 685 ? -63.674 -13.007 81.716 1.00 64.12 685 ASP A C 1
ATOM 4936 O O . ASP A 1 685 ? -62.758 -13.824 81.832 1.00 64.12 685 ASP A O 1
ATOM 4940 N N . THR A 1 686 ? -64.934 -13.268 82.093 1.00 57.47 686 THR A N 1
ATOM 4941 C CA . THR A 1 686 ? -65.419 -14.552 82.649 1.00 57.47 686 THR A CA 1
ATOM 4942 C C . THR A 1 686 ? -65.919 -15.525 81.596 1.00 57.47 686 THR A C 1
ATOM 4944 O O . THR A 1 686 ? -66.767 -15.083 80.785 1.00 57.47 686 THR A O 1
#

Secondary structure (DSSP, 8-state):
-TTTTTT-TT-----TT---TT--B-TTTTPPBTTB-B------TT---TT--B-TTTTTTB------TTS--TT--BBTTTT----SSS----S-HHHHHHHHHHHHTS-PPSS-EEE-TTPPEE-SHHHHHHHHHHTTTT--EEE---EE--PPPPPEEEEEEEETTEEEEEEE--S--TTS-EEEEEEEEEETT---EEE---S---SEEEEESPPTT--EEEEEEEEETTEE-PPEEPSS-B----PPPPPEEEEEEEEBTEEEEEEE--S--TTS---EEEEEEEETT----EEE---S---SEEEEESPPTT--EEEEEEEEETTEE-PPPPPPPPB--B------EEEEEEE-SSEEEEEEE--S--TTS---EEEEEEEETTPPPEEE-------SEEEEESPPTT--EEEEEEEEETTEE-PPPPPPPPB----PPPPPEEEEEEEETTEEEEEEEPPS--TTS---EEEEEEEETT----EEE-------SEEEEESPPTT--EEEEEEEEETTEEEEEPPPPPPB---PPEEEEEETTS--TTPPPTTEEE--EEEEEEEEEEEE-SSS-EEEE-STT-GGGEEE-SS--EEEEEEEEEEEEE---SSTTTTTEEEEEE-TTEE--SSS-TTTT-TT-EE---SPPB-TT----TTTTTT-TT------GGG-B-

Sequence (686 aa):
MVAMFQYARAFNKNIGNWDVSKVANMAAMFSGIWVARNPFNQNLANWNTSNVTHMGYMFSDSAFDQNIGSWNVTNVVDMTGMFQAVYNPAPAVKLSRENYDAILLGWSIQNIKTSVPFHAGATKYSLSAAVVAARAALSPGKSWTITDGGGQAVAPGAPTGVSGTSGNTQVSLSWTAPSDTGGALITDYAIQYSSNGGPWINFTDGVSTNTTAVVTGLSNGTEYIFQVAAINSAGTGAYAQTAIGITPATTPDTPTGVSGTAGNGQVSLSWTAPAVNGGSTITDYVIQVKPSSGGAWTTFSDGTSTNTTATVTGLTPQTAYIFQVAAVNAAGQGSYSASSTSVTPYTTPGAPSGVSAASGNTQVLLSWTAPTDNGGALITDYSIQYKSGSGAWITFSEGVSPSTSTVVTGLANGTEYTFQVAAVNAAGTGTYSASSLGVTPATTPNAPTSVTGTAGDEQVSLSWTAPLSNGGSAITGYKVEYQLATGGGWTVFSDNASTSTTLTVTGLTNNTSYIFRVAAKNAAGVGSYSESSSAVTPQPAFVSTWKTDNTSTGSSASNQITLPLESTGTYNFTVDWGDGTSNTITSGTDANRTHTYATAGTYTVTINGTITGFRFENPGDRQKITNISKFGSLRLGNNGSYFDSANNLTITATDALDLTGTTNLSSAFTGCTSLTTAPSMASWDT

pLDDT: mean 92.61, std 6.86, range [54.22, 98.62]

Radius of gyration: 73.68 Å; chains: 1; bounding box: 135×53×195 Å

=== Feature glossary ===
Key to the feature types in this record:

pLDDT. pLDDT is the predicted lDDT-Cα score: AlphaFold's confidence that the local environment of each residue (all inter-atomic distances within 15 Å) is correctly placed. It is a per-residue number between 0 and 100, with higher meaning more reliable.

Radius of gyration, Cα contacts, bounding box. The geometric summary reports three shape descriptors. Rg (radius of gyration) measures how spread out the Cα atoms are about their centre of mass; compact globular proteins have small Rg, elongated or unfolded ones large. Cα contacts (<8 Å, |i−j|>4) count long-range residue pairs in spatial proximity — high for tightly packed folds, near zero for rods or random coil. The bounding-box extents give the protein's footprint along x, y, z in Å.

Backbone torsions (φ/ψ). Backbone dihedral angles. Every residue except chain termini has a φ (preceding-C → N → Cα → C) and a ψ (N → Cα → C → next-N). They are reported in degrees following the IUPAC sign convention. Secondary structure is essentially a statement about which (φ, ψ) basin each residue occupies.

Contact-map, Ramachandran, and PAE plots. Plot images: a contact map (which residues are close in 3D, as an N×N binary image), a Ramachandran scatter (backbone torsion angles, revealing secondary-structure composition at a glance), and — for AlphaFold structures — a PAE heatmap (pairwise prediction confidence).

Predicted aligned error. Predicted Aligned Error (PAE) is an AlphaFold confidence matrix: entry (i, j) is the expected error in the position of residue j, in ångströms, when the prediction is superimposed on the true structure at residue i. Low PAE within a block of residues means that block is internally rigid and well-predicted; high PAE between two blocks means their relative placement is uncertain even if each block individually is confident.

Secondary structure (3-state, P-SEA). Three-state secondary structure (P-SEA) collapses the eight DSSP classes into helix (a), strand (b), and coil (c). P-SEA assigns these from Cα geometry alone — distances and angles — without requiring backbone oxygens, so it works on any Cα trace.

Solvent-accessible surface area. Solvent-accessible surface area (SASA) is the area in Å² traced out by the centre of a 1.4 Å probe sphere (a water molecule) rolled over the protein's van der Waals surface (Shrake–Rupley / Lee–Richards construction). Buried residues have near-zero SASA; fully exposed residues can exceed 200 Å². The total SASA scales roughly with the number of surface residues.

Foldseek 3Di. The Foldseek 3Di string encodes local tertiary geometry as a 20-letter alphabet — one character per residue — derived from the relative positions of nearby Cα atoms. Unlike the amino-acid sequence, 3Di is a direct function of the 3D structure, so two proteins with the same fold have similar 3Di strings even at low sequence identity.

B-factor. For experimental (PDB) structures, the B-factor (temperature factor) quantifies the positional spread of each atom in the crystal — a combination of thermal vibration and static disorder — in units of Å². High B-factors mark flexible loops or poorly resolved regions; low B-factors mark the rigid, well-ordered core.

mmCIF coordinates. The mmCIF block holds the 3D Cartesian coordinates of each backbone atom (N, Cα, C, O) in ångströms. mmCIF is the PDB's canonical archive format — a tagged-loop text representation of the atomic model.

InterPro / GO / CATH / organism. Functional annotations link the protein to curated databases. InterPro entries identify conserved domains and families by matching the sequence against member-database signatures (Pfam, PROSITE, CDD, …). Gene Ontology (GO) terms describe molecular function, biological process, and cellular component in a controlled vocabulary. CATH places the structure in a hierarchical fold classification (Class/Architecture/Topology/Homologous-superfamily). The organism is the source species.

Rendered structure images. Structure images are PyMOL renders from six orthogonal camera directions. Cartoon representation draws helices as coils and strands as arrows; sticks shows the backbone as bonds; surface shows the solvent-excluded envelope. Rainbow coloring maps sequence position to hue (blue→red, N→C); chain coloring assigns a distinct color per polypeptide.

Sequence. This is the polypeptide sequence — one letter per residue, N-terminus first. Length ranges from a few dozen residues for small domains to over a thousand for large multi-domain proteins.

Secondary structure (8-state, DSSP). The SS8 string is DSSP's per-residue secondary-structure call. α-helix (H) means an i→i+4 H-bond ladder; β-strand (E) means the residue participates in a β-sheet; 3₁₀ (G) and π (I) are tighter and wider helices; T/S are turns/bends; '-' is loop.

Nearest PDB structures. Structural nearest neighbors (via Foldseek easy-search vs the PDB). Reported per hit: target PDB id, E-value, and alignment TM-score. A TM-score above ~0.5 is the conventional threshold for 'same fold'.